Protein 5IS2 (pdb70)

Foldseek 3Di:
DAFKKKKKKKDFDDPPLVVQQVVLCVVFQKDWLDWDWDADPRIIIIMTMIDGDPVGLVDCSSVCSNQCSRPVVPIDMDMDTDRPDDRDDDFFFKKKKKKAPACDPVLVVQLVVLCVVQVKAFPDKDWQEPPPITMIMTGIHGDPPCVVVSLVSNVVSCVVRVIWMFMGGPDPVLQLFAEEEEEPAVAFWDHDLLLLLLVVLVRSPVLVLVVCVQLPVDFPVVSLLVSLLSQAFAFLVVLVVSLVVIDTQAANLLQLVVSVVSNHQYEYEYQAACSSVVVVCVVSVHDYYHYWHFDDDPRGTRSGTDDDGCFLVNSLVRVVVVCVVVVHDQLSYEYEYAGLRPQNNQLSHNAREHECHRVNNCVRGSTYDNDRHNNVVVVVSVHGPVNSVVVVVVD

B-factor: mean 54.0, std 14.96, range [28.59, 132.75]

Organism: Mycobacterium avium (strain 104) (NCBI:txid243243)

Secondary structure (DSSP, 8-state):
--EEEEEEEEEE--TTHHHHHHHHHHTTT-EEEEEEEEEETTEEEEEEEEEE-HHHHTSHHHHHHHHHHHHHTT-EEEEEE-SSS-SSPPPPSEEEEEEESS--HHHHHHHHHHHHHTT-EEEEEEEEESSSSEEEEEEEEPPTT-HHHHHHHHHHHHHHHT-EEEEEE-STTTT---EEEE-TBTTTBSS-HHHHHHHHTT-TTT--HHHHHHTTSS-HHHHHHHHHHTTTT-BTHHHHHHHTT--BPTTHHHHHHHHHHTT-EEEEEEEEEHHHHHHHHHHTT-SEEEEE-EEEETTEEEEEEPSSP--HHHHHHHH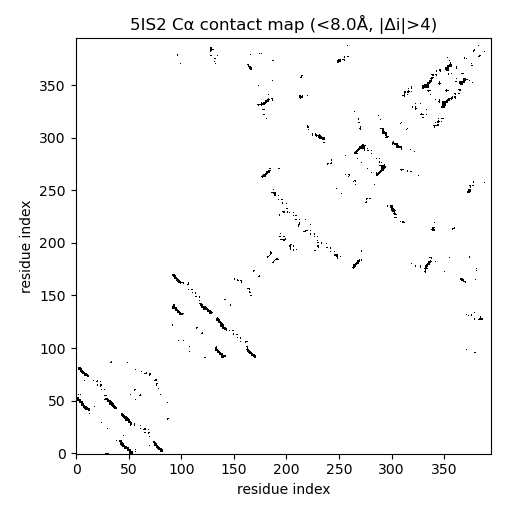HHHHHHHT--GGGEEEEE-SGGGHHHHHHSSEEEEES--HHHHTTSSEEE-SS-TTHHHHHTT--HHHHHHHHHH-

Nearest PDB structures (foldseek):
  5is2-assembly1_A-2  TM=1.001E+00  e=2.371E-85  Mycobacterium avium 104
  5jjb-assembly1_A-2  TM=1.002E+00  e=1.112E-82  Mycobacterium avium 104
  5it4-assembly1_A-2  TM=9.990E-01  e=9.859E-83  Mycobacterium avium 104
  5it0-assembly1_A-2  TM=1.002E+00  e=1.914E-82  Mycobacterium avium 104
  5jlp-assembly1_A  TM=1.000E+00  e=5.276E-81  Mycobacterium avium 104

CATH classification: 3.30.70.260 (+2 more: 3.30.70.260, 3.40.50.1000)

Sequence (395 aa):
PKVSVLITVTGVDQPGVTATLFEVLSRHGVELLNVEQVVIRHRLTLGVLVCCPADVADGPALRHDVEAAIRKVGLDVSIERSDDVPIIREPSTHTIFVLGRPITAAAFGAVAREVAALGVNIDLIRGVSDYPVIGLELRVSVPPGADGALRTALNRVSSEEHVDVAVEDYTLERRAKRLIVFDVDSTLVQGEVIEMLAAKAGAEGQVAITDAAMRGELDFAQSLQQRVATLAGLPATVIDEVAGQLELMPGARTTLRTLRRLGYACGVVSGGFRRIIEPLAEELMLDYVAANELEIVDGTLTGRVVGPIIDRAGKATALREFAQRAGVPMAQTVAVGDGANDIDMLAAAGLGIAFNAKPALREVADASLSHPYLDTVLFLLGVTRGEIEAADAID

Solvent-accessible surface area: 18104 Å² total; per-residue (Å²): 86,166,13,12,4,58,0,41,0,50,24,85,56,59,137,46,9,55,71,54,0,49,57,6,3,85,155,30,35,28,94,91,74,30,62,68,86,80,63,110,216,140,156,3,66,0,18,0,7,0,27,0,36,48,124,26,21,83,25,111,65,5,105,131,34,0,30,52,25,2,136,90,77,59,3,95,14,65,17,54,138,7,93,130,57,107,93,125,153,151,109,17,52,18,4,0,4,0,1,0,158,99,28,61,94,67,0,45,37,24,0,35,58,38,1,72,83,52,53,9,98,62,46,73,81,85,49,4,15,113,42,32,2,71,0,43,5,0,45,0,36,12,47,142,80,18,43,43,52,0,66,93,9,0,89,113,3,25,81,105,49,150,6,6,9,3,7,25,62,44,65,148,134,29,118,48,34,101,0,0,0,1,10,0,17,29,0,1,0,69,41,33,3,10,50,49,0,0,46,114,45,73,21,89,62,63,0,80,52,7,70,27,10,23,44,35,142,108,85,29,24,50,2,2,104,47,12,1,52,41,0,59,55,22,70,23,98,8,6,109,47,2,28,71,55,33,110,32,22,61,25,1,154,26,0,0,79,6,0,92,98,96,62,22,21,4,0,1,0,0,9,9,2,20,95,1,3,95,64,30,7,79,88,12,120,27,79,23,44,12,22,2,73,2,48,56,83,144,45,45,2,33,4,143,25,63,51,118,50,25,52,88,59,15,1,2,80,5,0,126,92,2,3,139,148,45,51,12,74,59,64,19,0,0,0,0,0,16,4,0,20,1,30,49,0,2,72,24,8,33,10,0,0,0,2,67,21,33,104,35,0,73,89,74,17,68,4,26,3,67,26,74,49,0,7,0,0,0,0,3,29,44,12,15,52,46,93,4,90,56,30,42,88,142,143

GO terms:
  GO:0000287 magnesium ion binding (F, IDA)

Structure (mmCIF, N/CA/C/O backbone):
data_5IS2
#
_entry.id   5IS2
#
_cell.length_a   66.476
_cell.length_b   109.494
_cell.length_c   133.412
_cell.angle_alpha   90.000
_cell.angle_beta   90.000
_cell.angle_gamma   90.000
#
_symmetry.space_group_name_H-M   'I 2 2 2'
#
loop_
_entity.id
_entity.type
_entity.pdbx_description
1 polymer 'Phosphoserine phosphatase'
2 non-polymer 'MAGNESIUM ION'
3 water water
#
loop_
_atom_site.group_PDB
_atom_site.id
_atom_site.type_symbol
_atom_site.label_atom_id
_atom_site.label_alt_id
_atom_site.label_comp_id
_atom_site.label_asym_id
_atom_site.label_entity_id
_atom_site.label_seq_id
_atom_site.pdbx_PDB_ins_code
_atom_site.Cartn_x
_atom_site.Cartn_y
_atom_site.Cartn_z
_atom_site.occupancy
_atom_site.B_iso_or_equiv
_atom_site.auth_seq_id
_atom_site.auth_comp_id
_atom_site.auth_asym_id
_atom_site.auth_atom_id
_atom_site.pdbx_PDB_model_num
ATOM 1 N N . PRO A 1 1 ? 21.433 18.819 -17.365 1.00 110.62 5 PRO A N 1
ATOM 2 C CA . PRO A 1 1 ? 21.386 17.395 -17.714 1.00 108.01 5 PRO A CA 1
ATOM 3 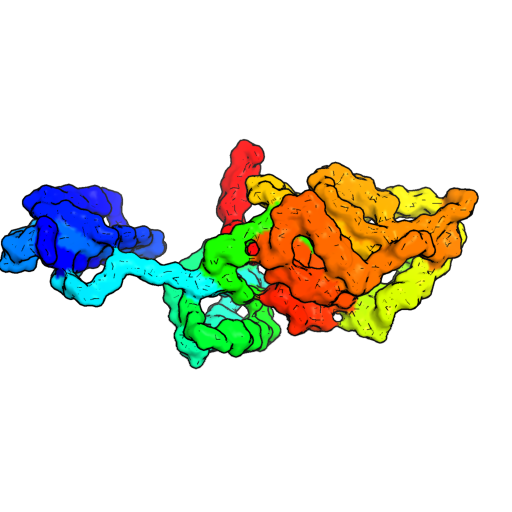C C . PRO A 1 1 ? 22.758 16.731 -17.617 1.00 106.30 5 PRO A C 1
ATOM 4 O O . PRO A 1 1 ? 23.682 17.121 -18.330 1.00 115.34 5 PRO A O 1
ATOM 8 N N . LYS A 1 2 ? 22.889 15.744 -16.738 1.00 95.20 6 LYS A N 1
ATOM 9 C CA . LYS A 1 2 ? 24.144 15.015 -16.609 1.00 87.62 6 LYS A CA 1
ATOM 10 C C . LYS A 1 2 ? 23.916 13.620 -16.027 1.00 83.52 6 LYS A C 1
ATOM 11 O O . LYS A 1 2 ? 24.599 12.669 -16.405 1.00 90.36 6 LYS A O 1
ATOM 17 N N . VAL A 1 3 ? 22.948 13.493 -15.122 1.00 67.95 7 VAL A N 1
ATOM 18 C CA . VAL A 1 3 ? 22.639 12.185 -14.545 1.00 66.61 7 VAL A CA 1
ATOM 19 C C . VAL A 1 3 ? 21.162 11.808 -14.729 1.00 64.20 7 VAL A C 1
ATOM 20 O O . VAL A 1 3 ? 20.290 12.673 -14.829 1.00 62.47 7 VAL A O 1
ATOM 24 N N . SER A 1 4 ? 20.889 10.507 -14.781 1.00 60.51 8 SER A N 1
ATOM 25 C CA . SER A 1 4 ? 19.564 10.019 -15.136 1.00 55.60 8 SER A CA 1
ATOM 26 C C . SER A 1 4 ? 18.711 9.590 -13.941 1.00 56.71 8 SER A C 1
ATOM 27 O O . SER A 1 4 ? 19.175 8.873 -13.058 1.00 58.21 8 SER A O 1
ATOM 30 N N . VAL A 1 5 ? 17.453 10.024 -13.940 1.00 51.48 9 VAL A N 1
ATOM 31 C CA . VAL A 1 5 ? 16.535 9.772 -12.840 1.00 49.07 9 VAL A CA 1
ATOM 32 C C . VAL A 1 5 ? 15.235 9.153 -13.333 1.00 48.06 9 VAL A C 1
ATOM 33 O O . VAL A 1 5 ? 14.636 9.637 -14.296 1.00 45.51 9 VAL A O 1
ATOM 37 N N . LEU A 1 6 ? 14.797 8.087 -12.674 1.00 46.35 10 LEU A N 1
ATOM 38 C CA . LEU A 1 6 ? 13.534 7.453 -13.022 1.00 44.05 10 LEU A CA 1
ATOM 39 C C . LEU A 1 6 ? 12.438 7.739 -11.992 1.00 43.02 10 LEU A C 1
ATOM 40 O O . LEU A 1 6 ? 12.607 7.520 -10.778 1.00 42.91 10 LEU A O 1
ATOM 45 N N . ILE A 1 7 ? 11.309 8.221 -12.497 1.00 37.93 11 ILE A N 1
ATOM 46 C CA . ILE A 1 7 ? 10.150 8.548 -11.689 1.00 37.62 11 ILE A CA 1
ATOM 47 C C . ILE A 1 7 ? 8.966 7.683 -12.096 1.00 45.34 11 ILE A C 1
ATOM 48 O O . ILE A 1 7 ? 8.551 7.684 -13.261 1.00 43.18 11 ILE A O 1
ATOM 53 N N . THR A 1 8 ? 8.427 6.937 -11.136 1.00 36.83 12 THR A N 1
ATOM 54 C CA . THR A 1 8 ? 7.326 6.028 -11.421 1.00 44.04 12 THR A CA 1
ATOM 55 C C . THR A 1 8 ? 6.125 6.344 -10.536 1.00 41.83 12 THR A C 1
ATOM 56 O O . THR A 1 8 ? 6.204 6.300 -9.298 1.00 37.27 12 THR A O 1
ATOM 60 N N . VAL A 1 9 ? 5.028 6.700 -11.193 1.00 38.38 13 VAL A N 1
ATOM 61 C CA . VAL A 1 9 ? 3.78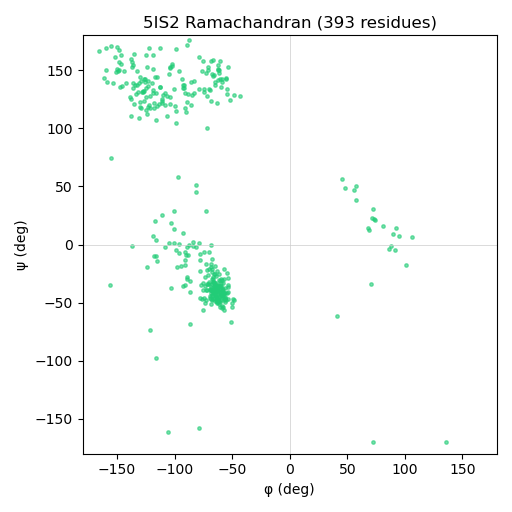0 7.072 -10.545 1.00 38.13 13 VAL A CA 1
ATOM 62 C C . VAL A 1 9 ? 2.723 6.007 -10.806 1.00 44.85 13 VAL A C 1
ATOM 63 O O . VAL A 1 9 ? 2.467 5.657 -11.966 1.00 35.62 13 VAL A O 1
ATOM 67 N N . THR A 1 10 ? 2.126 5.484 -9.733 1.00 36.57 14 THR A N 1
ATOM 68 C CA . THR A 1 10 ? 1.085 4.467 -9.827 1.00 40.19 14 THR A CA 1
ATOM 69 C C . THR A 1 10 ? -0.062 4.720 -8.856 1.00 47.19 14 THR A C 1
ATOM 70 O O . THR A 1 10 ? 0.094 5.429 -7.854 1.00 48.14 14 THR A O 1
ATOM 74 N N . GLY A 1 11 ? -1.216 4.126 -9.144 1.00 42.38 15 GLY A N 1
ATOM 75 C CA . GLY A 1 11 ? -2.369 4.286 -8.274 1.00 48.02 15 GLY A CA 1
ATOM 76 C C . GLY A 1 11 ? -3.628 4.543 -9.073 1.00 52.82 15 GLY A C 1
ATOM 77 O O . GLY A 1 11 ? -3.641 4.415 -10.306 1.00 44.19 15 GLY A O 1
ATOM 78 N N . VAL A 1 12 ? -4.692 4.904 -8.365 1.00 41.32 16 VAL A N 1
ATOM 79 C CA . VAL A 1 12 ? -5.983 5.162 -8.994 1.00 46.46 16 VAL A CA 1
ATOM 80 C C . VAL A 1 12 ? -5.931 6.430 -9.857 1.00 53.82 16 VAL A C 1
ATOM 81 O O . VAL A 1 12 ? -5.590 7.514 -9.370 1.00 49.27 16 VAL A O 1
ATOM 85 N N . ASP A 1 13 ? -6.266 6.285 -11.136 1.00 56.04 17 ASP A N 1
ATOM 86 C CA . ASP A 1 13 ? -6.206 7.399 -12.082 1.00 59.41 17 ASP A CA 1
ATOM 87 C C . ASP A 1 13 ? -7.027 8.608 -11.621 1.00 67.38 17 ASP A C 1
ATOM 88 O O . ASP A 1 13 ? -8.095 8.459 -11.025 1.00 66.38 17 ASP A O 1
ATOM 93 N N . GLN A 1 14 ? -6.508 9.799 -11.899 1.00 64.99 18 GLN A N 1
ATOM 94 C CA . GLN A 1 14 ? -7.189 11.051 -11.587 1.00 63.05 18 GLN A CA 1
ATOM 95 C C . GLN A 1 14 ? -6.828 12.090 -12.633 1.00 64.56 18 GLN A C 1
ATOM 96 O O . GLN A 1 14 ? -5.737 12.044 -13.203 1.00 63.44 18 GLN A O 1
ATOM 102 N N . PRO A 1 15 ? -7.743 13.031 -12.900 1.00 61.53 19 PRO A N 1
ATOM 103 C CA . PRO A 1 15 ? -7.412 14.034 -13.912 1.00 59.30 19 PRO A CA 1
ATOM 104 C C . PRO A 1 15 ? -6.280 14.916 -13.417 1.00 49.01 19 PRO A C 1
ATOM 105 O O . PRO A 1 15 ? -6.206 15.173 -12.215 1.00 54.65 19 PRO A O 1
ATOM 109 N N . GLY A 1 16 ? -5.403 15.339 -14.320 1.00 51.50 20 GLY A N 1
ATOM 110 C CA . GLY A 1 16 ? -4.403 16.332 -13.986 1.00 49.26 20 GLY A CA 1
ATOM 111 C C . GLY A 1 16 ? -3.087 15.774 -13.496 1.00 52.00 20 GLY A C 1
ATOM 112 O O . GLY A 1 16 ? -2.145 16.528 -13.261 1.00 57.39 20 GLY A O 1
ATOM 113 N N . VAL A 1 17 ? -3.013 14.457 -13.337 1.00 50.96 21 VAL A N 1
ATOM 114 C CA . VAL A 1 17 ? -1.814 13.839 -12.780 1.00 57.75 21 VAL A CA 1
ATOM 115 C C . VAL A 1 17 ? -0.606 14.076 -13.670 1.00 49.32 21 VAL A C 1
ATOM 116 O O . VAL A 1 17 ? 0.458 14.479 -13.191 1.00 48.38 21 VAL A O 1
ATOM 120 N N . THR A 1 18 ? -0.788 13.829 -14.965 1.00 43.42 22 THR A N 1
ATOM 121 C CA . THR A 1 18 ? 0.272 13.994 -15.951 1.00 44.58 22 THR A CA 1
ATOM 122 C C . THR A 1 18 ? 0.833 15.402 -15.964 1.00 46.47 22 THR A C 1
ATOM 123 O O . THR A 1 18 ? 2.039 15.593 -15.811 1.00 43.02 22 THR A O 1
ATOM 127 N N . ALA A 1 19 ? -0.045 16.380 -16.175 1.00 46.62 23 ALA A N 1
ATOM 128 C CA . ALA A 1 19 ? 0.347 17.782 -16.153 1.00 50.30 23 ALA A CA 1
ATOM 129 C C . ALA A 1 19 ? 1.067 18.151 -14.855 1.00 46.03 23 ALA A C 1
ATOM 130 O O . ALA A 1 19 ? 2.126 18.780 -14.887 1.00 45.84 23 ALA A O 1
ATOM 132 N N . THR A 1 20 ? 0.501 17.742 -13.722 1.00 41.19 24 THR A N 1
ATOM 133 C CA . THR A 1 20 ? 1.059 18.082 -12.420 1.00 49.21 24 THR A CA 1
ATOM 134 C C . THR A 1 20 ? 2.507 17.626 -12.323 1.00 44.24 24 THR A C 1
ATOM 135 O O . THR A 1 20 ? 3.373 18.393 -11.917 1.00 42.22 24 THR A O 1
ATOM 139 N N . LEU A 1 21 ? 2.775 16.387 -12.727 1.00 43.18 25 LEU A N 1
ATOM 140 C CA . LEU A 1 21 ? 4.118 15.836 -12.589 1.00 39.55 25 LEU A CA 1
ATOM 141 C C . LEU A 1 21 ? 5.148 16.630 -13.397 1.00 49.27 25 LEU A C 1
ATOM 142 O O . LEU A 1 21 ? 6.211 16.977 -12.881 1.00 40.54 25 LEU A O 1
ATOM 147 N N . PHE A 1 22 ? 4.840 16.935 -14.657 1.00 39.70 26 PHE A N 1
ATOM 148 C CA . PHE A 1 22 ? 5.832 17.626 -15.471 1.00 40.18 26 PHE A CA 1
ATOM 149 C C . PHE A 1 22 ? 5.972 19.081 -15.057 1.00 41.75 26 PHE A C 1
ATOM 150 O O . PHE A 1 22 ? 7.040 19.666 -15.210 1.00 44.65 26 PHE A O 1
ATOM 158 N N . GLU A 1 23 ? 4.905 19.657 -14.513 1.00 43.10 27 GLU A N 1
ATOM 159 C CA . GLU A 1 23 ? 4.983 21.008 -13.978 1.00 48.39 27 GLU A CA 1
ATOM 160 C C . GLU A 1 23 ? 5.928 21.026 -12.779 1.00 51.10 27 GLU A C 1
ATOM 161 O O . GLU A 1 23 ? 6.720 21.945 -12.627 1.00 50.70 27 GLU A O 1
ATOM 163 N N . VAL A 1 24 ? 5.860 20.003 -11.935 1.00 44.39 28 VAL A N 1
ATOM 164 C CA . VAL A 1 24 ? 6.782 19.906 -10.796 1.00 44.19 28 VAL A CA 1
ATOM 165 C C . VAL A 1 24 ? 8.213 19.750 -11.302 1.00 49.25 28 VAL A C 1
ATOM 166 O O . VAL A 1 24 ? 9.129 20.429 -10.829 1.00 45.19 28 VAL A O 1
ATOM 170 N N . LEU A 1 25 ? 8.388 18.879 -12.301 1.00 44.80 29 LEU A N 1
ATOM 171 C CA . LEU A 1 25 ? 9.715 18.559 -12.818 1.00 42.87 29 LEU A CA 1
ATOM 172 C C . LEU A 1 25 ? 10.352 19.770 -13.493 1.00 44.08 29 LEU A C 1
ATOM 173 O O . LEU A 1 25 ? 11.579 19.887 -13.568 1.00 51.89 29 LEU A O 1
ATOM 178 N N . SER A 1 26 ? 9.516 20.684 -13.971 1.00 44.59 30 SER A N 1
ATOM 179 C CA . SER A 1 26 ? 10.012 21.877 -14.656 1.00 45.95 30 SER A CA 1
ATOM 180 C C . SER A 1 26 ? 10.710 22.840 -13.691 1.00 52.82 30 SER A C 1
ATOM 181 O O . SER A 1 26 ? 11.512 23.668 -14.115 1.00 54.20 30 SER A O 1
ATOM 184 N N . ARG A 1 27 ? 10.406 22.729 -12.398 1.00 47.62 31 ARG A N 1
ATOM 185 C CA . ARG A 1 27 ? 11.065 23.551 -11.378 1.00 61.28 31 ARG A CA 1
ATOM 186 C C . ARG A 1 27 ? 12.477 23.060 -11.134 1.00 59.66 31 ARG A C 1
ATOM 187 O O . ARG A 1 27 ? 13.244 23.651 -10.381 1.00 66.56 31 ARG A O 1
ATOM 195 N N . HIS A 1 28 ? 12.802 21.946 -11.765 1.00 48.00 32 HIS A N 1
ATOM 196 C CA . HIS A 1 28 ? 14.122 21.374 -11.644 1.00 49.23 32 HIS A CA 1
ATOM 197 C C . HIS A 1 28 ? 14.668 21.293 -13.054 1.00 58.17 32 HIS A C 1
ATOM 198 O O . HIS A 1 28 ? 13.937 21.560 -14.007 1.00 73.61 32 HIS A O 1
ATOM 205 N N . GLY A 1 29 ? 15.949 21.002 -13.211 1.00 62.24 33 GLY A N 1
ATOM 206 C CA . GLY A 1 29 ? 16.561 21.159 -14.524 1.00 56.42 33 GLY A CA 1
ATOM 207 C C . GLY A 1 29 ? 16.297 19.998 -15.466 1.00 53.64 33 GLY A C 1
ATOM 208 O O . GLY A 1 29 ? 17.205 19.534 -16.151 1.00 59.00 33 GLY A O 1
ATOM 209 N N . VAL A 1 30 ? 15.049 19.540 -15.519 1.00 52.62 34 VAL A N 1
ATOM 210 C CA . VAL A 1 30 ? 14.750 18.229 -16.083 1.00 48.21 34 VAL A CA 1
ATOM 211 C C . VAL A 1 30 ? 14.501 18.235 -17.601 1.00 49.93 34 VAL A C 1
ATOM 212 O O . VAL A 1 30 ? 13.721 19.030 -18.122 1.00 44.48 34 VAL A O 1
ATOM 216 N N . GLU A 1 31 ? 15.198 17.344 -18.294 1.00 47.86 35 GLU A N 1
ATOM 217 C CA . GLU A 1 31 ? 14.942 17.064 -19.704 1.00 46.93 35 GLU A CA 1
ATOM 218 C C . GLU A 1 31 ? 14.454 15.618 -19.831 1.00 50.05 35 GLU A C 1
ATOM 219 O O . GLU A 1 31 ? 14.907 14.751 -19.080 1.00 51.82 35 GLU A O 1
ATOM 225 N N . LEU A 1 32 ? 13.525 15.354 -20.752 1.00 40.93 36 LEU A N 1
ATOM 226 C CA . LEU A 1 32 ? 12.889 14.030 -20.821 1.00 39.44 36 LEU A CA 1
ATOM 227 C C . LEU A 1 32 ? 13.595 13.079 -21.779 1.00 47.76 36 LEU A C 1
ATOM 228 O O . LEU A 1 32 ? 13.928 13.458 -22.914 1.00 42.41 36 LEU A O 1
ATOM 233 N N . LEU A 1 33 ? 13.800 11.841 -21.334 1.00 42.12 37 LEU A N 1
ATOM 234 C CA . LEU A 1 33 ? 14.355 10.802 -22.206 1.00 42.87 37 LEU A CA 1
ATOM 235 C C . LEU A 1 33 ? 13.287 9.830 -22.689 1.00 43.42 37 LEU A C 1
ATOM 236 O O . LEU A 1 33 ? 13.328 9.367 -23.830 1.00 43.22 37 LEU A O 1
ATOM 241 N N . ASN A 1 34 ? 12.336 9.499 -21.822 1.00 40.79 38 ASN A N 1
ATOM 242 C CA . ASN A 1 34 ? 11.260 8.592 -22.186 1.00 39.55 38 ASN A CA 1
ATOM 243 C C . ASN A 1 34 ? 10.081 8.779 -21.251 1.00 44.22 38 ASN A C 1
ATOM 244 O O . ASN A 1 34 ? 10.257 8.992 -20.048 1.00 43.13 38 ASN A O 1
ATOM 249 N N . VAL A 1 35 ? 8.884 8.739 -21.818 1.00 33.72 39 VAL A N 1
ATOM 250 C CA . VAL A 1 35 ? 7.653 8.731 -21.044 1.00 37.36 39 VAL A CA 1
ATOM 251 C C . VAL A 1 35 ? 6.793 7.553 -21.478 1.00 39.46 39 VAL A C 1
ATOM 252 O O . VAL A 1 35 ? 6.605 7.325 -22.669 1.00 36.99 39 VAL A O 1
ATOM 256 N N . GLU A 1 36 ? 6.281 6.790 -20.519 1.00 32.08 40 GLU A N 1
ATOM 257 C CA . GLU A 1 36 ? 5.293 5.769 -20.821 1.00 37.02 40 GLU A CA 1
ATOM 258 C C . GLU A 1 36 ? 4.129 5.899 -19.852 1.00 34.65 40 GLU A C 1
ATOM 259 O O . GLU A 1 36 ? 4.326 5.984 -18.642 1.00 36.51 40 GLU A O 1
ATOM 265 N N . GLN A 1 37 ? 2.915 5.912 -20.382 1.00 33.18 41 GLN A N 1
ATOM 266 C CA . GLN A 1 37 ? 1.744 6.023 -19.536 1.00 32.55 41 GLN A CA 1
ATOM 267 C C . GLN A 1 37 ? 0.586 5.233 -20.096 1.00 39.76 41 GLN A C 1
ATOM 268 O O . GLN A 1 37 ? 0.321 5.255 -21.304 1.00 32.54 41 GLN A O 1
ATOM 274 N N . VAL A 1 38 ? -0.102 4.516 -19.220 1.00 32.47 42 VAL A N 1
ATOM 275 C CA . VAL A 1 38 ? -1.361 3.928 -19.610 1.00 30.92 42 VAL A CA 1
ATOM 276 C C . VAL A 1 38 ? -2.299 3.915 -18.426 1.00 39.97 42 VAL A C 1
ATOM 277 O O . VAL A 1 38 ? -1.866 3.984 -17.272 1.00 35.77 42 VAL A O 1
ATOM 281 N N . VAL A 1 39 ? -3.590 3.886 -18.716 1.00 31.87 43 VAL A N 1
ATOM 282 C CA . VAL A 1 39 ? -4.582 3.668 -17.688 1.00 39.61 43 VAL A CA 1
ATOM 283 C C . VAL A 1 39 ? -5.397 2.443 -18.082 1.00 40.28 43 VAL A C 1
ATOM 284 O O . VAL A 1 39 ? -6.002 2.403 -19.153 1.00 34.59 43 VAL A O 1
ATOM 288 N N . ILE A 1 40 ? -5.364 1.439 -17.221 1.00 38.14 44 ILE A N 1
ATOM 289 C CA . ILE A 1 40 ? -6.092 0.194 -17.406 1.00 35.94 44 ILE A CA 1
ATOM 290 C C . ILE A 1 40 ? -7.042 -0.000 -16.217 1.00 38.61 44 ILE A C 1
ATOM 291 O O . ILE A 1 40 ? -6.589 -0.094 -15.064 1.00 35.16 44 ILE A O 1
ATOM 296 N N . ARG A 1 41 ? -8.342 -0.035 -16.500 1.00 35.18 45 ARG A N 1
ATOM 297 C CA . ARG A 1 41 ? -9.370 -0.228 -15.477 1.00 37.81 45 ARG A CA 1
ATOM 298 C C . ARG A 1 41 ? -9.143 0.702 -14.284 1.00 42.78 45 ARG A C 1
ATOM 299 O O . ARG A 1 41 ? -9.123 0.280 -13.114 1.00 38.33 45 ARG A O 1
ATOM 307 N N . HIS A 1 42 ? -8.928 1.968 -14.627 1.00 39.94 46 HIS A N 1
ATOM 308 C CA . HIS A 1 42 ? -8.764 3.079 -13.695 1.00 39.17 46 HIS A CA 1
ATOM 309 C C . HIS A 1 42 ? -7.478 2.988 -12.882 1.00 44.44 46 HIS A C 1
ATOM 310 O O . HIS A 1 42 ? -7.319 3.700 -11.891 1.00 49.86 46 HIS A O 1
ATOM 317 N N . ARG A 1 43 ? -6.554 2.126 -13.297 1.00 40.05 47 ARG A N 1
ATOM 318 C CA . ARG A 1 43 ? -5.237 2.088 -12.665 1.00 36.82 47 ARG A CA 1
ATOM 319 C C . ARG A 1 43 ? -4.194 2.760 -13.557 1.00 35.09 47 ARG A C 1
ATOM 320 O O . ARG A 1 43 ? -3.970 2.345 -14.695 1.00 34.43 47 ARG A O 1
ATOM 328 N N . LEU A 1 44 ? -3.553 3.793 -13.014 1.00 36.51 48 LEU A N 1
ATOM 329 C CA . LEU A 1 44 ? -2.565 4.584 -13.724 1.00 37.81 48 LEU A CA 1
ATOM 330 C C . LEU A 1 44 ? -1.147 4.071 -13.505 1.00 40.80 48 LEU A C 1
ATOM 331 O O . LEU A 1 44 ? -0.774 3.713 -12.395 1.00 35.97 48 LEU A O 1
ATOM 336 N N . THR A 1 45 ? -0.362 4.027 -14.571 1.00 34.75 49 THR A N 1
ATOM 337 C CA . THR A 1 45 ? 1.066 3.807 -14.448 1.00 33.30 49 THR A CA 1
ATOM 338 C C . THR A 1 45 ? 1.752 4.798 -15.367 1.00 32.87 49 THR A C 1
ATOM 339 O O . THR A 1 45 ? 1.517 4.792 -16.571 1.00 36.36 49 THR A O 1
ATOM 343 N N . LEU A 1 46 ? 2.604 5.632 -14.792 1.00 33.34 50 LEU A N 1
ATOM 344 C CA . LEU A 1 46 ? 3.279 6.701 -15.514 1.00 33.26 50 LEU A CA 1
ATOM 345 C C . LEU A 1 46 ? 4.757 6.617 -15.182 1.00 39.48 50 LEU A C 1
ATOM 346 O O . LEU A 1 46 ? 5.165 6.884 -14.045 1.00 39.01 50 LEU A O 1
ATOM 351 N N . GLY A 1 47 ? 5.551 6.192 -16.158 1.00 34.14 51 GLY A N 1
ATOM 352 C CA . GLY A 1 47 ? 6.976 6.024 -15.946 1.00 34.28 51 GLY A CA 1
ATOM 353 C C . GLY A 1 47 ? 7.738 7.058 -16.736 1.00 33.94 51 GLY A C 1
ATOM 354 O O . GLY A 1 47 ? 7.623 7.125 -17.957 1.00 35.06 51 GLY A O 1
ATOM 355 N N . VAL A 1 48 ? 8.524 7.864 -16.036 1.00 34.73 52 VAL A N 1
ATOM 356 C CA . VAL A 1 48 ? 9.205 8.991 -16.649 1.00 37.42 52 VAL A CA 1
ATOM 357 C C . VAL A 1 48 ? 10.711 8.917 -16.399 1.00 41.78 52 VAL A C 1
ATOM 358 O O . VAL A 1 48 ? 11.170 8.974 -15.250 1.00 42.61 52 VAL A O 1
ATOM 362 N N . LEU A 1 49 ? 11.468 8.756 -17.482 1.00 39.53 53 LEU A N 1
ATOM 363 C CA . LEU A 1 49 ? 12.922 8.716 -17.417 1.00 38.65 53 LEU A CA 1
ATOM 364 C C . LEU A 1 49 ? 13.480 10.065 -17.812 1.00 43.45 53 LEU A C 1
ATOM 365 O O . LEU A 1 49 ? 13.261 10.532 -18.943 1.00 42.35 53 LEU A O 1
ATOM 370 N N . VAL A 1 50 ? 14.195 10.703 -16.891 1.00 45.11 54 VAL A N 1
ATOM 371 C CA . VAL A 1 50 ? 14.715 12.031 -17.166 1.00 44.52 54 VAL A CA 1
ATOM 372 C C . VAL A 1 50 ? 16.220 12.155 -16.985 1.00 50.27 54 VAL A C 1
ATOM 373 O O . VAL A 1 50 ? 16.863 11.297 -16.372 1.00 50.03 54 VAL A O 1
ATOM 377 N N . CYS A 1 51 ? 16.760 13.234 -17.552 1.00 48.72 55 CYS A N 1
ATOM 378 C CA . CYS A 1 51 ? 18.116 13.691 -17.295 1.00 49.95 55 CYS A CA 1
ATOM 379 C C . CYS A 1 51 ? 18.016 15.019 -16.555 1.00 53.27 55 CYS A C 1
ATOM 380 O O . CYS A 1 51 ? 17.208 15.875 -16.916 1.00 56.63 55 CYS A O 1
ATOM 383 N N . CYS A 1 52 ? 18.815 15.188 -15.509 1.00 51.51 56 CYS A N 1
ATOM 384 C CA . CYS A 1 52 ? 18.832 16.449 -14.775 1.00 50.15 56 CYS A CA 1
ATOM 385 C C . CYS A 1 52 ? 20.229 16.678 -14.228 1.00 60.06 56 CYS A C 1
ATOM 386 O O . CYS A 1 52 ? 21.049 15.759 -14.260 1.00 65.26 56 CYS A O 1
ATOM 389 N N . PRO A 1 53 ? 20.519 17.906 -13.751 1.00 64.97 57 PRO A N 1
ATOM 390 C CA . PRO A 1 53 ? 21.843 18.173 -13.180 1.00 65.19 57 PRO A CA 1
ATOM 391 C C . PRO A 1 53 ? 22.217 17.220 -12.055 1.00 68.57 57 PRO A C 1
ATOM 392 O O . PRO A 1 53 ? 21.351 16.849 -11.257 1.00 62.47 57 PRO A O 1
ATOM 396 N N . ALA A 1 54 ? 23.488 16.831 -11.997 1.00 75.53 58 ALA A N 1
ATOM 397 C CA . ALA A 1 54 ? 23.993 16.039 -10.880 1.00 79.96 58 ALA A CA 1
ATOM 398 C C . ALA A 1 54 ? 23.748 16.805 -9.581 1.00 77.40 58 ALA A C 1
ATOM 399 O O . ALA A 1 54 ? 23.488 16.212 -8.536 1.00 74.99 58 ALA A O 1
ATOM 401 N N . ASP A 1 55 ? 23.825 18.129 -9.683 1.00 79.05 59 ASP A N 1
ATOM 402 C CA . ASP A 1 55 ? 23.434 19.050 -8.621 1.00 88.42 59 ASP A CA 1
ATOM 403 C C . ASP A 1 55 ? 22.037 18.741 -8.074 1.00 84.46 59 ASP A C 1
ATOM 404 O O . ASP A 1 55 ? 21.845 18.616 -6.862 1.00 80.25 59 ASP A O 1
ATOM 409 N N . VAL A 1 56 ? 21.073 18.606 -8.980 1.00 79.86 60 VAL A N 1
ATOM 410 C CA . VAL A 1 56 ? 19.669 18.443 -8.615 1.00 75.96 60 VAL A CA 1
ATOM 411 C C . VAL A 1 56 ? 19.335 17.041 -8.110 1.00 78.14 60 VAL A C 1
ATOM 412 O O . VAL A 1 56 ? 18.665 16.888 -7.086 1.00 80.20 60 VAL A O 1
ATOM 416 N N . ALA A 1 57 ? 19.804 16.020 -8.824 1.00 76.13 61 ALA A N 1
ATOM 417 C CA . ALA A 1 57 ? 19.449 14.637 -8.502 1.00 75.94 61 ALA A CA 1
ATOM 418 C C . ALA A 1 57 ? 20.120 14.109 -7.227 1.00 85.91 61 ALA A C 1
ATOM 419 O O . ALA A 1 57 ? 19.702 13.085 -6.678 1.00 86.04 61 ALA A O 1
ATOM 421 N N . ASP A 1 58 ? 21.161 14.797 -6.770 1.00 91.22 62 ASP A N 1
ATOM 422 C CA . ASP A 1 58 ? 21.849 14.416 -5.542 1.00 90.25 62 ASP A CA 1
ATOM 423 C C . ASP A 1 58 ? 21.406 15.305 -4.381 1.00 93.52 62 ASP A C 1
ATOM 424 O O . ASP A 1 58 ? 22.166 15.544 -3.440 1.00 94.70 62 ASP A O 1
ATOM 426 N N . GLY A 1 59 ? 20.172 15.796 -4.462 1.00 88.63 63 GLY A N 1
ATOM 427 C CA . GLY A 1 59 ? 19.588 16.615 -3.414 1.00 74.78 63 GLY A CA 1
ATOM 428 C C . GLY A 1 59 ? 18.162 16.178 -3.140 1.00 63.15 63 GLY A C 1
ATOM 429 O O . GLY A 1 59 ? 17.507 15.612 -4.007 1.00 58.10 63 GLY A O 1
ATOM 430 N N . PRO A 1 60 ? 17.671 16.423 -1.920 1.00 54.18 64 PRO A N 1
ATOM 431 C CA . PRO A 1 60 ? 16.316 15.984 -1.576 1.00 54.32 64 PRO A CA 1
ATOM 432 C C . PRO A 1 60 ? 15.203 16.915 -2.064 1.00 49.84 64 PRO A C 1
ATOM 433 O O . PRO A 1 60 ? 14.033 16.594 -1.851 1.00 49.11 64 PRO A O 1
ATOM 437 N N . ALA A 1 61 ? 15.545 18.031 -2.701 1.00 50.34 65 ALA A N 1
ATOM 438 C CA . ALA A 1 61 ? 14.522 18.957 -3.189 1.00 50.06 65 ALA A CA 1
ATOM 439 C C . ALA A 1 61 ? 13.649 18.350 -4.291 1.00 48.45 65 ALA A C 1
ATOM 440 O O . ALA A 1 61 ? 12.420 18.446 -4.243 1.00 51.94 65 ALA A O 1
ATOM 442 N N . LEU A 1 62 ? 14.279 17.752 -5.295 1.00 47.79 66 LEU A N 1
ATOM 443 C CA . LEU A 1 62 ? 13.517 17.093 -6.373 1.00 46.28 66 LEU A CA 1
ATOM 444 C C . LEU A 1 62 ? 12.588 16.042 -5.783 1.00 45.43 66 LEU A C 1
ATOM 445 O O . LEU A 1 62 ? 11.388 16.022 -6.070 1.00 44.68 66 LEU A O 1
ATOM 450 N N . ARG A 1 63 ? 13.140 15.195 -4.925 1.00 45.75 67 ARG A N 1
ATOM 451 C CA . ARG A 1 63 ? 12.349 14.144 -4.286 1.00 45.67 67 ARG A CA 1
ATOM 452 C C . ARG A 1 63 ? 11.156 14.719 -3.517 1.00 45.52 67 ARG A C 1
ATOM 453 O O . ARG A 1 63 ? 10.028 14.258 -3.686 1.00 44.82 67 ARG A O 1
ATOM 461 N N . HIS A 1 64 ? 11.389 15.750 -2.704 1.00 46.77 68 HIS A N 1
ATOM 462 C CA . HIS A 1 64 ? 10.318 16.283 -1.858 1.00 47.35 68 HIS A CA 1
ATOM 463 C C . HIS A 1 64 ? 9.208 16.925 -2.680 1.00 46.85 68 HIS A C 1
ATOM 464 O O . HIS A 1 64 ? 8.033 16.775 -2.373 1.00 48.27 68 HIS A O 1
ATOM 471 N N . ASP A 1 65 ? 9.592 17.673 -3.701 1.00 46.73 69 ASP A N 1
ATOM 472 C CA . ASP A 1 65 ? 8.629 18.315 -4.582 1.00 46.41 69 ASP A CA 1
ATOM 473 C C . ASP A 1 65 ? 7.738 17.264 -5.286 1.00 50.14 69 ASP A C 1
ATOM 474 O O . ASP A 1 65 ? 6.508 17.356 -5.294 1.00 44.92 69 ASP A O 1
ATOM 479 N N . VAL A 1 66 ? 8.370 16.257 -5.864 1.00 44.00 70 VAL A N 1
ATOM 480 C CA . VAL A 1 66 ? 7.611 15.216 -6.580 1.00 42.71 70 VAL A CA 1
ATOM 481 C C . VAL A 1 66 ? 6.744 14.389 -5.630 1.00 44.75 70 VAL A C 1
ATOM 482 O O . VAL A 1 66 ? 5.552 14.182 -5.890 1.00 42.33 70 VAL A O 1
ATOM 486 N N . GLU A 1 67 ? 7.327 13.957 -4.510 1.00 46.45 71 GLU A N 1
ATOM 487 C CA . GLU A 1 67 ? 6.619 13.100 -3.559 1.00 49.80 71 GLU A CA 1
ATOM 488 C C . GLU A 1 67 ? 5.444 13.830 -2.920 1.00 46.82 71 GLU A C 1
ATOM 489 O O . GLU A 1 67 ? 4.358 13.263 -2.780 1.00 45.88 71 GLU A O 1
ATOM 495 N N . ALA A 1 68 ? 5.658 15.086 -2.548 1.00 45.43 72 ALA A N 1
ATOM 496 C CA . ALA A 1 68 ? 4.591 15.889 -1.962 1.00 50.96 72 ALA A CA 1
ATOM 497 C C . ALA A 1 68 ? 3.463 16.122 -2.958 1.00 47.34 72 ALA A C 1
ATOM 498 O O . ALA A 1 68 ? 2.292 15.972 -2.622 1.00 49.17 72 ALA A O 1
ATOM 500 N N . ALA A 1 69 ? 3.804 16.464 -4.198 1.00 47.56 73 ALA A N 1
ATOM 501 C CA . ALA A 1 69 ? 2.775 16.746 -5.183 1.00 50.06 73 ALA A CA 1
ATOM 502 C C . ALA A 1 69 ? 1.963 15.489 -5.530 1.00 52.28 73 ALA A C 1
ATOM 503 O O . ALA A 1 69 ? 0.740 15.545 -5.683 1.00 54.32 73 ALA A O 1
ATOM 505 N N . ILE A 1 70 ? 2.638 14.353 -5.665 1.00 44.89 74 ILE A N 1
ATOM 506 C CA . ILE A 1 70 ? 1.933 13.141 -6.077 1.00 50.84 74 ILE A CA 1
ATOM 507 C C . ILE A 1 70 ? 1.162 12.513 -4.912 1.00 52.74 74 ILE A C 1
ATOM 508 O O . ILE A 1 70 ? -0.002 12.137 -5.060 1.00 51.25 74 ILE A O 1
ATOM 513 N N . ARG A 1 71 ? 1.798 12.402 -3.754 1.00 53.10 75 ARG A N 1
ATOM 514 C CA . ARG A 1 71 ? 1.139 11.740 -2.637 1.00 51.95 75 ARG A CA 1
ATOM 515 C C . ARG A 1 71 ? -0.066 12.529 -2.152 1.00 46.68 75 ARG A C 1
ATOM 516 O O . ARG A 1 71 ? -1.049 11.935 -1.722 1.00 56.51 75 ARG A O 1
ATOM 524 N N . LYS A 1 72 ? -0.014 13.856 -2.257 1.00 50.29 76 LYS A N 1
ATOM 525 C CA . LYS A 1 72 ? -1.099 14.676 -1.710 1.00 64.08 76 LYS A CA 1
ATOM 526 C C . LYS A 1 72 ? -2.430 14.312 -2.356 1.00 66.90 76 LYS A C 1
ATOM 527 O O . LYS A 1 72 ? -3.454 14.247 -1.681 1.00 69.39 76 LYS A O 1
ATOM 529 N N . VAL A 1 73 ? -2.405 14.050 -3.659 1.00 60.64 77 VAL A N 1
ATOM 530 C CA . VAL A 1 73 ? -3.626 13.715 -4.384 1.00 64.56 77 VAL A CA 1
ATOM 531 C C . VAL A 1 73 ? -3.941 12.219 -4.355 1.00 59.40 77 VAL A C 1
ATOM 532 O O . VAL A 1 73 ? -4.938 11.779 -4.925 1.00 65.11 77 VAL A O 1
ATOM 536 N N . GLY A 1 74 ? -3.083 11.437 -3.708 1.00 61.87 78 GLY A N 1
ATOM 537 C CA . GLY A 1 74 ? -3.436 10.071 -3.359 1.00 68.13 78 GLY A CA 1
ATOM 538 C C . GLY A 1 74 ? -2.791 8.951 -4.154 1.00 65.35 78 GLY A C 1
ATOM 539 O O . GLY A 1 74 ? -3.142 7.783 -3.978 1.00 53.91 78 GLY A O 1
ATOM 540 N N . LEU A 1 75 ? -1.848 9.287 -5.025 1.00 49.56 79 LEU A N 1
ATOM 541 C CA . LEU A 1 75 ? -1.137 8.254 -5.769 1.00 46.41 79 LEU A CA 1
ATOM 542 C C . LEU A 1 75 ? 0.206 7.945 -5.126 1.00 49.07 79 LEU A C 1
ATOM 543 O O . LEU A 1 75 ? 0.656 8.665 -4.241 1.00 46.44 79 LEU A O 1
ATOM 548 N N . ASP A 1 76 ? 0.835 6.865 -5.573 1.00 44.80 80 ASP A N 1
ATOM 549 C CA . ASP A 1 76 ? 2.196 6.522 -5.164 1.00 47.17 80 ASP A CA 1
ATOM 550 C C . ASP A 1 76 ? 3.222 7.019 -6.170 1.00 50.21 80 ASP A C 1
ATOM 551 O O . ASP A 1 76 ? 2.941 7.080 -7.372 1.00 40.08 80 ASP A O 1
ATOM 556 N N . VAL A 1 77 ? 4.416 7.350 -5.685 1.00 42.14 81 VAL A N 1
ATOM 557 C CA . VAL A 1 77 ? 5.519 7.671 -6.583 1.00 42.04 81 VAL A CA 1
ATOM 558 C C . VAL A 1 77 ? 6.842 7.128 -6.046 1.00 48.60 81 VAL A C 1
ATOM 559 O O . VAL A 1 77 ? 7.095 7.158 -4.840 1.00 53.20 81 VAL A O 1
ATOM 563 N N . SER A 1 78 ? 7.665 6.591 -6.934 1.00 41.17 82 SER A N 1
ATOM 564 C CA . SER A 1 78 ? 9.035 6.232 -6.589 1.00 48.69 82 SER A CA 1
ATOM 565 C C . SER A 1 78 ? 9.998 7.031 -7.462 1.00 45.74 82 SER A C 1
ATOM 566 O O . SER A 1 78 ? 9.666 7.404 -8.581 1.00 42.02 82 SER A O 1
ATOM 569 N N . ILE A 1 79 ? 11.185 7.293 -6.930 1.00 46.29 83 ILE A N 1
ATOM 570 C CA . ILE A 1 79 ? 12.219 8.067 -7.604 1.00 45.67 83 ILE A CA 1
ATOM 571 C C . ILE A 1 79 ? 13.551 7.388 -7.356 1.00 52.73 83 ILE A C 1
ATOM 572 O O . ILE A 1 79 ? 13.912 7.125 -6.210 1.00 58.64 83 ILE A O 1
ATOM 577 N N . GLU A 1 80 ? 14.285 7.098 -8.416 1.00 49.36 84 GLU A N 1
ATOM 578 C CA . GLU A 1 80 ? 15.549 6.394 -8.261 1.00 59.32 84 GLU A CA 1
ATOM 579 C C . GLU A 1 80 ? 16.537 6.776 -9.351 1.00 63.97 84 GLU A C 1
ATOM 580 O O . GLU A 1 80 ? 16.148 7.126 -10.472 1.00 52.27 84 GLU A O 1
ATOM 582 N N . ARG A 1 81 ? 17.817 6.707 -9.007 1.00 61.76 85 ARG A N 1
ATOM 583 C CA . ARG A 1 81 ? 18.889 6.922 -9.962 1.00 65.64 85 ARG A CA 1
ATOM 584 C C . ARG A 1 81 ? 18.920 5.800 -10.984 1.00 73.69 85 ARG A C 1
ATOM 585 O O . ARG A 1 81 ? 18.607 4.656 -10.664 1.00 79.74 85 ARG A O 1
ATOM 593 N N . SER A 1 82 ? 19.306 6.132 -12.211 1.00 72.80 86 SER A N 1
ATOM 594 C CA . SER A 1 82 ? 19.274 5.181 -13.315 1.00 78.75 86 SER A CA 1
ATOM 595 C C . SER A 1 82 ? 20.668 4.888 -13.864 1.00 89.42 86 SER A C 1
ATOM 596 O O . SER A 1 82 ? 21.392 4.050 -13.321 1.00 92.73 86 SER A O 1
ATOM 599 N N . ASP A 1 83 ? 21.011 5.574 -14.956 1.00 94.40 87 ASP A N 1
ATOM 600 C CA . ASP A 1 83 ? 22.324 5.503 -15.615 1.00 99.48 87 ASP A CA 1
ATOM 601 C C . ASP A 1 83 ? 22.600 4.172 -16.329 1.00 100.61 87 ASP A C 1
ATOM 602 O O . ASP A 1 83 ? 23.264 4.152 -17.367 1.00 104.90 87 ASP A O 1
ATOM 607 N N . ASP A 1 84 ? 22.095 3.069 -15.785 1.00 93.85 88 ASP A N 1
ATOM 608 C CA . ASP A 1 84 ? 22.296 1.757 -16.398 1.00 92.83 88 ASP A CA 1
ATOM 609 C C . ASP A 1 84 ? 21.004 1.219 -17.025 1.00 87.33 88 ASP A C 1
ATOM 610 O O . ASP A 1 84 ? 20.990 0.152 -17.642 1.00 80.77 88 ASP A O 1
ATOM 615 N N . VAL A 1 85 ? 19.930 1.986 -16.871 1.00 83.55 89 VAL A N 1
ATOM 616 C CA . VAL A 1 85 ? 18.585 1.581 -17.273 1.00 73.04 89 VAL A CA 1
ATOM 617 C C . VAL A 1 85 ? 18.321 1.838 -18.765 1.00 63.99 89 VAL A C 1
ATOM 618 O O . VAL A 1 85 ? 18.761 2.847 -19.309 1.00 61.77 89 VAL A O 1
ATOM 622 N N . PRO A 1 86 ? 17.614 0.909 -19.437 1.00 61.84 90 PRO A N 1
ATOM 623 C CA . PRO A 1 86 ? 17.274 1.103 -20.852 1.00 62.49 90 PRO A CA 1
ATOM 624 C C . PRO A 1 86 ? 16.444 2.367 -21.066 1.00 61.59 90 PRO A C 1
ATOM 625 O O . PRO A 1 86 ? 15.516 2.640 -20.303 1.00 55.87 90 PRO A O 1
ATOM 629 N N . ILE A 1 87 ? 16.783 3.144 -22.086 1.00 56.81 91 ILE A N 1
ATOM 630 C CA . ILE A 1 87 ? 16.059 4.382 -22.326 1.00 50.86 91 ILE A CA 1
ATOM 631 C C . ILE A 1 87 ? 14.683 4.082 -22.897 1.00 49.54 91 ILE A C 1
ATOM 632 O O . ILE A 1 87 ? 13.671 4.576 -22.408 1.00 51.53 91 ILE A O 1
ATOM 637 N N . ILE A 1 88 ? 14.647 3.267 -23.940 1.00 43.57 92 ILE A N 1
ATOM 638 C CA . ILE A 1 88 ? 13.393 2.953 -24.586 1.00 46.93 92 ILE A CA 1
ATOM 639 C C . ILE A 1 88 ? 13.337 1.456 -24.869 1.00 44.66 92 ILE A C 1
ATOM 640 O O . ILE A 1 88 ? 14.316 0.861 -25.323 1.00 55.90 92 ILE A O 1
ATOM 645 N N . ARG A 1 89 ? 12.196 0.847 -24.565 1.00 42.90 93 ARG A N 1
ATOM 646 C CA . ARG A 1 89 ? 12.041 -0.599 -24.679 1.00 44.97 93 ARG A CA 1
ATOM 647 C C . ARG A 1 89 ? 12.212 -1.059 -26.129 1.00 52.69 93 ARG A C 1
ATOM 648 O O . ARG A 1 89 ? 11.944 -0.307 -27.067 1.00 47.73 93 ARG A O 1
ATOM 656 N N . GLU A 1 90 ? 12.677 -2.292 -26.298 1.00 50.72 94 GLU A N 1
ATOM 657 C CA . GLU A 1 90 ? 12.809 -2.901 -27.620 1.00 51.70 94 GLU A CA 1
ATOM 658 C C . GLU A 1 90 ? 11.445 -3.230 -28.194 1.00 44.54 94 GLU A C 1
ATOM 659 O O . GLU A 1 90 ? 10.510 -3.515 -27.447 1.00 40.79 94 GLU A O 1
ATOM 665 N N . PRO A 1 91 ? 11.323 -3.207 -29.527 1.00 40.03 95 PRO A N 1
ATOM 666 C CA . PRO A 1 91 ? 10.075 -3.633 -30.158 1.00 34.85 95 PRO A CA 1
ATOM 667 C C . PRO A 1 91 ? 9.808 -5.094 -29.852 1.00 39.34 95 PRO A C 1
ATOM 668 O O . PRO A 1 91 ? 10.755 -5.831 -29.598 1.00 40.28 95 PRO A O 1
ATOM 672 N N . SER A 1 92 ? 8.550 -5.505 -29.880 1.00 38.05 96 SER A N 1
ATOM 673 C CA . SER A 1 92 ? 8.224 -6.923 -29.780 1.00 39.06 96 SER A CA 1
ATOM 674 C C . SER A 1 92 ? 8.638 -7.630 -31.061 1.00 40.11 96 SER A C 1
ATOM 675 O O . SER A 1 92 ? 8.679 -7.020 -32.135 1.00 35.94 96 SER A O 1
ATOM 678 N N . THR A 1 93 ? 8.940 -8.917 -30.962 1.00 38.69 97 THR A N 1
ATOM 679 C CA . THR A 1 93 ? 9.367 -9.683 -32.133 1.00 38.63 97 THR A CA 1
ATOM 680 C C . THR A 1 93 ? 8.180 -10.288 -32.856 1.00 35.94 97 THR A C 1
ATOM 681 O O . THR A 1 93 ? 8.212 -10.488 -34.068 1.00 46.43 97 THR A O 1
ATOM 685 N N . HIS A 1 94 ? 7.130 -10.589 -32.103 1.00 36.63 98 HIS A N 1
ATOM 686 C CA . HIS A 1 94 ? 5.982 -11.330 -32.620 1.00 34.69 98 HIS A CA 1
ATOM 687 C C . HIS A 1 94 ? 4.704 -10.868 -31.967 1.00 31.84 98 HIS A C 1
ATOM 688 O O . HIS A 1 94 ? 4.731 -10.227 -30.917 1.00 32.89 98 HIS A O 1
ATOM 695 N N . THR A 1 95 ? 3.581 -11.208 -32.579 1.00 31.38 99 THR A N 1
ATOM 696 C CA . THR A 1 95 ? 2.311 -10.994 -31.924 1.00 41.81 99 THR A CA 1
ATOM 697 C C . THR A 1 95 ? 1.461 -12.258 -32.035 1.00 37.94 99 THR A C 1
ATOM 698 O O . THR A 1 95 ? 1.581 -13.027 -32.991 1.00 37.01 99 THR A O 1
ATOM 702 N N . ILE A 1 96 ? 0.620 -12.476 -31.031 1.00 32.26 100 ILE A N 1
ATOM 703 C CA . ILE A 1 96 ? -0.198 -13.679 -30.935 1.00 33.23 100 ILE A CA 1
ATOM 704 C C . ILE A 1 96 ? -1.652 -13.271 -30.809 1.00 31.83 100 ILE A C 1
ATOM 705 O O . ILE A 1 96 ? -1.996 -12.456 -29.943 1.00 34.45 100 ILE A O 1
ATOM 710 N N . PHE A 1 97 ? -2.506 -13.812 -31.661 1.00 31.48 101 PHE A N 1
ATOM 711 C CA . PHE A 1 97 ? -3.929 -13.488 -31.603 1.00 33.16 101 PHE A CA 1
ATOM 712 C C . PHE A 1 97 ? -4.680 -14.687 -31.084 1.00 33.90 101 PHE A C 1
ATOM 713 O O . PHE A 1 97 ? -4.479 -15.815 -31.552 1.00 39.55 101 PHE A O 1
ATOM 721 N N . VAL A 1 98 ? -5.530 -14.456 -30.093 1.00 33.62 102 VAL A N 1
ATOM 722 C CA . VAL A 1 98 ? -6.344 -15.529 -29.539 1.00 33.71 102 VAL A CA 1
ATOM 723 C C . VAL A 1 98 ? -7.779 -15.169 -29.780 1.00 34.80 102 VAL A C 1
ATOM 724 O O . VAL A 1 98 ? -8.252 -14.148 -29.283 1.00 36.71 102 VAL A O 1
ATOM 728 N N . LEU A 1 99 ? -8.466 -15.990 -30.553 1.00 37.02 103 LEU A N 1
ATOM 729 C CA . LEU A 1 99 ? -9.863 -15.758 -30.855 1.00 40.32 103 LEU A CA 1
ATOM 730 C C . LEU A 1 99 ? -10.688 -16.929 -30.357 1.00 40.76 103 LEU A C 1
ATOM 731 O O . LEU A 1 99 ? -10.308 -18.093 -30.513 1.00 44.58 103 LEU A O 1
ATOM 736 N N . GLY A 1 100 ? -11.840 -16.633 -29.775 1.00 39.08 104 GLY A N 1
ATOM 737 C CA . GLY A 1 100 ? -12.697 -17.689 -29.284 1.00 47.99 104 GLY A CA 1
ATOM 738 C C . GLY A 1 100 ? -14.088 -17.197 -28.974 1.00 45.14 104 GLY A C 1
ATOM 739 O O . GLY A 1 100 ? -14.336 -15.984 -28.904 1.00 45.46 104 GLY A O 1
ATOM 740 N N . ARG A 1 101 ? -14.983 -18.158 -28.797 1.00 45.39 105 ARG A N 1
ATOM 741 C CA . ARG A 1 101 ? -16.386 -17.916 -28.508 1.00 49.38 105 ARG A CA 1
ATOM 742 C C . ARG A 1 101 ? -16.974 -19.131 -27.789 1.00 46.96 105 ARG A C 1
ATOM 743 O O . ARG A 1 101 ? -17.735 -19.906 -28.370 1.00 47.36 105 ARG A O 1
ATOM 751 N N . PRO A 1 102 ? -16.637 -19.301 -26.510 1.00 52.92 106 PRO A N 1
ATOM 752 C CA . PRO A 1 102 ? -15.858 -18.379 -25.681 1.00 47.73 106 PRO A CA 1
ATOM 753 C C . PRO A 1 102 ? -14.345 -18.606 -25.726 1.00 49.45 106 PRO A C 1
ATOM 754 O O . PRO A 1 102 ? -13.873 -19.595 -26.287 1.00 45.70 106 PRO A O 1
ATOM 758 N N . ILE A 1 103 ? -13.603 -17.680 -25.127 1.00 50.41 107 ILE A N 1
ATOM 759 C CA . ILE A 1 103 ? -12.242 -17.947 -24.675 1.00 45.31 107 ILE A CA 1
ATOM 760 C C . ILE A 1 103 ? -12.284 -18.252 -23.183 1.00 47.40 107 ILE A C 1
ATOM 761 O O . ILE A 1 103 ? -12.443 -17.341 -22.359 1.00 44.80 107 ILE A O 1
ATOM 766 N N . THR A 1 104 ? -12.151 -19.521 -22.820 1.00 49.20 108 THR A N 1
ATOM 767 C CA . THR A 1 104 ? -12.143 -19.878 -21.408 1.00 50.19 108 THR A CA 1
ATOM 768 C C . THR A 1 104 ? -10.877 -19.360 -20.733 1.00 45.07 108 THR A C 1
ATOM 769 O O . THR A 1 104 ? -9.870 -19.086 -21.391 1.00 46.44 108 THR A O 1
ATOM 773 N N . ALA A 1 105 ? -10.933 -19.215 -19.420 1.00 45.97 109 ALA A N 1
ATOM 774 C CA . ALA A 1 105 ? -9.730 -18.918 -18.653 1.00 45.65 109 ALA A CA 1
ATOM 775 C C . ALA A 1 105 ? -8.697 -20.031 -18.824 1.00 47.15 109 ALA A C 1
ATOM 776 O O . ALA A 1 105 ? -7.502 -19.762 -18.885 1.00 46.21 109 ALA A O 1
ATOM 778 N N . ALA A 1 106 ? -9.166 -21.281 -18.874 1.00 49.99 110 ALA A N 1
ATOM 779 C CA . ALA A 1 106 ? -8.301 -22.430 -19.137 1.00 50.63 110 ALA A CA 1
ATOM 780 C C . ALA A 1 106 ? -7.555 -22.292 -20.479 1.00 48.18 110 ALA A C 1
ATOM 781 O O . ALA A 1 106 ? -6.349 -22.522 -20.556 1.00 52.25 110 ALA A O 1
ATOM 783 N N . ALA A 1 107 ? -8.271 -21.907 -21.528 1.00 46.23 111 ALA A N 1
ATOM 784 C CA . ALA A 1 107 ? -7.648 -21.672 -22.832 1.00 53.89 111 ALA A CA 1
ATOM 785 C C . ALA A 1 107 ? -6.547 -20.607 -22.776 1.00 48.54 111 ALA A C 1
ATOM 786 O O . ALA A 1 107 ? -5.407 -20.826 -23.209 1.00 50.53 111 ALA A O 1
ATOM 788 N N . PHE A 1 108 ? -6.883 -19.437 -22.258 1.00 48.25 112 PHE A N 1
ATOM 789 C CA . PHE A 1 108 ? -5.885 -18.379 -22.200 1.00 44.84 112 PHE A CA 1
ATOM 790 C C . PHE A 1 108 ? -4.735 -18.785 -21.293 1.00 49.43 112 PHE A C 1
ATOM 791 O O . PHE A 1 108 ? -3.578 -18.463 -21.565 1.00 42.46 112 PHE A O 1
ATOM 799 N N . GLY A 1 109 ? -5.058 -19.514 -20.226 1.00 46.76 113 GLY A N 1
ATOM 800 C CA . GLY A 1 109 ? -4.052 -19.994 -19.297 1.00 47.90 113 GLY A CA 1
ATOM 801 C C . GLY A 1 109 ? -3.052 -20.898 -19.991 1.00 47.63 113 GLY A C 1
ATOM 802 O O . GLY A 1 109 ? -1.848 -20.785 -19.773 1.00 50.32 113 GLY A O 1
ATOM 803 N N . ALA A 1 110 ? -3.558 -21.788 -20.839 1.00 45.70 114 ALA A N 1
ATOM 804 C CA . ALA A 1 110 ? -2.710 -22.677 -21.624 1.00 54.20 114 ALA A CA 1
ATOM 805 C C . ALA A 1 110 ? -1.793 -21.896 -22.577 1.00 50.59 114 ALA A C 1
ATOM 806 O O . ALA A 1 110 ? -0.629 -22.263 -22.750 1.00 49.81 114 ALA A O 1
ATOM 808 N N . VAL A 1 111 ? -2.305 -20.823 -23.179 1.00 42.66 115 VAL A N 1
ATOM 809 C CA . VAL A 1 111 ? -1.483 -20.015 -24.078 1.00 41.11 115 VAL A CA 1
ATOM 810 C C . VAL A 1 111 ? -0.334 -19.408 -23.293 1.00 44.02 115 VAL A C 1
ATOM 811 O O . VAL A 1 111 ? 0.823 -19.494 -23.704 1.00 49.40 115 VAL A O 1
ATOM 815 N N . ALA A 1 112 ? -0.656 -18.813 -22.146 1.00 45.90 116 ALA A N 1
ATOM 816 C CA . ALA A 1 112 ? 0.343 -18.163 -21.307 1.00 43.43 116 ALA A CA 1
ATOM 817 C C . ALA A 1 112 ? 1.387 -19.152 -20.789 1.00 46.56 116 ALA A C 1
ATOM 818 O O . ALA A 1 112 ? 2.554 -18.796 -20.631 1.00 45.63 116 ALA A O 1
ATOM 820 N N . ARG A 1 113 ? 0.959 -20.383 -20.511 1.00 47.97 117 ARG A N 1
ATOM 821 C CA . ARG A 1 113 ? 1.871 -21.417 -20.020 1.00 56.96 117 ARG A CA 1
ATOM 822 C C . ARG A 1 113 ? 2.875 -21.837 -21.095 1.00 52.65 117 ARG A C 1
ATOM 823 O O . ARG A 1 113 ? 4.076 -21.931 -20.825 1.00 56.42 117 ARG A O 1
ATOM 825 N N . GLU A 1 114 ? 2.379 -22.081 -22.306 1.00 47.87 118 GLU A N 1
ATOM 826 C CA . GLU A 1 114 ? 3.234 -22.477 -23.427 1.00 54.42 118 GLU A CA 1
ATOM 827 C C . GLU A 1 114 ? 4.230 -21.394 -23.764 1.00 58.10 118 GLU A C 1
ATOM 828 O O . GLU A 1 114 ? 5.394 -21.666 -24.061 1.00 57.57 118 GLU A O 1
ATOM 834 N N . VAL A 1 115 ? 3.751 -20.160 -23.712 1.00 56.21 119 VAL A N 1
ATOM 835 C CA . VAL A 1 115 ? 4.582 -18.998 -23.940 1.00 52.89 119 VAL A CA 1
ATOM 836 C C . VAL A 1 115 ? 5.701 -18.919 -22.900 1.00 52.79 119 VAL A C 1
ATOM 837 O O . VAL A 1 115 ? 6.871 -18.744 -23.247 1.00 49.08 119 VAL A O 1
ATOM 841 N N . ALA A 1 116 ? 5.347 -19.071 -21.627 1.00 51.54 120 ALA A N 1
ATOM 842 C CA . ALA A 1 116 ? 6.334 -18.985 -20.553 1.00 56.61 120 ALA A CA 1
ATOM 843 C C . ALA A 1 116 ? 7.323 -20.150 -20.613 1.00 60.23 120 ALA A C 1
ATOM 844 O O . ALA A 1 116 ? 8.489 -20.002 -20.255 1.00 58.51 120 ALA A O 1
ATOM 846 N N . ALA A 1 117 ? 6.849 -21.303 -21.074 1.00 57.59 121 ALA A N 1
ATOM 847 C CA . ALA A 1 117 ? 7.676 -22.498 -21.160 1.00 62.46 121 ALA A CA 1
ATOM 848 C C . ALA A 1 117 ? 8.852 -22.295 -22.105 1.00 69.19 121 ALA A C 1
ATOM 849 O O . ALA A 1 117 ? 9.947 -22.801 -21.860 1.00 64.05 121 ALA A O 1
ATOM 851 N N . LEU A 1 118 ? 8.620 -21.543 -23.180 1.00 69.99 122 LEU A N 1
ATOM 852 C CA . LEU A 1 118 ? 9.631 -21.355 -24.214 1.00 59.66 122 LEU A CA 1
ATOM 853 C C . LEU A 1 118 ? 10.487 -20.116 -24.001 1.00 54.62 122 LEU A C 1
ATOM 854 O O . LEU A 1 118 ? 11.258 -19.735 -24.880 1.00 63.43 122 LEU A O 1
ATOM 859 N N . GLY A 1 119 ? 10.358 -19.493 -22.835 1.00 52.26 123 GLY A N 1
ATOM 860 C CA . GLY A 1 119 ? 11.160 -18.327 -22.508 1.00 54.06 123 GLY A CA 1
ATOM 861 C C . GLY A 1 119 ? 10.713 -17.077 -23.251 1.00 54.71 123 GLY A C 1
ATOM 862 O O . GLY A 1 119 ? 11.473 -16.126 -23.401 1.00 50.84 123 GLY A O 1
ATOM 863 N N . VAL A 1 120 ? 9.470 -17.084 -23.712 1.00 52.51 124 VAL A N 1
ATOM 864 C CA . VAL A 1 120 ? 8.891 -15.940 -24.394 1.00 50.24 124 VAL A CA 1
ATOM 865 C C . VAL A 1 120 ? 8.323 -14.946 -23.387 1.00 50.08 124 VAL A C 1
ATOM 866 O O . VAL A 1 120 ? 7.559 -15.325 -22.509 1.00 47.02 124 VAL A O 1
ATOM 870 N N . ASN A 1 121 ? 8.705 -13.678 -23.509 1.00 44.41 125 ASN A N 1
ATOM 871 C CA . ASN A 1 121 ? 8.198 -12.636 -22.623 1.00 42.68 125 ASN A CA 1
ATOM 872 C C . ASN A 1 121 ? 6.950 -11.978 -23.205 1.00 46.57 125 ASN A C 1
ATOM 873 O O . ASN A 1 121 ? 6.888 -11.695 -24.400 1.00 47.77 125 ASN A O 1
ATOM 878 N N . ILE A 1 122 ? 5.951 -11.739 -22.367 1.00 45.02 126 ILE A N 1
ATOM 879 C CA . ILE A 1 122 ? 4.757 -11.032 -22.808 1.00 39.17 126 ILE A CA 1
ATOM 880 C C . ILE A 1 122 ? 4.943 -9.540 -22.604 1.00 44.85 126 ILE A C 1
ATOM 881 O O . ILE A 1 122 ? 5.045 -9.073 -21.472 1.00 41.94 126 ILE A O 1
ATOM 886 N N . ASP A 1 123 ? 5.000 -8.784 -23.698 1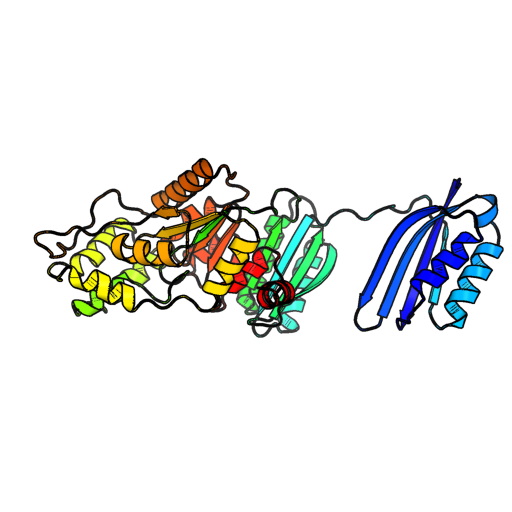.00 35.07 127 ASP A N 1
ATOM 887 C CA . ASP A 1 123 ? 5.255 -7.352 -23.605 1.00 36.31 127 ASP A CA 1
ATOM 888 C C . ASP A 1 123 ? 3.963 -6.564 -23.392 1.00 37.35 127 ASP A C 1
ATOM 889 O O . ASP A 1 123 ? 3.967 -5.535 -22.738 1.00 40.56 127 ASP A O 1
ATOM 894 N N . LEU A 1 124 ? 2.857 -7.052 -23.934 1.00 37.69 128 LEU A N 1
ATOM 895 C CA . LEU A 1 124 ? 1.609 -6.305 -23.885 1.00 38.82 128 LEU A CA 1
ATOM 896 C C . LEU A 1 124 ? 0.436 -7.241 -24.135 1.00 33.97 128 LEU A C 1
ATOM 897 O O . LEU A 1 124 ? 0.545 -8.163 -24.944 1.00 34.46 128 LEU A O 1
ATOM 902 N N . ILE A 1 125 ? -0.691 -7.029 -23.464 1.00 30.50 129 ILE A N 1
ATOM 903 C CA . ILE A 1 125 ? -1.894 -7.751 -23.864 1.00 30.64 129 ILE A CA 1
ATOM 904 C C . ILE A 1 125 ? -3.009 -6.738 -24.030 1.00 31.34 129 ILE A C 1
ATOM 905 O O . ILE A 1 125 ? -3.106 -5.785 -23.254 1.00 30.22 129 ILE A O 1
ATOM 910 N N . ARG A 1 126 ? -3.833 -6.924 -25.054 1.00 31.41 130 ARG A N 1
ATOM 911 C CA . ARG A 1 126 ? -4.994 -6.073 -25.236 1.00 29.80 130 ARG A CA 1
ATOM 912 C C . ARG A 1 126 ? -6.096 -6.807 -25.949 1.00 31.24 130 ARG A C 1
ATOM 913 O O . ARG A 1 126 ? -5.857 -7.830 -26.591 1.00 32.07 130 ARG A O 1
ATOM 921 N N . GLY A 1 127 ? -7.313 -6.289 -25.830 1.00 30.35 131 GLY A N 1
ATOM 922 C CA . GLY A 1 127 ? -8.448 -6.857 -26.514 1.00 30.71 131 GLY A CA 1
ATOM 923 C C . GLY A 1 127 ? -8.492 -6.242 -27.905 1.00 37.59 131 GLY A C 1
ATOM 924 O O . GLY A 1 127 ? -8.206 -5.051 -28.060 1.00 37.96 131 GLY A O 1
ATOM 925 N N . VAL A 1 128 ? -8.813 -7.040 -28.918 1.00 34.50 132 VAL A N 1
ATOM 926 C CA . VAL A 1 128 ? -9.010 -6.473 -30.259 1.00 34.12 132 VAL A CA 1
ATOM 927 C C . VAL A 1 128 ? -10.447 -6.629 -30.722 1.00 36.25 132 VAL A C 1
ATOM 928 O O . VAL A 1 128 ? -10.868 -5.970 -31.670 1.00 43.27 132 VAL A O 1
ATOM 932 N N . SER A 1 129 ? -11.221 -7.467 -30.045 1.00 34.52 133 SER A N 1
ATOM 933 C CA . SER A 1 129 ? -12.637 -7.548 -30.389 1.00 35.90 133 SER A CA 1
ATOM 934 C C . SER A 1 129 ? -13.525 -8.130 -29.290 1.00 42.96 133 SER A C 1
ATOM 935 O O . SER A 1 129 ? -13.090 -8.957 -28.490 1.00 43.27 133 SER A O 1
ATOM 938 N N . ASP A 1 130 ? -14.780 -7.683 -29.280 1.00 44.24 134 ASP A N 1
ATOM 939 C CA . ASP A 1 130 ? -15.831 -8.278 -28.464 1.00 52.06 134 ASP A CA 1
ATOM 940 C C . ASP A 1 130 ? -16.933 -8.874 -29.352 1.00 56.35 134 ASP A C 1
ATOM 941 O O . ASP A 1 130 ? -17.825 -9.569 -28.869 1.00 55.61 134 ASP A O 1
ATOM 946 N N . TYR A 1 131 ? -16.872 -8.583 -30.649 1.00 59.32 135 TYR A N 1
ATOM 947 C CA . TYR A 1 131 ? -17.800 -9.163 -31.624 1.00 55.23 135 TYR A CA 1
ATOM 948 C C . TYR A 1 131 ? -17.103 -9.258 -32.980 1.00 52.14 135 TYR A C 1
ATOM 949 O O . TYR A 1 131 ? -16.242 -8.434 -33.285 1.00 48.44 135 TYR A O 1
ATOM 951 N N . PRO A 1 132 ? -17.455 -10.273 -33.792 1.00 55.10 136 PRO A N 1
ATOM 952 C CA . PRO A 1 132 ? -18.439 -11.336 -33.516 1.00 54.00 136 PRO A CA 1
ATOM 953 C C . PRO A 1 132 ? -17.897 -12.444 -32.610 1.00 52.86 136 PRO A C 1
ATOM 954 O O . PRO A 1 132 ? -18.591 -13.419 -32.319 1.00 55.24 136 PRO A O 1
ATOM 958 N N . VAL A 1 133 ? -16.650 -12.276 -32.195 1.00 50.88 137 VAL A N 1
ATOM 959 C CA . VAL A 1 133 ? -15.875 -13.279 -31.476 1.00 43.85 137 VAL A CA 1
ATOM 960 C C . VAL A 1 133 ? -15.006 -12.527 -30.445 1.00 45.44 137 VAL A C 1
ATOM 961 O O . VAL A 1 133 ? -14.629 -11.380 -30.692 1.00 43.84 137 VAL A O 1
ATOM 965 N N . ILE A 1 134 ? -14.698 -13.133 -29.298 1.00 43.64 138 ILE A N 1
ATOM 966 C CA . ILE A 1 134 ? -13.745 -12.501 -28.385 1.00 42.90 138 ILE A CA 1
ATOM 967 C C . ILE A 1 134 ? -12.336 -12.591 -28.950 1.00 41.82 138 ILE A C 1
ATOM 968 O O . ILE A 1 134 ? -11.868 -13.676 -29.293 1.00 45.96 138 ILE A O 1
ATOM 973 N N . GLY A 1 135 ? -11.659 -11.452 -29.029 1.00 37.52 139 GLY A N 1
ATOM 974 C CA . GLY A 1 135 ? -10.325 -11.406 -29.596 1.00 33.50 139 GLY A CA 1
ATOM 975 C C . GLY A 1 135 ? -9.323 -10.721 -28.695 1.00 35.13 139 GLY A C 1
ATOM 976 O O . GLY A 1 135 ? -9.562 -9.616 -28.215 1.00 34.03 139 GLY A O 1
ATOM 977 N N . LEU A 1 136 ? -8.182 -11.376 -28.492 1.00 34.05 140 LEU A N 1
ATOM 978 C CA . LEU A 1 136 ? -7.143 -10.894 -27.590 1.00 37.41 140 LEU A CA 1
ATOM 979 C C . LEU A 1 136 ? -5.823 -10.950 -28.316 1.00 38.99 140 LEU A C 1
ATOM 980 O O . LEU A 1 136 ? -5.558 -11.911 -29.057 1.00 40.55 140 LEU A O 1
ATOM 985 N N . GLU A 1 137 ? -5.009 -9.915 -28.134 1.00 32.46 141 GLU A N 1
ATOM 986 C CA . GLU A 1 137 ? -3.692 -9.862 -28.745 1.00 34.55 141 GLU A CA 1
ATOM 987 C C . GLU A 1 137 ? -2.621 -9.859 -27.664 1.00 39.54 141 GLU A C 1
ATOM 988 O O . GLU A 1 137 ? -2.704 -9.089 -26.700 1.00 32.37 141 GLU A O 1
ATOM 994 N N . LEU A 1 138 ? -1.626 -10.731 -27.808 1.00 30.66 142 LEU A N 1
ATOM 995 C CA . LEU A 1 138 ? -0.417 -10.621 -26.987 1.00 35.59 142 LEU A CA 1
ATOM 996 C C . LEU A 1 138 ? 0.781 -10.267 -27.878 1.00 40.68 142 LEU A C 1
ATOM 997 O O . LEU A 1 138 ? 1.114 -11.019 -28.807 1.00 36.90 142 LEU A O 1
ATOM 1002 N N . ARG A 1 139 ? 1.430 -9.139 -27.600 1.00 33.13 143 ARG A N 1
ATOM 1003 C CA . ARG A 1 139 ? 2.680 -8.816 -28.280 1.00 32.60 143 ARG A CA 1
ATOM 1004 C C . ARG A 1 139 ? 3.810 -9.369 -27.440 1.00 35.23 143 ARG A C 1
ATOM 1005 O O . ARG A 1 139 ? 3.840 -9.165 -26.224 1.00 36.97 143 ARG A O 1
ATOM 1013 N N . VAL A 1 140 ? 4.723 -10.102 -28.069 1.00 32.68 144 VAL A N 1
ATOM 1014 C CA . VAL A 1 140 ? 5.698 -10.855 -27.289 1.00 40.00 144 VAL A CA 1
ATOM 1015 C C . VAL A 1 140 ? 7.105 -10.729 -27.842 1.00 38.35 144 VAL A C 1
ATOM 1016 O O . VAL A 1 140 ? 7.310 -10.295 -28.979 1.00 42.41 144 VAL A O 1
ATOM 1020 N N . SER A 1 141 ? 8.076 -11.097 -27.017 1.00 38.25 145 SER A N 1
ATOM 1021 C CA . SER A 1 141 ? 9.465 -11.151 -27.448 1.00 43.59 145 SER A CA 1
ATOM 1022 C C . SER A 1 141 ? 9.946 -12.593 -27.380 1.00 47.39 145 SER A C 1
ATOM 1023 O O . SER A 1 141 ? 10.144 -13.142 -26.296 1.00 49.63 145 SER A O 1
ATOM 1026 N N . VAL A 1 142 ? 10.103 -13.206 -28.548 1.00 48.29 146 VAL A N 1
ATOM 1027 C CA . VAL A 1 142 ? 10.472 -14.615 -28.642 1.00 51.85 146 VAL A CA 1
ATOM 1028 C C . VAL A 1 142 ? 11.986 -14.769 -28.735 1.00 58.53 146 VAL A C 1
ATOM 1029 O O . VAL A 1 142 ? 12.636 -14.032 -29.478 1.00 55.12 146 VAL A O 1
ATOM 1033 N N . PRO A 1 143 ? 12.559 -15.711 -27.960 1.00 63.73 147 PRO A N 1
ATOM 1034 C CA . PRO A 1 143 ? 13.993 -15.984 -28.092 1.00 66.02 147 PRO A CA 1
ATOM 1035 C C . PRO A 1 143 ? 14.314 -16.448 -29.507 1.00 68.56 147 PRO A C 1
ATOM 1036 O O . PRO A 1 143 ? 13.512 -17.169 -30.099 1.00 70.66 147 PRO A O 1
ATOM 1040 N N . PRO A 1 144 ? 15.465 -16.027 -30.047 1.00 70.21 148 PRO A N 1
ATOM 1041 C CA . PRO A 1 144 ? 15.822 -16.316 -31.440 1.00 74.39 148 PRO A CA 1
ATOM 1042 C C . PRO A 1 144 ? 15.773 -17.810 -31.757 1.00 74.05 148 PRO A C 1
ATOM 1043 O O . PRO A 1 144 ? 16.336 -18.613 -31.011 1.00 73.77 148 PRO A O 1
ATOM 1047 N N . GLY A 1 145 ? 15.085 -18.168 -32.837 1.00 69.08 149 GLY A N 1
ATOM 1048 C CA . GLY A 1 145 ? 15.011 -19.549 -33.278 1.00 78.14 149 GLY A CA 1
ATOM 1049 C C . GLY A 1 145 ? 13.918 -20.372 -32.619 1.00 86.68 149 GLY A C 1
ATOM 1050 O O . GLY A 1 145 ? 13.713 -21.536 -32.969 1.00 90.07 149 GLY A O 1
ATOM 1051 N N . ALA A 1 146 ? 13.205 -19.768 -31.672 1.00 82.61 150 ALA A N 1
ATOM 1052 C CA . ALA A 1 146 ? 12.203 -20.494 -30.897 1.00 69.85 150 ALA A CA 1
ATOM 1053 C C . ALA A 1 146 ? 10.777 -20.350 -31.435 1.00 64.74 150 ALA A C 1
ATOM 1054 O O . ALA A 1 146 ? 9.866 -21.020 -30.952 1.00 67.71 150 ALA A O 1
ATOM 1056 N N . ASP A 1 147 ? 10.575 -19.491 -32.431 1.00 56.89 151 ASP A N 1
ATOM 1057 C CA . ASP A 1 147 ? 9.221 -19.233 -32.914 1.00 62.40 151 ASP A CA 1
ATOM 1058 C C . ASP A 1 147 ? 8.608 -20.444 -33.612 1.00 64.08 151 ASP A C 1
ATOM 1059 O O . ASP A 1 147 ? 7.387 -20.539 -33.728 1.00 66.79 151 ASP A O 1
ATOM 1064 N N . GLY A 1 148 ? 9.448 -21.366 -34.074 1.00 65.09 152 GLY A N 1
ATOM 1065 C CA . GLY A 1 148 ? 8.958 -22.615 -34.631 1.00 65.30 152 GLY A CA 1
ATOM 1066 C C . GLY A 1 148 ? 8.336 -23.461 -33.533 1.00 64.57 152 GLY A C 1
ATOM 1067 O O . GLY A 1 148 ? 7.201 -23.927 -33.651 1.00 59.33 152 GLY A O 1
ATOM 1068 N N . ALA A 1 149 ? 9.085 -23.642 -32.450 1.00 65.41 153 ALA A N 1
ATOM 1069 C CA . ALA A 1 149 ? 8.607 -24.386 -31.288 1.00 65.71 153 ALA A CA 1
ATOM 1070 C C . ALA A 1 149 ? 7.342 -23.761 -30.702 1.00 68.03 153 ALA A C 1
ATOM 1071 O O . ALA A 1 149 ? 6.492 -24.459 -30.146 1.00 68.25 153 ALA A O 1
ATOM 1073 N N . LEU A 1 150 ? 7.220 -22.443 -30.835 1.00 61.35 154 LEU A N 1
ATOM 1074 C CA . LEU A 1 150 ? 6.091 -21.722 -30.266 1.00 50.64 154 LEU A CA 1
ATOM 1075 C C . LEU A 1 150 ? 4.807 -21.988 -31.036 1.00 52.53 154 LEU A C 1
ATOM 1076 O O . LEU A 1 150 ? 3.770 -22.279 -30.441 1.00 51.63 154 LEU A O 1
ATOM 1081 N N . ARG A 1 151 ? 4.876 -21.898 -32.361 1.00 58.07 155 ARG A N 1
ATOM 1082 C CA . ARG A 1 151 ? 3.703 -22.133 -33.197 1.00 59.81 155 ARG A CA 1
ATOM 1083 C C . ARG A 1 151 ? 3.173 -23.558 -33.005 1.00 61.31 155 ARG A C 1
ATOM 1084 O O . ARG A 1 151 ? 1.963 -23.795 -33.031 1.00 59.00 155 ARG A O 1
ATOM 1092 N N . THR A 1 152 ? 4.082 -24.504 -32.808 1.00 54.55 156 THR A N 1
ATOM 1093 C CA . THR A 1 152 ? 3.679 -25.883 -32.633 1.00 60.62 156 THR A CA 1
ATOM 1094 C C . THR A 1 152 ? 2.933 -26.038 -31.314 1.00 60.31 156 THR A C 1
ATOM 1095 O O . THR A 1 152 ? 1.856 -26.631 -31.265 1.00 67.11 156 THR A O 1
ATOM 1099 N N . ALA A 1 153 ? 3.504 -25.487 -30.250 1.00 55.62 157 ALA A N 1
ATOM 1100 C CA . ALA A 1 153 ? 2.886 -25.570 -28.930 1.00 57.70 157 ALA A CA 1
ATOM 1101 C C . ALA A 1 153 ? 1.500 -24.929 -28.936 1.00 56.95 157 ALA A C 1
ATOM 1102 O O . ALA A 1 153 ? 0.553 -25.481 -28.381 1.00 60.01 157 ALA A O 1
ATOM 1104 N N . LEU A 1 154 ? 1.377 -23.781 -29.592 1.00 53.37 158 LEU A N 1
ATOM 1105 C CA . LEU A 1 154 ? 0.113 -23.053 -29.609 1.00 53.85 158 LEU A CA 1
ATOM 1106 C C . LEU A 1 154 ? -0.911 -23.646 -30.577 1.00 56.35 158 LEU A C 1
ATOM 1107 O O . LEU A 1 154 ? -2.112 -23.427 -30.421 1.00 56.47 158 LEU A O 1
ATOM 1112 N N . ASN A 1 155 ? -0.453 -24.382 -31.584 1.00 56.84 159 ASN A N 1
ATOM 1113 C CA . ASN A 1 155 ? -1.395 -25.109 -32.424 1.00 51.60 159 ASN A CA 1
ATOM 1114 C C . ASN A 1 155 ? -2.023 -26.251 -31.628 1.00 52.30 159 ASN A C 1
ATOM 1115 O O . ASN A 1 155 ? -3.217 -26.529 -31.748 1.00 54.00 159 ASN A O 1
ATOM 1120 N N . ARG A 1 156 ? -1.220 -26.900 -30.795 1.00 52.26 160 ARG A N 1
ATOM 1121 C CA . ARG A 1 156 ? -1.744 -27.929 -29.908 1.00 61.41 160 ARG A CA 1
ATOM 1122 C C . ARG A 1 156 ? -2.728 -27.322 -28.902 1.00 64.87 160 ARG A C 1
ATOM 1123 O O . ARG A 1 156 ? -3.797 -27.878 -28.671 1.00 64.80 160 ARG A O 1
ATOM 1131 N N . VAL A 1 157 ? -2.376 -26.175 -28.319 1.00 62.40 161 VAL A N 1
ATOM 1132 C CA . VAL A 1 157 ? -3.281 -25.485 -27.403 1.00 61.40 161 VAL A CA 1
ATOM 1133 C C . VAL A 1 157 ? -4.593 -25.160 -28.105 1.00 50.11 161 VAL A C 1
ATOM 1134 O O . VAL A 1 157 ? -5.679 -25.379 -27.564 1.00 54.48 161 VAL A O 1
ATOM 1138 N N . SER A 1 158 ? -4.474 -24.666 -29.325 1.00 52.01 162 SER A N 1
ATOM 1139 C CA . SER A 1 158 ? -5.619 -24.274 -30.133 1.00 51.75 162 SER A CA 1
ATOM 1140 C C . SER A 1 158 ? -6.641 -25.402 -30.324 1.00 57.89 162 SER A C 1
ATOM 1141 O O . SER A 1 158 ? -7.841 -25.197 -30.153 1.00 56.56 162 SER A O 1
ATOM 1144 N N . SER A 1 159 ? -6.171 -26.591 -30.679 1.00 58.10 163 SER A N 1
ATOM 1145 C CA . SER A 1 159 ? -7.096 -27.688 -30.969 1.00 66.87 163 SER A CA 1
ATOM 1146 C C . SER A 1 159 ? -7.722 -28.216 -29.682 1.00 68.70 163 SER A C 1
ATOM 1147 O O . SER A 1 159 ? -8.913 -28.524 -29.642 1.00 77.23 163 SER A O 1
ATOM 1150 N N . GLU A 1 160 ? -6.908 -28.289 -28.632 1.00 63.72 164 GLU A N 1
ATOM 1151 C CA . GLU A 1 160 ? -7.327 -28.786 -27.325 1.00 64.91 164 GLU A CA 1
ATOM 1152 C C . GLU A 1 160 ? -8.279 -27.846 -26.589 1.00 65.89 164 GLU A C 1
ATOM 1153 O O . GLU A 1 160 ? -9.158 -28.300 -25.864 1.00 62.04 164 GLU A O 1
ATOM 1159 N N . GLU A 1 161 ? -8.102 -26.538 -26.762 1.00 57.32 165 GLU A N 1
ATOM 1160 C CA . GLU A 1 161 ? -8.870 -25.584 -25.974 1.00 52.93 165 GLU A CA 1
ATOM 1161 C C . GLU A 1 161 ? -9.994 -24.891 -26.741 1.00 53.99 165 GLU A C 1
ATOM 1162 O O . GLU A 1 161 ? -10.687 -24.036 -26.185 1.00 59.21 165 GLU A O 1
ATOM 1168 N N . HIS A 1 162 ? -10.165 -25.253 -28.008 1.00 50.86 166 HIS A N 1
ATOM 1169 C CA . HIS A 1 162 ? -11.207 -24.671 -28.857 1.00 56.95 166 HIS A CA 1
ATOM 1170 C C . HIS A 1 162 ? -11.113 -23.139 -28.968 1.00 54.95 166 HIS A C 1
ATOM 1171 O O . HIS A 1 162 ? -12.094 -22.417 -28.775 1.00 56.15 166 HIS A O 1
ATOM 1178 N N . VAL A 1 163 ? -9.918 -22.654 -29.283 1.00 50.67 167 VAL A N 1
ATOM 1179 C CA . VAL A 1 163 ? -9.733 -21.267 -29.704 1.00 43.64 167 VAL A CA 1
ATOM 1180 C C . VAL A 1 163 ? -8.787 -21.208 -30.890 1.00 44.58 167 VAL A C 1
ATOM 1181 O O . VAL A 1 163 ? -7.971 -22.104 -31.081 1.00 48.70 167 VAL A O 1
ATOM 1185 N N . ASP A 1 164 ? -8.884 -20.138 -31.671 1.00 44.87 168 ASP A N 1
ATOM 1186 C CA . ASP A 1 164 ? -7.903 -19.879 -32.721 1.00 45.16 168 ASP A CA 1
ATOM 1187 C C . ASP A 1 164 ? -6.688 -19.186 -32.104 1.00 47.37 168 ASP A C 1
ATOM 1188 O O . ASP A 1 164 ? -6.829 -18.232 -31.336 1.00 41.78 168 ASP A O 1
ATOM 1193 N N . VAL A 1 165 ? -5.497 -19.693 -32.405 1.00 43.09 169 VAL A N 1
ATOM 1194 C CA . VAL A 1 165 ? -4.264 -19.052 -31.957 1.00 39.68 169 VAL A CA 1
ATOM 1195 C C . VAL A 1 165 ? -3.313 -18.889 -33.142 1.00 39.14 169 VAL A C 1
ATOM 1196 O O . VAL A 1 165 ? -2.899 -19.874 -33.759 1.00 42.71 169 VAL A O 1
ATOM 1200 N N . ALA A 1 166 ? -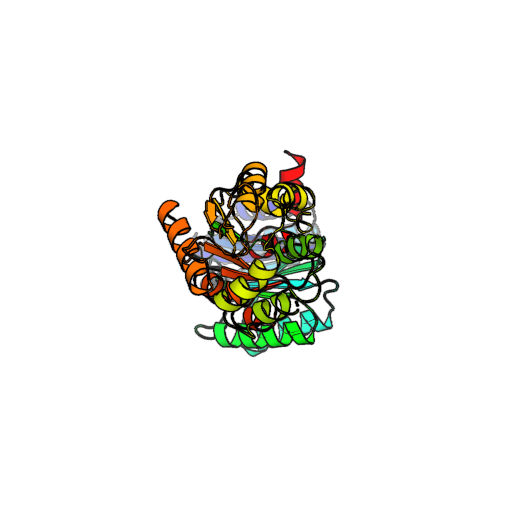2.984 -17.644 -33.459 1.00 35.41 170 ALA A N 1
ATOM 1201 C CA . ALA A 1 166 ? -2.087 -17.320 -34.572 1.00 42.77 170 ALA A CA 1
ATOM 1202 C C . ALA A 1 166 ? -0.869 -16.536 -34.113 1.00 46.88 170 ALA A C 1
ATOM 1203 O O . ALA A 1 166 ? -0.996 -15.510 -33.446 1.00 45.58 170 ALA A O 1
ATOM 1205 N N . VAL A 1 167 ? 0.311 -17.015 -34.483 1.00 41.33 171 VAL A N 1
ATOM 1206 C CA . VAL A 1 167 ? 1.551 -16.307 -34.180 1.00 37.48 171 VAL A CA 1
ATOM 1207 C C . VAL A 1 167 ? 2.065 -15.629 -35.444 1.00 40.76 171 VAL A C 1
ATOM 1208 O O . VAL A 1 167 ? 2.200 -16.288 -36.470 1.00 42.54 171 VAL A O 1
ATOM 1212 N N . GLU A 1 168 ? 2.340 -14.328 -35.374 1.00 40.26 172 GLU A N 1
ATOM 1213 C CA . GLU A 1 168 ? 2.829 -13.574 -36.532 1.00 42.23 172 GLU A CA 1
ATOM 1214 C C . GLU A 1 168 ? 4.076 -12.756 -36.221 1.00 45.19 172 GLU A C 1
ATOM 1215 O O . GLU A 1 168 ? 4.204 -12.206 -35.130 1.00 38.56 172 GLU A O 1
ATOM 1221 N N . ASP A 1 169 ? 4.980 -12.659 -37.197 1.00 42.88 173 ASP A N 1
ATOM 1222 C CA . ASP A 1 169 ? 6.085 -11.701 -37.147 1.00 48.62 173 ASP A CA 1
ATOM 1223 C C . ASP A 1 169 ? 5.550 -10.295 -36.925 1.00 41.44 173 ASP A C 1
ATOM 1224 O O . ASP A 1 169 ? 4.599 -9.883 -37.592 1.00 43.70 173 ASP A O 1
ATOM 1229 N N . TYR A 1 170 ? 6.154 -9.556 -36.001 1.00 35.41 174 TYR A N 1
ATOM 1230 C CA . TYR A 1 170 ? 5.685 -8.212 -35.693 1.00 40.19 174 TYR A CA 1
ATOM 1231 C C . TYR A 1 170 ? 6.687 -7.154 -36.165 1.00 39.76 174 TYR A C 1
ATOM 1232 O O . TYR A 1 170 ? 6.732 -6.053 -35.648 1.00 44.65 174 TYR A O 1
ATOM 1241 N N . THR A 1 171 ? 7.485 -7.496 -37.166 1.00 47.52 175 THR A N 1
ATOM 1242 C CA . THR A 1 171 ? 8.454 -6.559 -37.723 1.00 44.39 175 THR A CA 1
ATOM 1243 C C . THR A 1 171 ? 7.773 -5.510 -38.597 1.00 46.49 175 THR A C 1
ATOM 1244 O O . THR A 1 171 ? 6.679 -5.731 -39.115 1.00 51.21 175 THR A O 1
ATOM 1248 N N . LEU A 1 172 ? 8.445 -4.377 -38.774 1.00 41.51 176 LEU A N 1
ATOM 1249 C CA . LEU A 1 172 ? 7.954 -3.294 -39.620 1.00 44.91 176 LEU A CA 1
ATOM 1250 C C . LEU A 1 172 ? 7.521 -3.797 -40.993 1.00 47.57 176 LEU A C 1
ATOM 1251 O O . LEU A 1 172 ? 6.441 -3.464 -41.487 1.00 52.25 176 LEU A O 1
ATOM 1256 N N . GLU A 1 173 ? 8.367 -4.624 -41.597 1.00 46.07 177 GLU A N 1
ATOM 1257 C CA . GLU A 1 173 ? 8.159 -5.048 -42.969 1.00 54.52 177 GLU A CA 1
ATOM 1258 C C . GLU A 1 173 ? 7.048 -6.080 -43.052 1.00 70.06 177 GLU A C 1
ATOM 1259 O O . GLU A 1 173 ? 6.050 -5.885 -43.756 1.00 61.27 177 GLU A O 1
ATOM 1265 N N . ARG A 1 174 ? 7.210 -7.164 -42.299 1.00 94.08 178 ARG A N 1
ATOM 1266 C CA . ARG A 1 174 ? 6.309 -8.309 -42.382 1.00 97.25 178 ARG A CA 1
ATOM 1267 C C . ARG A 1 174 ? 4.898 -8.029 -41.865 1.00 90.49 178 ARG A C 1
ATOM 1268 O O . ARG A 1 174 ? 4.050 -8.917 -41.901 1.00 102.50 178 ARG A O 1
ATOM 1270 N N . ARG A 1 175 ? 4.630 -6.813 -41.392 1.00 64.44 179 ARG A N 1
ATOM 1271 C CA . ARG A 1 175 ? 3.270 -6.504 -40.967 1.00 59.75 179 ARG A CA 1
ATOM 1272 C C . ARG A 1 175 ? 2.635 -5.363 -41.767 1.00 58.99 179 ARG A C 1
ATOM 1273 O O . ARG A 1 175 ? 1.536 -4.915 -41.454 1.00 65.59 179 ARG A O 1
ATOM 1281 N N . ALA A 1 176 ? 3.306 -4.913 -42.819 1.00 64.98 180 ALA A N 1
ATOM 1282 C CA . ALA A 1 176 ? 2.657 -4.004 -43.761 1.00 59.59 180 ALA A CA 1
ATOM 1283 C C . ALA A 1 176 ? 2.112 -4.763 -44.979 1.00 62.77 180 ALA A C 1
ATOM 1284 O O . ALA A 1 176 ? 2.477 -4.481 -46.117 1.00 52.60 180 ALA A O 1
ATOM 1286 N N . LYS A 1 177 ? 1.239 -5.729 -44.722 1.00 65.36 181 LYS A N 1
ATOM 1287 C CA . LYS A 1 177 ? 0.593 -6.486 -45.789 1.00 58.69 181 LYS A CA 1
ATOM 1288 C C . LYS A 1 177 ? -0.190 -5.548 -46.719 1.00 45.06 181 LYS A C 1
ATOM 1289 O O . LYS A 1 177 ? -0.789 -4.585 -46.254 1.00 47.91 181 LYS A O 1
ATOM 1295 N N . ARG A 1 178 ? -0.183 -5.813 -48.027 1.00 39.03 182 ARG A N 1
ATOM 1296 C CA . ARG A 1 178 ? -0.776 -4.879 -48.983 1.00 45.99 182 ARG A CA 1
ATOM 1297 C C . ARG A 1 178 ? -1.614 -5.561 -50.071 1.00 47.32 182 ARG A C 1
ATOM 1298 O O . ARG A 1 178 ? -2.161 -4.889 -50.960 1.00 43.48 182 ARG A O 1
ATOM 1306 N N . LEU A 1 179 ? -1.678 -6.887 -50.037 1.00 38.43 183 LEU A N 1
ATOM 1307 C CA . LEU A 1 179 ? -2.421 -7.624 -51.071 1.00 42.15 183 LEU A CA 1
ATOM 1308 C C . LEU A 1 179 ? -3.033 -8.888 -50.487 1.00 40.45 183 LEU A C 1
ATOM 1309 O O . LEU A 1 179 ? -2.374 -9.627 -49.753 1.00 35.65 183 LEU A O 1
ATOM 1314 N N . ILE A 1 180 ? -4.287 -9.140 -50.836 1.00 35.57 184 ILE A N 1
ATOM 1315 C CA . ILE A 1 180 ? -4.984 -10.310 -50.315 1.00 35.61 184 ILE A CA 1
ATOM 1316 C C . ILE A 1 180 ? -5.758 -11.010 -51.430 1.00 40.30 184 ILE A C 1
ATOM 1317 O O . ILE A 1 180 ? -6.341 -10.365 -52.305 1.00 35.07 184 ILE A O 1
ATOM 1322 N N . VAL A 1 181 ? -5.714 -12.338 -51.420 1.00 36.08 185 VAL A N 1
ATOM 1323 C CA . VAL A 1 181 ? -6.553 -13.126 -52.316 1.00 35.13 185 VAL A CA 1
ATOM 1324 C C . VAL A 1 181 ? -7.407 -14.073 -51.482 1.00 33.15 185 VAL A C 1
ATOM 1325 O O . VAL A 1 181 ? -6.951 -14.621 -50.454 1.00 34.82 185 VAL A O 1
ATOM 1329 N N . PHE A 1 182 ? -8.656 -14.233 -51.915 1.00 37.96 186 PHE A N 1
ATOM 1330 C CA . PHE A 1 182 ? -9.584 -15.182 -51.316 1.00 38.09 186 PHE A CA 1
ATOM 1331 C C . PHE A 1 182 ? -9.913 -16.297 -52.282 1.00 39.09 186 PHE A C 1
ATOM 1332 O O . PHE A 1 182 ? -10.194 -16.054 -53.455 1.00 39.85 186 PHE A O 1
ATOM 1340 N N . ASP A 1 183 ? -9.907 -17.515 -51.765 1.00 35.07 187 ASP A N 1
ATOM 1341 C CA . ASP A 1 183 ? -10.615 -18.604 -52.400 1.00 38.06 187 ASP A CA 1
ATOM 1342 C C . ASP A 1 183 ? -12.092 -18.196 -52.414 1.00 42.52 187 ASP A C 1
ATOM 1343 O O . ASP A 1 183 ? -12.527 -17.455 -51.549 1.00 39.21 187 ASP A O 1
ATOM 1348 N N . VAL A 1 184 ? -12.864 -18.644 -53.395 1.00 42.57 188 VAL A N 1
ATOM 1349 C CA . VAL A 1 184 ? -14.285 -18.292 -53.415 1.00 42.56 188 VAL A CA 1
ATOM 1350 C C . VAL A 1 184 ? -15.156 -19.255 -52.595 1.00 39.97 188 VAL A C 1
ATOM 1351 O O . VAL A 1 184 ? -15.709 -18.883 -51.562 1.00 43.53 188 VAL A O 1
ATOM 1355 N N . ASP A 1 185 ? -15.276 -20.487 -53.063 1.00 43.12 189 ASP A N 1
ATOM 1356 C CA . ASP A 1 185 ? -16.210 -21.444 -52.474 1.00 42.60 189 ASP A CA 1
ATOM 1357 C C . ASP A 1 185 ? -15.884 -21.778 -51.022 1.00 44.67 189 ASP A C 1
ATOM 1358 O O . ASP A 1 185 ? -14.784 -22.240 -50.730 1.00 44.59 189 ASP A O 1
ATOM 1363 N N . SER A 1 186 ? -16.852 -21.523 -50.138 1.00 41.62 190 SER A N 1
ATOM 1364 C CA . SER A 1 186 ? -16.763 -21.809 -48.696 1.00 47.86 190 SER A CA 1
ATOM 1365 C C . SER A 1 186 ? -15.753 -20.909 -48.001 1.00 45.96 190 SER A C 1
ATOM 1366 O O . SER A 1 186 ? -15.396 -21.137 -46.844 1.00 51.02 190 SER A O 1
ATOM 1369 N N . THR A 1 187 ? -15.307 -19.872 -48.703 1.00 42.43 191 THR A N 1
ATOM 1370 C CA . THR A 1 187 ? -14.453 -18.870 -48.086 1.00 41.43 191 THR A CA 1
ATOM 1371 C C . THR A 1 187 ? -15.134 -17.506 -48.207 1.00 48.28 191 THR A C 1
ATOM 1372 O O . THR A 1 187 ? -15.684 -17.007 -47.228 1.00 43.90 191 THR A O 1
ATOM 1376 N N . LEU A 1 188 ? -15.141 -16.931 -49.408 1.00 41.15 192 LEU A N 1
ATOM 1377 C CA . LEU A 1 188 ? -15.815 -15.655 -49.641 1.00 42.39 192 LEU A CA 1
ATOM 1378 C C . LEU A 1 188 ? -17.325 -15.833 -49.747 1.00 43.06 192 LEU A C 1
ATOM 1379 O O . LEU A 1 188 ? -18.110 -14.967 -49.351 1.00 41.32 192 LEU A O 1
ATOM 1384 N N . VAL A 1 189 ? -17.712 -16.961 -50.324 1.00 41.18 193 VAL A N 1
ATOM 1385 C CA . VAL A 1 189 ? -19.103 -17.295 -50.563 1.00 41.24 193 VAL A CA 1
ATOM 1386 C C . VAL A 1 189 ? -19.488 -18.538 -49.775 1.00 42.52 193 VAL A C 1
ATOM 1387 O O . VAL A 1 189 ? -18.692 -19.469 -49.635 1.00 43.99 193 VAL A O 1
ATOM 1391 N N . GLN A 1 190 ? -20.718 -18.559 -49.280 1.00 41.44 194 GLN A N 1
ATOM 1392 C CA . GLN A 1 190 ? -21.235 -19.728 -48.582 1.00 44.74 194 GLN A CA 1
ATOM 1393 C C . GLN A 1 190 ? -21.465 -20.900 -49.531 1.00 50.32 194 GLN A C 1
ATOM 1394 O O . GLN A 1 190 ? -22.040 -20.735 -50.617 1.00 51.28 194 GLN A O 1
ATOM 1400 N N . GLY A 1 191 ? -21.006 -22.080 -49.124 1.00 45.78 195 GLY A N 1
ATOM 1401 C CA . GLY A 1 191 ? -21.246 -23.299 -49.884 1.00 46.68 195 GLY A CA 1
ATOM 1402 C C . GLY A 1 191 ? -20.444 -23.411 -51.177 1.00 51.96 195 GLY A C 1
ATOM 1403 O O . GLY A 1 191 ? -19.537 -22.614 -51.438 1.00 48.01 195 GLY A O 1
ATOM 1404 N N . GLU A 1 192 ? -20.800 -24.400 -51.993 1.00 50.58 196 GLU A N 1
ATOM 1405 C CA . GLU A 1 192 ? -20.029 -24.759 -53.179 1.00 55.56 196 GLU A CA 1
ATOM 1406 C C . GLU A 1 192 ? -20.824 -24.515 -54.466 1.00 52.52 196 GLU A C 1
ATOM 1407 O O . GLU A 1 192 ? -21.892 -25.093 -54.657 1.00 53.75 196 GLU A O 1
ATOM 1413 N N . VAL A 1 193 ? -20.303 -23.647 -55.331 1.00 47.16 197 VAL A N 1
ATOM 1414 C CA . VAL A 1 193 ? -21.000 -23.293 -56.556 1.00 50.31 197 VAL A CA 1
ATOM 1415 C C . VAL A 1 193 ? -21.300 -24.550 -57.371 1.00 55.55 197 VAL A C 1
ATOM 1416 O O . VAL A 1 193 ? -22.420 -24.753 -57.834 1.00 53.30 197 VAL A O 1
ATOM 1420 N N . ILE A 1 194 ? -20.298 -25.411 -57.494 1.00 47.11 198 ILE A N 1
ATOM 1421 C CA . ILE A 1 194 ? -20.408 -26.597 -58.321 1.00 52.60 198 ILE A CA 1
ATOM 1422 C C . ILE A 1 194 ? -21.478 -27.548 -57.777 1.00 54.84 198 ILE A C 1
ATOM 1423 O O . ILE A 1 194 ? -22.093 -28.308 -58.537 1.00 51.56 198 ILE A O 1
ATOM 1428 N N . GLU A 1 195 ? -21.721 -27.489 -56.467 1.00 49.87 199 GLU A N 1
ATOM 1429 C CA . GLU A 1 195 ? -22.796 -28.276 -55.876 1.00 53.88 199 GLU A CA 1
ATOM 1430 C C . GLU A 1 195 ? -24.147 -27.650 -56.201 1.00 52.09 199 GLU A C 1
ATOM 1431 O O . GLU A 1 195 ? -25.118 -28.357 -56.461 1.00 60.91 199 GLU A O 1
ATOM 1437 N N . MET A 1 196 ? -24.205 -26.320 -56.180 1.00 57.05 200 MET A N 1
ATOM 1438 C CA . MET A 1 196 ? -25.415 -25.617 -56.587 1.00 58.71 200 MET A CA 1
ATOM 1439 C C . MET A 1 196 ? -25.735 -25.886 -58.056 1.00 52.46 200 MET A C 1
ATOM 1440 O O . MET A 1 196 ? -26.896 -26.031 -58.424 1.00 56.81 200 MET A O 1
ATOM 1445 N N . LEU A 1 197 ? -24.701 -25.944 -58.887 1.00 51.69 201 LEU A N 1
ATOM 1446 C CA . LEU A 1 197 ? -24.885 -26.281 -60.305 1.00 56.96 201 LEU A CA 1
ATOM 1447 C C . LEU A 1 197 ? -25.335 -27.731 -60.473 1.00 54.45 201 LEU A C 1
ATOM 1448 O O . LEU A 1 197 ? -26.236 -28.028 -61.264 1.00 55.91 201 LEU A O 1
ATOM 1453 N N . ALA A 1 198 ? -24.715 -28.635 -59.723 1.00 54.50 202 ALA A N 1
ATOM 1454 C CA . ALA A 1 198 ? -25.041 -30.050 -59.843 1.00 60.63 202 ALA A CA 1
ATOM 1455 C C . ALA A 1 198 ? -26.459 -30.320 -59.356 1.00 64.28 202 ALA A C 1
ATOM 1456 O O . ALA A 1 198 ? -27.124 -31.230 -59.852 1.00 59.80 202 ALA A O 1
ATOM 1458 N N . ALA A 1 199 ? -26.927 -29.517 -58.399 1.00 60.11 203 ALA A N 1
ATOM 1459 C CA . ALA A 1 199 ? -28.289 -29.675 -57.885 1.00 62.96 203 ALA A CA 1
ATOM 1460 C C . ALA A 1 199 ? -29.327 -29.469 -58.987 1.00 71.30 203 ALA A C 1
ATOM 1461 O O . ALA A 1 199 ? -30.405 -30.059 -58.959 1.00 72.07 203 ALA A O 1
ATOM 1463 N N . LYS A 1 200 ? -28.991 -28.623 -59.955 1.00 66.77 204 LYS A N 1
ATOM 1464 C CA . LYS A 1 200 ? -29.875 -28.355 -61.078 1.00 67.48 204 LYS A CA 1
ATOM 1465 C C . LYS A 1 200 ? -29.945 -29.551 -62.028 1.00 63.13 204 LYS A C 1
ATOM 1466 O O . LYS A 1 200 ? -30.904 -29.701 -62.782 1.00 65.87 204 LYS A O 1
ATOM 1472 N N . ALA A 1 201 ? -28.928 -30.406 -61.973 1.00 63.82 205 ALA A N 1
ATOM 1473 C CA . ALA A 1 201 ? -28.892 -31.624 -62.777 1.00 63.04 205 ALA A CA 1
ATOM 1474 C C . ALA A 1 201 ? -29.399 -32.822 -61.989 1.00 68.10 205 ALA A C 1
ATOM 1475 O O . ALA A 1 201 ? -29.430 -33.943 -62.498 1.00 67.71 205 ALA A O 1
ATOM 1477 N N . GLY A 1 202 ? -29.788 -32.587 -60.738 1.00 68.30 206 GLY A N 1
ATOM 1478 C CA . GLY A 1 202 ? -30.206 -33.662 -59.860 1.00 66.40 206 GLY A CA 1
ATOM 1479 C C . GLY A 1 202 ? -29.029 -34.518 -59.434 1.00 70.68 206 GLY A C 1
ATOM 1480 O O . GLY A 1 202 ? -29.204 -35.673 -59.048 1.00 77.68 206 GLY A O 1
ATOM 1481 N N . ALA A 1 203 ? -27.828 -33.945 -59.494 1.00 63.89 207 ALA A N 1
ATOM 1482 C CA . ALA A 1 203 ? -26.602 -34.681 -59.193 1.00 63.54 207 ALA A CA 1
ATOM 1483 C C . ALA A 1 203 ? -25.850 -34.143 -57.980 1.00 61.86 207 ALA A C 1
ATOM 1484 O O . ALA A 1 203 ? -24.655 -34.405 -57.828 1.00 61.07 207 ALA A O 1
ATOM 1486 N N . GLU A 1 204 ? -26.534 -33.396 -57.123 1.00 63.96 208 GLU A N 1
ATOM 1487 C CA . GLU A 1 204 ? -25.853 -32.744 -56.004 1.00 63.49 208 GLU A CA 1
ATOM 1488 C C . GLU A 1 204 ? -25.126 -33.767 -55.130 1.00 66.38 208 GLU A C 1
ATOM 1489 O O . GLU A 1 204 ? -23.986 -33.539 -54.714 1.00 73.81 208 GLU A O 1
ATOM 1495 N N . GLY A 1 205 ? -25.783 -34.898 -54.890 1.00 69.32 209 GLY A N 1
ATOM 1496 C CA . GLY A 1 205 ? -25.212 -35.997 -54.131 1.00 74.00 209 GLY A CA 1
ATOM 1497 C C . GLY A 1 205 ? -23.836 -36.441 -54.591 1.00 79.40 209 GLY A C 1
ATOM 1498 O O . GLY A 1 205 ? -22.854 -36.277 -53.858 1.00 78.22 209 GLY A O 1
ATOM 1499 N N . GLN A 1 206 ? -23.770 -37.000 -55.798 1.00 78.40 210 GLN A N 1
ATOM 1500 C CA . GLN A 1 206 ? -22.511 -37.438 -56.404 1.00 75.59 210 GLN A CA 1
ATOM 1501 C C . GLN A 1 206 ? -21.405 -36.376 -56.322 1.00 75.51 210 GLN A C 1
ATOM 1502 O O . GLN A 1 206 ? -20.272 -36.659 -55.920 1.00 79.38 210 GLN A O 1
ATOM 1504 N N . VAL A 1 207 ? -21.746 -35.148 -56.684 1.00 63.88 211 VAL A N 1
ATOM 1505 C CA . VAL A 1 207 ? -20.756 -34.091 -56.797 1.00 57.45 211 VAL A CA 1
ATOM 1506 C C . VAL A 1 207 ? -20.255 -33.621 -55.433 1.00 69.14 211 VAL A C 1
ATOM 1507 O O . VAL A 1 207 ? -19.064 -33.355 -55.266 1.00 63.81 211 VAL A O 1
ATOM 1511 N N . ALA A 1 209 ? -20.068 -35.512 -52.575 1.00 69.21 213 ALA A N 1
ATOM 1512 C CA . ALA A 1 209 ? -19.122 -36.595 -52.322 1.00 72.10 213 ALA A CA 1
ATOM 1513 C C . ALA A 1 209 ? -17.730 -36.237 -52.830 1.00 74.35 213 ALA A C 1
ATOM 1514 O O . ALA A 1 209 ? -16.767 -36.157 -52.062 1.00 68.44 213 ALA A O 1
ATOM 1516 N N . ILE A 1 210 ? -17.632 -36.024 -54.138 1.00 72.71 214 ILE A N 1
ATOM 1517 C CA . ILE A 1 210 ? -16.352 -35.755 -54.761 1.00 67.87 214 ILE A CA 1
ATOM 1518 C C . ILE A 1 210 ? -15.790 -34.400 -54.312 1.00 64.00 214 ILE A C 1
ATOM 1519 O O . ILE A 1 210 ? -14.587 -34.280 -54.094 1.00 67.34 214 ILE A O 1
ATOM 1524 N N . THR A 1 211 ? -16.652 -33.391 -54.166 1.00 53.90 215 THR A N 1
ATOM 1525 C CA . THR A 1 211 ? -16.204 -32.068 -53.729 1.00 76.83 215 THR A CA 1
ATOM 1526 C C . THR A 1 211 ? -15.601 -32.152 -52.322 1.00 84.55 215 THR A C 1
ATOM 1527 O O . THR A 1 211 ? -14.577 -31.522 -52.042 1.00 90.40 215 THR A O 1
ATOM 1531 N N . ASP A 1 212 ? -16.224 -32.933 -51.442 1.00 85.00 216 ASP A N 1
ATOM 1532 C CA . ASP A 1 212 ? -15.682 -33.112 -50.093 1.00 85.43 216 ASP A CA 1
ATOM 1533 C C . ASP A 1 212 ? -14.408 -33.947 -50.169 1.00 86.24 216 ASP A C 1
ATOM 1534 O O . ASP A 1 212 ? -13.465 -33.726 -49.404 1.00 80.78 216 ASP A O 1
ATOM 1536 N N . ALA A 1 213 ? -14.383 -34.892 -51.110 1.00 80.61 217 ALA A N 1
ATOM 1537 C CA . ALA A 1 213 ? -13.202 -35.710 -51.350 1.00 75.28 217 ALA A CA 1
ATOM 1538 C C . ALA A 1 213 ? -12.035 -34.847 -51.836 1.00 80.87 217 ALA A C 1
ATOM 1539 O O . ALA A 1 213 ? -10.904 -35.013 -51.387 1.00 86.57 217 ALA A O 1
ATOM 1541 N N . ALA A 1 214 ? -12.317 -33.916 -52.744 1.00 75.50 218 ALA A N 1
ATOM 1542 C CA . ALA A 1 214 ? -11.275 -33.062 -53.314 1.00 70.98 218 ALA A CA 1
ATOM 1543 C C . ALA A 1 214 ? -10.723 -32.077 -52.283 1.00 75.83 218 ALA A C 1
ATOM 1544 O O . ALA A 1 214 ? -9.508 -31.915 -52.153 1.00 76.72 218 ALA A O 1
ATOM 1546 N N . MET A 1 215 ? -11.626 -31.432 -51.551 1.00 69.41 219 MET A N 1
ATOM 1547 C CA . MET A 1 215 ? -11.266 -30.380 -50.605 1.00 70.00 219 MET A CA 1
ATOM 1548 C C . MET A 1 215 ? -10.470 -30.897 -49.404 1.00 66.36 219 MET A C 1
ATOM 1549 O O . MET A 1 215 ? -9.738 -30.142 -48.769 1.00 64.30 219 MET A O 1
ATOM 1551 N N . ARG A 1 216 ? -10.613 -32.182 -49.091 1.00 73.22 220 ARG A N 1
ATOM 1552 C CA . ARG A 1 216 ? -9.853 -32.768 -47.989 1.00 77.34 220 ARG A CA 1
ATOM 1553 C C . ARG A 1 216 ? -8.502 -33.282 -48.484 1.00 78.21 220 ARG A C 1
ATOM 1554 O O . ARG A 1 216 ? -7.643 -33.654 -47.687 1.00 86.65 220 ARG A O 1
ATOM 1556 N N . GLY A 1 217 ? -8.320 -33.291 -49.802 1.00 67.36 221 GLY A N 1
ATOM 1557 C CA . GLY A 1 217 ? -7.072 -33.730 -50.404 1.00 68.15 221 GLY A CA 1
ATOM 1558 C C . GLY A 1 217 ? -7.039 -35.202 -50.780 1.00 77.11 221 GLY A C 1
ATOM 1559 O O . GLY A 1 217 ? -5.971 -35.745 -51.058 1.00 75.65 221 GLY A O 1
ATOM 1560 N N . GLU A 1 218 ? -8.205 -35.845 -50.793 1.00 95.35 222 GLU A N 1
ATOM 1561 C CA . GLU A 1 218 ? -8.301 -37.271 -51.111 1.00 103.60 222 GLU A CA 1
ATOM 1562 C C . GLU A 1 218 ? -7.931 -37.597 -52.560 1.00 98.90 222 GLU A C 1
ATOM 1563 O O . GLU A 1 218 ? -7.478 -38.709 -52.849 1.00 104.97 222 GLU A O 1
ATOM 1569 N N . LEU A 1 219 ? -8.133 -36.649 -53.472 1.00 84.70 223 LEU A N 1
ATOM 1570 C CA . LEU A 1 219 ? -7.788 -36.887 -54.875 1.00 86.20 223 LEU A CA 1
ATOM 1571 C C . LEU A 1 219 ? -7.343 -35.623 -55.609 1.00 89.63 223 LEU A C 1
ATOM 1572 O O . LEU A 1 219 ? -7.651 -34.500 -55.196 1.00 89.06 223 LEU A O 1
ATOM 1577 N N . ASP A 1 220 ? -6.586 -35.844 -56.683 1.00 89.78 224 ASP A N 1
ATOM 1578 C CA . ASP A 1 220 ? -6.144 -34.823 -57.628 1.00 84.11 224 ASP A CA 1
ATOM 1579 C C . ASP A 1 220 ? -7.252 -33.845 -57.999 1.00 73.43 224 ASP A C 1
ATOM 1580 O O . ASP A 1 220 ? -8.337 -34.259 -58.410 1.00 74.54 224 ASP A O 1
ATOM 1585 N N . PHE A 1 221 ? -6.978 -32.549 -57.861 1.00 64.87 225 PHE A N 1
ATOM 1586 C CA . PHE A 1 221 ? -8.004 -31.543 -58.124 1.00 62.15 225 PHE A CA 1
ATOM 1587 C C . PHE A 1 221 ? -8.565 -31.587 -59.546 1.00 70.73 225 PHE A C 1
ATOM 1588 O O . PHE A 1 221 ? -9.774 -31.482 -59.739 1.00 68.18 225 PHE A O 1
ATOM 1596 N N . ALA A 1 222 ? -7.686 -31.721 -60.533 1.00 76.40 226 ALA A N 1
ATOM 1597 C CA . ALA A 1 222 ? -8.103 -31.684 -61.934 1.00 80.09 226 ALA A CA 1
ATOM 1598 C C . ALA A 1 222 ? -9.054 -32.830 -62.294 1.00 80.45 226 ALA A C 1
ATOM 1599 O O . ALA A 1 222 ? -10.100 -32.605 -62.904 1.00 80.94 226 ALA A O 1
ATOM 1601 N N . GLN A 1 223 ? -8.692 -34.052 -61.913 1.00 74.51 227 GLN A N 1
ATOM 1602 C CA . GLN A 1 223 ? -9.533 -35.219 -62.179 1.00 63.56 227 GLN A CA 1
ATOM 1603 C C . GLN A 1 223 ? -10.857 -35.173 -61.406 1.00 65.88 227 GLN A C 1
ATOM 1604 O O . GLN A 1 223 ? -11.878 -35.656 -61.898 1.00 64.32 227 GLN A O 1
ATOM 1606 N N . SER A 1 224 ? -10.841 -34.601 -60.200 1.00 67.87 228 SER A N 1
ATOM 1607 C CA . SER A 1 224 ? -12.070 -34.448 -59.422 1.00 67.09 228 SER A CA 1
ATOM 1608 C C . SER A 1 224 ? -12.918 -33.370 -60.077 1.00 54.54 228 SER A C 1
ATOM 1609 O O . SER A 1 224 ? -14.146 -33.437 -60.076 1.00 57.52 228 SER A O 1
ATOM 1612 N N . LEU A 1 225 ? -12.249 -32.376 -60.645 1.00 53.35 229 LEU A N 1
ATOM 1613 C CA . LEU A 1 225 ? -12.940 -31.304 -61.341 1.00 53.70 229 LEU A CA 1
ATOM 1614 C C . LEU A 1 225 ? -13.620 -31.845 -62.605 1.00 53.87 229 LEU A C 1
ATOM 1615 O O . LEU A 1 225 ? -14.751 -31.480 -62.923 1.00 53.50 229 LEU A O 1
ATOM 1620 N N . GLN A 1 226 ? -12.934 -32.736 -63.308 1.00 55.15 230 GLN A N 1
ATOM 1621 C CA . GLN A 1 226 ? -13.460 -33.257 -64.558 1.00 57.06 230 GLN A CA 1
ATOM 1622 C C . GLN A 1 226 ? -14.683 -34.136 -64.316 1.00 61.98 230 GLN A C 1
ATOM 1623 O O . GLN A 1 226 ? -15.677 -34.032 -65.038 1.00 58.14 230 GLN A O 1
ATOM 1629 N N . GLN A 1 227 ? -14.617 -34.973 -63.282 1.00 58.43 231 GLN A N 1
ATOM 1630 C CA . GLN A 1 227 ? -15.737 -35.831 -62.907 1.00 65.07 231 GLN A CA 1
ATOM 1631 C C . GLN A 1 227 ? -16.920 -34.998 -62.431 1.00 58.57 231 GLN A C 1
ATOM 1632 O O . GLN A 1 227 ? -18.068 -35.303 -62.724 1.00 59.52 231 GLN A O 1
ATOM 1634 N N . ARG A 1 228 ? -16.640 -33.930 -61.696 1.00 56.67 232 ARG A N 1
ATOM 1635 C CA . ARG A 1 228 ? -17.719 -33.107 -61.180 1.00 55.68 232 ARG A CA 1
ATOM 1636 C C . ARG A 1 228 ? -18.362 -32.246 -62.269 1.00 55.25 232 ARG A C 1
ATOM 1637 O O . ARG A 1 228 ? -19.587 -32.183 -62.368 1.00 57.49 232 ARG A O 1
ATOM 1645 N N . VAL A 1 229 ? -17.558 -31.591 -63.094 1.00 54.48 233 VAL A N 1
ATOM 1646 C CA . VAL A 1 229 ? -18.139 -30.746 -64.122 1.00 54.21 233 VAL A CA 1
ATOM 1647 C C . VAL A 1 229 ? -18.882 -31.611 -65.179 1.00 56.10 233 VAL A C 1
ATOM 1648 O O . VAL A 1 229 ? -19.881 -31.177 -65.755 1.00 56.37 233 VAL A O 1
ATOM 1652 N N . ALA A 1 230 ? -18.425 -32.842 -65.383 1.00 57.54 234 ALA A N 1
ATOM 1653 C CA . ALA A 1 230 ? -19.098 -33.752 -66.327 1.00 59.49 234 ALA A CA 1
ATOM 1654 C C . ALA A 1 230 ? -20.570 -33.972 -65.969 1.00 60.26 234 ALA A C 1
ATOM 1655 O O . ALA A 1 230 ? -21.395 -34.191 -66.850 1.00 61.45 234 ALA A O 1
ATOM 1657 N N . THR A 1 231 ? -20.896 -33.890 -64.679 1.00 61.25 235 THR A N 1
ATOM 1658 C CA . THR A 1 231 ? -22.273 -34.069 -64.213 1.00 65.61 235 THR A CA 1
ATOM 1659 C C . THR A 1 231 ? -23.183 -32.932 -64.679 1.00 59.94 235 THR A C 1
ATOM 1660 O O . THR A 1 231 ? -24.406 -33.028 -64.579 1.00 60.95 235 THR A O 1
ATOM 1664 N N . LEU A 1 232 ? -22.582 -31.860 -65.186 1.00 58.46 236 LEU A N 1
ATOM 1665 C CA . LEU A 1 232 ? -23.337 -30.720 -65.686 1.00 57.98 236 LEU A CA 1
ATOM 1666 C C . LEU A 1 232 ? -23.666 -30.825 -67.187 1.00 59.15 236 LEU A C 1
ATOM 1667 O O . LEU A 1 232 ? -24.396 -29.988 -67.719 1.00 59.16 236 LEU A O 1
ATOM 1672 N N . ALA A 1 233 ? -23.117 -31.839 -67.852 1.00 60.24 237 ALA A N 1
ATOM 1673 C CA . ALA A 1 233 ? -23.342 -32.036 -69.286 1.00 62.64 237 ALA A CA 1
ATOM 1674 C C . ALA A 1 233 ? -24.829 -32.030 -69.602 1.00 63.39 237 ALA A C 1
ATOM 1675 O O . ALA A 1 233 ? -25.599 -32.779 -69.005 1.00 63.87 237 ALA A O 1
ATOM 1677 N N . GLY A 1 234 ? -25.238 -31.158 -70.514 1.00 62.78 238 GLY A N 1
AT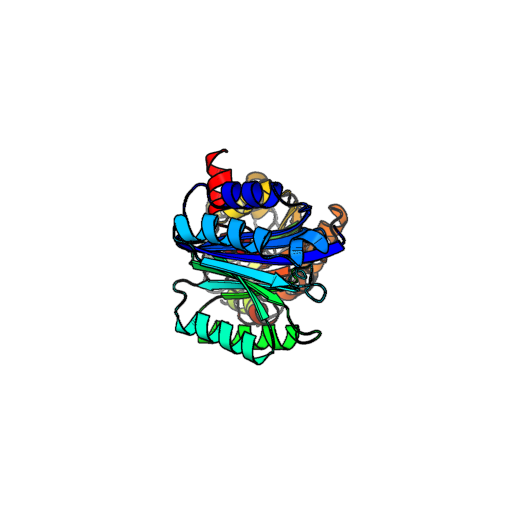OM 1678 C CA . GLY A 1 234 ? -26.625 -31.116 -70.928 1.00 64.20 238 GLY A CA 1
ATOM 1679 C C . GLY A 1 234 ? -27.443 -30.004 -70.305 1.00 63.49 238 GLY A C 1
ATOM 1680 O O . GLY A 1 234 ? -28.518 -29.682 -70.797 1.00 64.61 238 GLY A O 1
ATOM 1681 N N . LEU A 1 235 ? -26.948 -29.421 -69.214 1.00 61.78 239 LEU A N 1
ATOM 1682 C CA . LEU A 1 235 ? -27.610 -28.265 -68.626 1.00 61.07 239 LEU A CA 1
ATOM 1683 C C . LEU A 1 235 ? -27.565 -27.076 -69.570 1.00 60.69 239 LEU A C 1
ATOM 1684 O O . LEU A 1 235 ? -26.548 -26.825 -70.208 1.00 59.94 239 LEU A O 1
ATOM 1689 N N . PRO A 1 236 ? -28.671 -26.330 -69.650 1.00 63.12 240 PRO A N 1
ATOM 1690 C CA . PRO A 1 236 ? -28.689 -25.056 -70.377 1.00 64.82 240 PRO A CA 1
ATOM 1691 C C . PRO A 1 236 ? -27.787 -24.030 -69.686 1.00 65.28 240 PRO A C 1
ATOM 1692 O O . PRO A 1 236 ? -27.689 -24.039 -68.462 1.00 60.61 240 PRO A O 1
ATOM 1696 N N . ALA A 1 237 ? -27.141 -23.165 -70.461 1.00 65.25 241 ALA A N 1
ATOM 1697 C CA . ALA A 1 237 ? -26.212 -22.186 -69.906 1.00 64.78 241 ALA A CA 1
ATOM 1698 C C . ALA A 1 237 ? -26.912 -21.179 -68.995 1.00 67.85 241 ALA A C 1
ATOM 1699 O O . ALA A 1 237 ? -26.268 -20.517 -68.185 1.00 63.44 241 ALA A O 1
ATOM 1701 N N . THR A 1 238 ? -28.231 -21.078 -69.121 1.00 70.86 242 THR A N 1
ATOM 1702 C CA . THR A 1 238 ? -29.035 -20.211 -68.255 1.00 65.37 242 THR A CA 1
ATOM 1703 C C . THR A 1 238 ? -28.802 -20.468 -66.773 1.00 64.57 242 THR A C 1
ATOM 1704 O O . THR A 1 238 ? -28.944 -19.564 -65.939 1.00 63.95 242 THR A O 1
ATOM 1708 N N . VAL A 1 239 ? -28.444 -21.707 -66.447 1.00 63.56 243 VAL A N 1
ATOM 1709 C CA . VAL A 1 239 ? -28.238 -22.109 -65.060 1.00 63.36 243 VAL A CA 1
ATOM 1710 C C . VAL A 1 239 ? -27.134 -21.284 -64.392 1.00 61.11 243 VAL A C 1
ATOM 1711 O O . VAL A 1 239 ? -27.163 -21.040 -63.180 1.00 53.83 243 VAL A O 1
ATOM 1715 N N . ILE A 1 240 ? -26.176 -20.836 -65.195 1.00 52.80 244 ILE A N 1
ATOM 1716 C CA . ILE A 1 240 ? -25.045 -20.071 -64.696 1.00 52.03 244 ILE A CA 1
ATOM 1717 C C . ILE A 1 240 ? -25.509 -18.797 -63.996 1.00 58.56 244 ILE A C 1
ATOM 1718 O O . ILE A 1 240 ? -25.148 -18.557 -62.853 1.00 59.52 244 ILE A O 1
ATOM 1723 N N . ASP A 1 241 ? -26.325 -18.000 -64.677 1.00 65.43 245 ASP A N 1
ATOM 1724 C CA . ASP A 1 241 ? -26.846 -16.758 -64.115 1.00 67.46 245 ASP A CA 1
ATOM 1725 C C . ASP A 1 241 ? -27.756 -17.039 -62.926 1.00 68.14 245 ASP A C 1
ATOM 1726 O O . ASP A 1 241 ? -27.797 -16.269 -61.955 1.00 66.85 245 ASP A O 1
ATOM 1731 N N . GLU A 1 242 ? -28.480 -18.150 -63.011 1.00 57.72 246 GLU A N 1
ATOM 1732 C CA . GLU A 1 242 ? -29.403 -18.552 -61.957 1.00 56.61 246 GLU A CA 1
ATOM 1733 C C . GLU A 1 242 ? -28.659 -18.814 -60.662 1.00 63.97 246 GLU A C 1
ATOM 1734 O O . GLU A 1 242 ? -29.048 -18.309 -59.604 1.00 60.33 246 GLU A O 1
ATOM 1736 N N . VAL A 1 243 ? -27.590 -19.602 -60.746 1.00 63.36 247 VAL A N 1
ATOM 1737 C CA . VAL A 1 243 ? -26.780 -19.907 -59.569 1.00 59.99 247 VAL A CA 1
ATOM 1738 C C . VAL A 1 243 ? -26.072 -18.654 -59.066 1.00 61.02 247 VAL A C 1
ATOM 1739 O O . VAL A 1 243 ? -25.982 -18.434 -57.860 1.00 61.20 247 VAL A O 1
ATOM 1743 N N . ALA A 1 244 ? -25.584 -17.831 -59.993 1.00 56.44 248 ALA A N 1
ATOM 1744 C CA . ALA A 1 244 ? -24.920 -16.581 -59.630 1.00 58.26 248 ALA A CA 1
ATOM 1745 C C . ALA A 1 244 ? -25.810 -15.740 -58.727 1.00 63.68 248 ALA A C 1
ATOM 1746 O O . ALA A 1 244 ? -25.342 -15.155 -57.756 1.00 64.72 248 ALA A O 1
ATOM 1748 N N . GLY A 1 245 ? -27.102 -15.707 -59.034 1.00 69.21 249 GLY A N 1
ATOM 1749 C CA . GLY A 1 245 ? -28.056 -14.939 -58.252 1.00 70.55 249 GLY A CA 1
ATOM 1750 C C . GLY A 1 245 ? -28.475 -15.577 -56.938 1.00 70.76 249 GLY A C 1
ATOM 1751 O O . GLY A 1 245 ? -29.168 -14.953 -56.137 1.00 68.04 249 GLY A O 1
ATOM 1752 N N . GLN A 1 246 ? -28.062 -16.822 -56.717 1.00 72.81 250 GLN A N 1
ATOM 1753 C CA . GLN A 1 246 ? -28.407 -17.543 -55.495 1.00 68.60 250 GLN A CA 1
ATOM 1754 C C . GLN A 1 246 ? -27.264 -17.507 -54.480 1.00 68.12 250 GLN A C 1
ATOM 1755 O O . GLN A 1 246 ? -27.404 -17.993 -53.354 1.00 71.86 250 GLN A O 1
ATOM 1757 N N . LEU A 1 247 ? -26.133 -16.935 -54.885 1.00 58.32 251 LEU A N 1
ATOM 1758 C CA . LEU A 1 247 ? -24.951 -16.914 -54.033 1.00 58.56 251 LEU A CA 1
ATOM 1759 C C . LEU A 1 247 ? -25.149 -16.008 -52.829 1.00 59.62 251 LEU A C 1
ATOM 1760 O O . LEU A 1 247 ? -25.630 -14.882 -52.959 1.00 57.25 251 LEU A O 1
ATOM 1765 N N . GLU A 1 248 ? -24.780 -16.520 -51.660 1.00 54.84 252 GLU A N 1
ATOM 1766 C CA . GLU A 1 248 ? -24.731 -15.722 -50.439 1.00 52.96 252 GLU A CA 1
ATOM 1767 C C . GLU A 1 248 ? -23.283 -15.516 -50.021 1.00 49.89 252 GLU A C 1
ATOM 1768 O O . GLU A 1 248 ? -22.525 -16.483 -49.918 1.00 54.72 252 GLU A O 1
ATOM 1774 N N . LEU A 1 249 ? -22.896 -14.265 -49.784 1.00 44.35 253 LEU A N 1
ATOM 1775 C CA . LEU A 1 249 ? -21.594 -13.972 -49.188 1.00 51.88 253 LEU A CA 1
ATOM 1776 C C . LEU A 1 249 ? -21.465 -14.587 -47.793 1.00 48.00 253 LEU A C 1
ATOM 1777 O O . LEU A 1 249 ? -22.449 -14.716 -47.066 1.00 47.37 253 LEU A O 1
ATOM 1782 N N . MET A 1 250 ? -20.246 -14.985 -47.442 1.00 46.00 254 MET A N 1
ATOM 1783 C CA . MET A 1 250 ? -19.924 -15.433 -46.093 1.00 45.50 254 MET A CA 1
ATOM 1784 C C . MET A 1 250 ? -20.242 -14.296 -45.128 1.00 42.07 254 MET A C 1
ATOM 1785 O O . MET A 1 250 ? -20.011 -13.135 -45.456 1.00 38.76 254 MET A O 1
ATOM 1790 N N . PRO A 1 251 ? -20.814 -14.615 -43.957 1.00 47.22 255 PRO A N 1
ATOM 1791 C CA . PRO A 1 251 ? -20.986 -13.585 -42.924 1.00 48.37 255 PRO A CA 1
ATOM 1792 C C . PRO A 1 251 ? -19.699 -12.811 -42.695 1.00 42.81 255 PRO A C 1
ATOM 1793 O O . PRO A 1 251 ? -18.643 -13.418 -42.511 1.00 43.36 255 PRO A O 1
ATOM 1797 N N . GLY A 1 252 ? -19.781 -11.485 -42.738 1.00 44.57 256 GLY A N 1
ATOM 1798 C CA . GLY A 1 252 ? -18.614 -10.653 -42.530 1.00 42.45 256 GLY A CA 1
ATOM 1799 C C . GLY A 1 252 ? -17.795 -10.345 -43.769 1.00 46.60 256 GLY A C 1
ATOM 1800 O O . GLY A 1 252 ? -16.799 -9.630 -43.686 1.00 38.18 256 GLY A O 1
ATOM 1801 N N . ALA A 1 253 ? -18.198 -10.880 -44.921 1.00 43.66 257 ALA A N 1
ATOM 1802 C CA . ALA A 1 253 ? -17.418 -10.678 -46.139 1.00 40.46 257 ALA A CA 1
ATOM 1803 C C . ALA A 1 253 ? -17.395 -9.217 -46.592 1.00 36.97 257 ALA A C 1
ATOM 1804 O O . ALA A 1 253 ? -16.341 -8.688 -46.960 1.00 39.74 257 ALA A O 1
ATOM 1806 N N . ARG A 1 254 ? -18.554 -8.569 -46.594 1.00 36.16 258 ARG A N 1
ATOM 1807 C CA . ARG A 1 254 ? -18.619 -7.182 -47.038 1.00 38.28 258 ARG A CA 1
ATOM 1808 C C . ARG A 1 254 ? -17.768 -6.298 -46.127 1.00 45.51 258 ARG A C 1
ATOM 1809 O O . ARG A 1 254 ? -16.971 -5.486 -46.606 1.00 40.41 258 ARG A O 1
ATOM 1817 N N . THR A 1 255 ? -17.933 -6.482 -44.816 1.00 42.48 259 THR A N 1
ATOM 1818 C CA . THR A 1 255 ? -17.126 -5.770 -43.828 1.00 45.64 259 THR A CA 1
ATOM 1819 C C . THR A 1 255 ? -15.642 -6.030 -44.066 1.00 39.70 259 THR A C 1
ATOM 1820 O O . THR A 1 255 ? -14.825 -5.119 -44.001 1.00 42.37 259 THR A O 1
ATOM 1824 N N . THR A 1 256 ? -15.298 -7.274 -44.378 1.00 38.29 260 THR A N 1
ATOM 1825 C CA . THR A 1 256 ? -13.901 -7.611 -44.629 1.00 35.05 260 THR A CA 1
ATOM 1826 C C . THR A 1 256 ? -13.336 -6.808 -45.817 1.00 35.14 260 THR A C 1
ATOM 1827 O O . THR A 1 256 ? -12.313 -6.125 -45.698 1.00 32.30 260 THR A O 1
ATOM 1831 N N . LEU A 1 257 ? -14.021 -6.880 -46.955 1.00 36.82 261 LEU A N 1
ATOM 1832 C CA . LEU A 1 257 ? -13.569 -6.186 -48.158 1.00 38.23 261 LEU A CA 1
ATOM 1833 C C . LEU A 1 257 ? -13.568 -4.686 -47.966 1.00 38.73 261 LEU A C 1
ATOM 1834 O O . LEU A 1 257 ? -12.600 -4.015 -48.323 1.00 40.31 261 LEU A O 1
ATOM 1839 N N . ARG A 1 258 ? -14.651 -4.161 -47.397 1.00 39.80 262 ARG A N 1
ATOM 1840 C CA . ARG A 1 258 ? -14.756 -2.729 -47.175 1.00 42.41 262 ARG A CA 1
ATOM 1841 C C . ARG A 1 258 ? -13.577 -2.238 -46.341 1.00 42.60 262 ARG A C 1
ATOM 1842 O O . ARG A 1 258 ? -13.000 -1.198 -46.640 1.00 44.12 262 ARG A O 1
ATOM 1850 N N . THR A 1 259 ? -13.199 -2.997 -45.312 1.00 39.69 263 THR A N 1
ATOM 1851 C CA . THR A 1 259 ? -12.138 -2.550 -44.413 1.00 37.35 263 THR A CA 1
ATOM 1852 C C . THR A 1 259 ? -10.785 -2.668 -45.106 1.00 33.97 263 THR A C 1
ATOM 1853 O O . THR A 1 259 ? -9.918 -1.814 -44.938 1.00 35.21 263 THR A O 1
ATOM 1857 N N . LEU A 1 260 ? -10.617 -3.700 -45.921 1.00 35.00 264 LEU A N 1
ATOM 1858 C CA . LEU A 1 260 ? -9.363 -3.869 -46.658 1.00 34.49 264 LEU A CA 1
ATOM 1859 C C . LEU A 1 260 ? -9.176 -2.745 -47.676 1.00 37.28 264 LEU A C 1
ATOM 1860 O O . LEU A 1 260 ? -8.045 -2.341 -47.976 1.00 39.57 264 LEU A O 1
ATOM 1865 N N . ARG A 1 261 ? -10.284 -2.247 -48.218 1.00 38.57 265 ARG A N 1
ATOM 1866 C CA . ARG A 1 261 ? -10.206 -1.110 -49.129 1.00 44.59 265 ARG A CA 1
ATOM 1867 C C . ARG A 1 261 ? -9.760 0.148 -48.380 1.00 43.97 265 ARG A C 1
ATOM 1868 O O . ARG A 1 261 ? -8.997 0.952 -48.921 1.00 43.99 265 ARG A O 1
ATOM 1876 N N . ARG A 1 262 ? -10.229 0.316 -47.146 1.00 48.01 266 ARG A N 1
ATOM 1877 C CA . ARG A 1 262 ? -9.815 1.460 -46.328 1.00 44.34 266 ARG A CA 1
ATOM 1878 C C . ARG A 1 262 ? -8.311 1.439 -46.140 1.00 46.93 266 ARG A C 1
ATOM 1879 O O . ARG A 1 262 ? -7.654 2.484 -46.141 1.00 47.84 266 ARG A O 1
ATOM 1887 N N . LEU A 1 263 ? -7.767 0.238 -46.001 1.00 39.95 267 LEU A N 1
ATOM 1888 C CA . LEU A 1 263 ? -6.341 0.076 -45.756 1.00 41.15 267 LEU A CA 1
ATOM 1889 C C . LEU A 1 263 ? -5.468 0.087 -46.998 1.00 40.55 267 LEU A C 1
ATOM 1890 O O . LEU A 1 263 ? -4.251 -0.041 -46.887 1.00 46.13 267 LEU A O 1
ATOM 1895 N N . GLY A 1 264 ? -6.081 0.220 -48.175 1.00 43.65 268 GLY A N 1
ATOM 1896 C CA . GLY A 1 264 ? -5.334 0.306 -49.422 1.00 47.55 268 GLY A CA 1
ATOM 1897 C C . GLY A 1 264 ? -4.873 -1.035 -49.980 1.00 45.79 268 GLY A C 1
ATOM 1898 O O . GLY A 1 264 ? -4.002 -1.095 -50.850 1.00 45.59 268 GLY A O 1
ATOM 1899 N N . TYR A 1 265 ? -5.454 -2.120 -49.482 1.00 36.92 269 TYR A N 1
ATOM 1900 C CA . TYR A 1 265 ? -5.161 -3.434 -50.034 1.00 35.93 269 TYR A CA 1
ATOM 1901 C C . TYR A 1 265 ? -5.578 -3.559 -51.490 1.00 36.03 269 TYR A C 1
ATOM 1902 O O . TYR A 1 265 ? -6.634 -3.067 -51.903 1.00 43.92 269 TYR A O 1
ATOM 1911 N N . ALA A 1 266 ? -4.756 -4.254 -52.258 1.00 36.61 270 ALA A N 1
ATOM 1912 C CA . ALA A 1 266 ? -5.246 -4.847 -53.494 1.00 39.24 270 ALA A CA 1
ATOM 1913 C C . ALA A 1 266 ? -5.997 -6.131 -53.129 1.00 40.35 270 ALA A C 1
ATOM 1914 O O . ALA A 1 266 ? -5.496 -6.928 -52.328 1.00 41.88 270 ALA A O 1
ATOM 1916 N N . CYS A 1 267 ? -7.185 -6.335 -53.707 1.00 35.41 271 CYS A N 1
ATOM 1917 C CA . CYS A 1 267 ? -8.017 -7.500 -53.383 1.00 33.03 271 CYS A CA 1
ATOM 1918 C C . CYS A 1 267 ? -8.349 -8.320 -54.623 1.00 41.74 271 CYS A C 1
ATOM 1919 O O . CYS A 1 267 ? -8.715 -7.765 -55.656 1.00 42.41 271 CYS A O 1
ATOM 1922 N N . GLY A 1 268 ? -8.253 -9.636 -54.499 1.00 36.81 272 GLY A N 1
ATOM 1923 C CA . GLY A 1 268 ? -8.559 -10.524 -55.603 1.00 42.54 272 GLY A CA 1
ATOM 1924 C C . GLY A 1 268 ? -9.099 -11.873 -55.167 1.00 40.94 272 GLY A C 1
ATOM 1925 O O . GLY A 1 268 ? -9.074 -12.222 -53.976 1.00 38.71 272 GLY A O 1
ATOM 1926 N N . VAL A 1 269 ? -9.594 -12.635 -56.143 1.00 39.74 273 VAL A N 1
ATOM 1927 C CA . VAL A 1 269 ? -10.034 -14.002 -55.908 1.00 46.36 273 VAL A CA 1
ATOM 1928 C C . VAL A 1 269 ? -9.355 -14.969 -56.875 1.00 42.00 273 VAL A C 1
ATOM 1929 O O . VAL A 1 269 ? -9.117 -14.652 -58.046 1.00 37.72 273 VAL A O 1
ATOM 1933 N N . VAL A 1 270 ? -9.035 -16.147 -56.353 1.00 40.53 274 VAL A N 1
ATOM 1934 C CA . VAL A 1 270 ? -8.437 -17.234 -57.123 1.00 41.84 274 VAL A CA 1
ATOM 1935 C C . VAL A 1 270 ? -9.263 -18.478 -56.862 1.00 49.10 274 VAL A C 1
ATOM 1936 O O . VAL A 1 270 ? -9.345 -18.940 -55.713 1.00 49.03 274 VAL A O 1
ATOM 1940 N N . SER A 1 271 ? -9.882 -19.021 -57.907 1.00 45.72 275 SER A N 1
ATOM 1941 C CA . SER A 1 271 ? -10.837 -20.098 -57.722 1.00 47.52 275 SER A CA 1
ATOM 1942 C C . SER A 1 271 ? 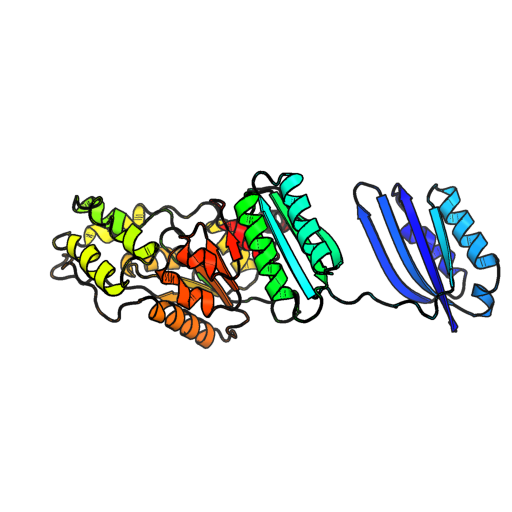-10.695 -21.218 -58.747 1.00 52.35 275 SER A C 1
ATOM 1943 O O . SER A 1 271 ? -10.246 -20.991 -59.871 1.00 48.39 275 SER A O 1
ATOM 1946 N N . GLY A 1 272 ? -11.094 -22.419 -58.341 1.00 54.33 276 GLY A N 1
ATOM 1947 C CA . GLY A 1 272 ? -11.225 -23.539 -59.261 1.00 52.40 276 GLY A CA 1
ATOM 1948 C C . GLY A 1 272 ? -12.626 -23.553 -59.851 1.00 55.67 276 GLY A C 1
ATOM 1949 O O . GLY A 1 272 ? -12.962 -24.406 -60.691 1.00 53.00 276 GLY A O 1
ATOM 1950 N N . GLY A 1 273 ? -13.443 -22.600 -59.402 1.00 53.74 277 GLY A N 1
ATOM 1951 C CA . GLY A 1 273 ? -14.793 -22.419 -59.905 1.00 54.56 277 GLY A CA 1
ATOM 1952 C C . GLY A 1 273 ? -14.793 -21.703 -61.243 1.00 56.22 277 GLY A C 1
ATOM 1953 O O . GLY A 1 273 ? -13.779 -21.674 -61.936 1.00 52.75 277 GLY A O 1
ATOM 1954 N N . PHE A 1 274 ? -15.915 -21.085 -61.592 1.00 51.41 278 PHE A N 1
ATOM 1955 C CA . PHE A 1 274 ? -16.124 -20.669 -62.971 1.00 49.79 278 PHE A CA 1
ATOM 1956 C C . PHE A 1 274 ? -16.293 -19.162 -63.154 1.00 51.19 278 PHE A C 1
ATOM 1957 O O . PHE A 1 274 ? -17.051 -18.506 -62.442 1.00 49.39 278 PHE A O 1
ATOM 1965 N N . ARG A 1 275 ? -15.564 -18.641 -64.133 1.00 51.56 279 ARG A N 1
ATOM 1966 C CA . ARG A 1 275 ? -15.393 -17.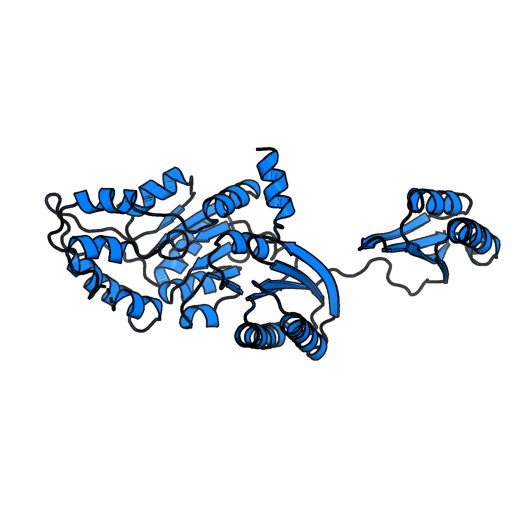203 -64.327 1.00 50.19 279 ARG A CA 1
ATOM 1967 C C . ARG A 1 275 ? -16.716 -16.493 -64.557 1.00 53.25 279 ARG A C 1
ATOM 1968 O O . ARG A 1 275 ? -16.889 -15.348 -64.153 1.00 57.06 279 ARG A O 1
ATOM 1970 N N . ARG A 1 276 ? -17.650 -17.179 -65.205 1.00 52.47 280 ARG A N 1
ATOM 1971 C CA . ARG A 1 276 ? -18.903 -16.544 -65.581 1.00 56.78 280 ARG A CA 1
ATOM 1972 C C . ARG A 1 276 ? -19.757 -16.285 -64.350 1.00 52.68 280 ARG A C 1
ATOM 1973 O O . ARG A 1 276 ? -20.583 -15.376 -64.336 1.00 54.26 280 ARG A O 1
ATOM 1981 N N . ILE A 1 277 ? -19.547 -17.087 -63.312 1.00 51.59 281 ILE A N 1
ATOM 1982 C CA . ILE A 1 277 ? -20.277 -16.938 -62.057 1.00 57.26 281 ILE A CA 1
ATOM 1983 C C . ILE A 1 277 ? -19.558 -15.975 -61.101 1.00 60.73 281 ILE A C 1
ATOM 1984 O O . ILE A 1 277 ? -20.193 -15.296 -60.293 1.00 68.82 281 ILE A O 1
ATOM 1989 N N . ILE A 1 278 ? -18.238 -15.888 -61.234 1.00 50.77 282 ILE A N 1
ATOM 1990 C CA . ILE A 1 278 ? -17.418 -15.123 -60.302 1.00 52.54 282 ILE A CA 1
ATOM 1991 C C . ILE A 1 278 ? -17.182 -13.679 -60.756 1.00 65.22 282 ILE A C 1
ATOM 1992 O O . ILE A 1 278 ? -17.140 -12.762 -59.927 1.00 59.80 282 ILE A O 1
ATOM 1997 N N . GLU A 1 279 ? -17.036 -13.474 -62.063 1.00 69.17 283 GLU A N 1
ATOM 1998 C CA . GLU A 1 279 ? -16.762 -12.136 -62.586 1.00 72.66 283 GLU A CA 1
ATOM 1999 C C . GLU A 1 279 ? -17.918 -11.186 -62.286 1.00 76.56 283 GLU A C 1
ATOM 2000 O O . GLU A 1 279 ? -17.693 -10.027 -61.921 1.00 73.51 283 GLU A O 1
ATOM 2006 N N . PRO A 1 280 ? -19.158 -11.685 -62.403 1.00 82.60 284 PRO A N 1
ATOM 2007 C CA . PRO A 1 280 ? -20.360 -10.932 -62.029 1.00 83.31 284 PRO A CA 1
ATOM 2008 C C . PRO A 1 280 ? -20.298 -10.402 -60.589 1.00 83.83 284 PRO A C 1
ATOM 2009 O O . PRO A 1 280 ? -20.790 -9.313 -60.294 1.00 83.45 284 PRO A O 1
ATOM 2011 N N . LEU A 1 281 ? -19.673 -11.173 -59.708 1.00 82.81 285 LEU A N 1
ATOM 2012 C CA . LEU A 1 281 ? -19.628 -10.859 -58.281 1.00 70.73 285 LEU A CA 1
ATOM 2013 C C . LEU A 1 281 ? -18.403 -10.024 -57.905 1.00 55.61 285 LEU A C 1
ATOM 2014 O O . LEU A 1 281 ? -18.460 -9.177 -57.014 1.00 57.05 285 LEU A O 1
ATOM 2019 N N . ALA A 1 282 ? -17.298 -10.284 -58.593 1.00 50.34 286 ALA A N 1
ATOM 2020 C CA . ALA A 1 282 ? -16.061 -9.540 -58.418 1.00 47.96 286 ALA A CA 1
ATOM 2021 C C . ALA A 1 282 ? -16.199 -8.083 -58.852 1.00 56.23 286 ALA A C 1
ATOM 2022 O O . ALA A 1 282 ? -15.584 -7.193 -58.260 1.00 52.25 286 ALA A O 1
ATOM 2024 N N . GLU A 1 283 ? -16.989 -7.850 -59.897 1.00 55.27 287 GLU A N 1
ATOM 2025 C CA . GLU A 1 283 ? -17.225 -6.495 -60.377 1.00 60.11 287 GLU A CA 1
ATOM 2026 C C . GLU A 1 283 ? -18.060 -5.758 -59.341 1.00 61.35 287 GLU A C 1
ATOM 2027 O O . GLU A 1 283 ? -17.761 -4.617 -58.987 1.00 62.58 287 GLU A O 1
ATOM 2029 N N . GLU A 1 284 ? -19.093 -6.426 -58.838 1.00 58.40 288 GLU A N 1
ATOM 2030 C CA . GLU A 1 284 ? -19.910 -5.868 -57.764 1.00 64.31 288 GLU A CA 1
ATOM 2031 C C . GLU A 1 284 ? -19.086 -5.556 -56.516 1.00 66.04 288 GLU A C 1
ATOM 2032 O O . GLU A 1 284 ? -19.255 -4.502 -55.901 1.00 74.91 288 GLU A O 1
ATOM 2035 N N . LEU A 1 285 ? -18.193 -6.468 -56.139 1.00 60.80 289 LEU A N 1
ATOM 2036 C CA . LEU A 1 285 ? -17.375 -6.274 -54.938 1.00 54.76 289 LEU A CA 1
ATOM 2037 C C . LEU A 1 285 ? -16.151 -5.423 -55.239 1.00 55.05 289 LEU A C 1
ATOM 2038 O O . LEU A 1 285 ? -15.320 -5.199 -54.364 1.00 52.47 289 LEU A O 1
ATOM 2043 N N . MET A 1 286 ? -16.042 -4.973 -56.487 1.00 53.64 290 MET A N 1
ATOM 2044 C CA . MET A 1 286 ? -14.963 -4.088 -56.917 1.00 60.57 290 MET A CA 1
ATOM 2045 C C . MET A 1 286 ? -13.574 -4.675 -56.631 1.00 54.90 290 MET A C 1
ATOM 2046 O O . MET A 1 286 ? -12.690 -3.998 -56.103 1.00 54.37 290 MET A O 1
ATOM 2051 N N . LEU A 1 287 ? -13.392 -5.942 -56.988 1.00 47.58 291 LEU A N 1
ATOM 2052 C CA . LEU A 1 287 ? -12.107 -6.614 -56.830 1.00 49.68 291 LEU A CA 1
ATOM 2053 C C . LEU A 1 287 ? -11.128 -6.237 -57.944 1.00 51.31 291 LEU A C 1
ATOM 2054 O O . LEU A 1 287 ? -11.529 -5.757 -59.001 1.00 53.59 291 LEU A O 1
ATOM 2059 N N . ASP A 1 288 ? -9.844 -6.473 -57.699 1.00 46.89 292 ASP A N 1
ATOM 2060 C CA . ASP A 1 288 ? -8.793 -6.056 -58.613 1.00 50.09 292 ASP A CA 1
ATOM 2061 C C . ASP A 1 288 ? -8.330 -7.182 -59.523 1.00 52.80 292 ASP A C 1
ATOM 2062 O O . ASP A 1 288 ? -7.731 -6.939 -60.571 1.00 48.06 292 ASP A O 1
ATOM 2067 N N . TYR A 1 289 ? -8.609 -8.419 -59.129 1.00 44.28 293 TYR A N 1
ATOM 2068 C CA . TYR A 1 289 ? -8.069 -9.563 -59.857 1.00 45.01 293 TYR A CA 1
ATOM 2069 C C . TYR A 1 289 ? -8.955 -10.782 -59.710 1.00 47.29 293 TYR A C 1
ATOM 2070 O O . TYR A 1 289 ? -9.472 -11.064 -58.619 1.00 40.84 293 TYR A O 1
ATOM 2079 N N . VAL A 1 290 ? -9.134 -11.500 -60.815 1.00 43.14 294 VAL A N 1
ATOM 2080 C CA . VAL A 1 290 ? -9.856 -12.761 -60.802 1.00 43.09 294 VAL A CA 1
ATOM 2081 C C . VAL A 1 290 ? -9.098 -13.816 -61.585 1.00 48.73 294 VAL A C 1
ATOM 2082 O O . VAL A 1 290 ? -8.682 -13.576 -62.717 1.00 48.41 294 VAL A O 1
ATOM 2086 N N . ALA A 1 291 ? -8.899 -14.978 -60.970 1.00 45.00 295 ALA A N 1
ATOM 2087 C CA . ALA A 1 291 ? -8.477 -16.173 -61.707 1.00 43.19 295 ALA A CA 1
ATOM 2088 C C . ALA A 1 291 ? -9.474 -17.281 -61.433 1.00 40.25 295 ALA A C 1
ATOM 2089 O O . ALA A 1 291 ? -9.848 -17.513 -60.276 1.00 41.91 295 ALA A O 1
ATOM 2091 N N . ALA A 1 292 ? -9.892 -17.975 -62.480 1.00 47.64 296 ALA A N 1
ATOM 2092 C CA . ALA A 1 292 ? -10.935 -18.971 -62.357 1.00 49.54 296 ALA A CA 1
ATOM 2093 C C . ALA A 1 292 ? -10.893 -19.942 -63.520 1.00 49.46 296 ALA A C 1
ATOM 2094 O O . ALA A 1 292 ? -10.187 -19.728 -64.511 1.00 45.15 296 ALA A O 1
ATOM 2096 N N . ASN A 1 293 ? -11.654 -21.017 -63.408 1.00 48.17 297 ASN A N 1
ATOM 2097 C CA . ASN A 1 293 ? -11.801 -21.912 -64.547 1.00 45.09 297 ASN A CA 1
ATOM 2098 C C . ASN A 1 293 ? -12.954 -21.441 -65.425 1.00 46.96 297 ASN A C 1
ATOM 2099 O O . ASN A 1 293 ? -13.636 -20.473 -65.088 1.00 52.28 297 ASN A O 1
ATOM 2104 N N . GLU A 1 294 ? -13.163 -22.117 -66.550 1.00 49.53 298 GLU A N 1
ATOM 2105 C CA . GLU A 1 294 ? -14.149 -21.690 -67.541 1.00 48.55 298 GLU A CA 1
ATOM 2106 C C . GLU A 1 294 ? -14.924 -22.878 -68.085 1.00 50.27 298 GLU A C 1
ATOM 2107 O O . GLU A 1 294 ? -14.328 -23.831 -68.576 1.00 51.13 298 GLU A O 1
ATOM 2113 N N . LEU A 1 295 ? -16.248 -22.813 -68.005 1.00 49.15 299 LEU A N 1
ATOM 2114 C CA . LEU A 1 295 ? -17.098 -23.884 -68.519 1.00 50.52 299 LEU A CA 1
ATOM 2115 C C . LEU A 1 295 ? -17.172 -23.870 -70.040 1.00 51.82 299 LEU A C 1
ATOM 2116 O O . LEU A 1 295 ? -17.345 -22.817 -70.643 1.00 56.17 299 LEU A O 1
ATOM 2121 N N . GLU A 1 296 ? -17.027 -25.040 -70.649 1.00 53.09 300 GLU A N 1
ATOM 2122 C CA . GLU A 1 296 ? -17.246 -25.184 -72.086 1.00 56.06 300 GLU A CA 1
ATOM 2123 C C . GLU A 1 296 ? -18.734 -25.151 -72.411 1.00 59.67 300 GLU A C 1
ATOM 2124 O O . GLU A 1 296 ? -19.533 -25.861 -71.791 1.00 55.60 300 GLU A O 1
ATOM 2130 N N . ILE A 1 297 ? -19.094 -24.331 -73.397 1.00 59.01 301 ILE A N 1
ATOM 2131 C CA . ILE A 1 297 ? -20.477 -24.191 -73.832 1.00 56.86 301 ILE A CA 1
ATOM 2132 C C . ILE A 1 297 ? -20.593 -24.388 -75.336 1.00 64.02 301 ILE A C 1
ATOM 2133 O O . ILE A 1 297 ? -19.832 -23.800 -76.100 1.00 58.70 301 ILE A O 1
ATOM 2138 N N . VAL A 1 298 ? -21.542 -25.224 -75.745 1.00 59.91 302 VAL A N 1
ATOM 2139 C CA . VAL A 1 298 ? -21.839 -25.449 -77.157 1.00 61.66 302 VAL A CA 1
ATOM 2140 C C . VAL A 1 298 ? -23.335 -25.316 -77.376 1.00 62.71 302 VAL A C 1
ATOM 2141 O O . VAL A 1 298 ? -24.124 -26.026 -76.752 1.00 63.01 302 VAL A O 1
ATOM 2145 N N . ASP A 1 299 ? -23.711 -24.397 -78.265 1.00 75.36 303 ASP A N 1
ATOM 2146 C CA . ASP A 1 299 ? -25.107 -24.161 -78.629 1.00 71.12 303 ASP A CA 1
ATOM 2147 C C . ASP A 1 299 ? -25.931 -23.801 -77.397 1.00 67.28 303 ASP A C 1
ATOM 2148 O O . ASP A 1 299 ? -27.081 -24.216 -77.257 1.00 66.46 303 ASP A O 1
ATOM 2153 N N . GLY A 1 300 ? -25.324 -23.029 -76.503 1.00 62.17 304 GLY A N 1
ATOM 2154 C CA . GLY A 1 300 ? -25.998 -22.557 -75.310 1.00 65.21 304 GLY A CA 1
ATOM 2155 C C . GLY A 1 300 ? -26.208 -23.641 -74.272 1.00 64.35 304 GLY A C 1
ATOM 2156 O O . GLY A 1 300 ? -27.078 -23.531 -73.415 1.00 64.36 304 GLY A O 1
ATOM 2157 N N . THR A 1 301 ? -25.408 -24.697 -74.356 1.00 60.94 305 THR A N 1
ATOM 2158 C CA . THR A 1 301 ? -25.525 -25.815 -73.437 1.00 60.87 305 THR A CA 1
ATOM 2159 C C . THR A 1 301 ? -24.152 -26.191 -72.901 1.00 59.74 305 THR A C 1
ATOM 2160 O O . THR A 1 301 ? -23.173 -26.220 -73.652 1.00 59.54 305 THR A O 1
ATOM 2164 N N . LEU A 1 302 ? -24.081 -26.459 -71.601 1.00 58.62 306 LEU A N 1
ATOM 2165 C CA . LEU A 1 302 ? -22.846 -26.925 -70.994 1.00 57.59 306 LEU A CA 1
ATOM 2166 C C . LEU A 1 302 ? -22.505 -28.278 -71.576 1.00 58.91 306 LEU A C 1
ATOM 2167 O O . LEU A 1 302 ? -23.383 -29.117 -71.728 1.00 60.33 306 LEU A O 1
ATOM 2172 N N . THR A 1 303 ? -21.238 -28.500 -71.896 1.00 58.61 307 THR A N 1
ATOM 2173 C CA . THR A 1 303 ? -20.830 -29.795 -72.428 1.00 60.01 307 THR A CA 1
ATOM 2174 C C . THR A 1 303 ? -20.400 -30.735 -71.318 1.00 60.82 307 THR A C 1
ATOM 2175 O O . THR A 1 303 ? -20.323 -31.943 -71.520 1.00 61.24 307 THR A O 1
ATOM 2179 N N . GLY A 1 304 ? -20.105 -30.174 -70.145 1.00 58.25 308 GLY A N 1
ATOM 2180 C CA . GLY A 1 304 ? -19.596 -30.974 -69.056 1.00 58.08 308 GLY A CA 1
ATOM 2181 C C . GLY A 1 304 ? -18.083 -30.973 -68.987 1.00 57.45 308 GLY A C 1
ATOM 2182 O O . GLY A 1 304 ? -17.493 -31.710 -68.195 1.00 59.80 308 GLY A O 1
ATOM 2183 N N . ARG A 1 305 ? -17.448 -30.143 -69.807 1.00 56.97 309 ARG A N 1
ATOM 2184 C CA . ARG A 1 305 ? -16.005 -29.966 -69.722 1.00 56.38 309 ARG A CA 1
ATOM 2185 C C . ARG A 1 305 ? -15.642 -28.520 -69.382 1.00 57.19 309 ARG A C 1
ATOM 2186 O O . ARG A 1 305 ? -16.474 -27.616 -69.495 1.00 54.03 309 ARG A O 1
ATOM 2194 N N . VAL A 1 306 ? -14.399 -28.323 -68.942 1.00 53.88 310 VAL A N 1
ATOM 2195 C CA . VAL A 1 306 ? -13.839 -26.988 -68.759 1.00 52.44 310 VAL A CA 1
ATOM 2196 C C . VAL A 1 306 ? -12.870 -26.668 -69.893 1.00 55.55 310 VAL A C 1
ATOM 2197 O O . VAL A 1 306 ? -12.271 -27.563 -70.492 1.00 62.81 310 VAL A O 1
ATOM 2201 N N . VAL A 1 307 ? -12.725 -25.382 -70.186 1.00 63.17 311 VAL A N 1
ATOM 2202 C CA . VAL A 1 307 ? -11.782 -24.912 -71.191 1.00 67.40 311 VAL A CA 1
ATOM 2203 C C . VAL A 1 307 ? -10.434 -24.603 -70.546 1.00 76.61 311 VAL A C 1
ATOM 2204 O O . VAL A 1 307 ? -10.349 -23.719 -69.692 1.00 66.94 311 VAL A O 1
ATOM 2208 N N . GLY A 1 308 ? -9.389 -25.326 -70.945 1.00 83.80 312 GLY A N 1
ATOM 2209 C CA . GLY A 1 308 ? -8.072 -25.148 -70.350 1.00 88.97 312 GLY A CA 1
ATOM 2210 C C . GLY A 1 308 ? -7.558 -23.737 -70.556 1.00 84.29 312 GLY A C 1
ATOM 2211 O O . GLY A 1 308 ? -8.007 -23.061 -71.478 1.00 88.53 312 GLY A O 1
ATOM 2212 N N . PRO A 1 309 ? -6.611 -23.283 -69.715 1.00 76.09 313 PRO A N 1
ATOM 2213 C CA . PRO A 1 309 ? -5.922 -23.998 -68.631 1.00 72.89 313 PRO A CA 1
ATOM 2214 C C . PRO A 1 309 ? -6.748 -24.196 -67.360 1.00 69.81 313 PRO A C 1
ATOM 2215 O O . PRO A 1 309 ? -7.593 -23.371 -67.014 1.00 66.82 313 PRO A O 1
ATOM 2219 N N . ILE A 1 310 ? -6.479 -25.294 -66.662 1.00 68.22 314 ILE A N 1
ATOM 2220 C CA . ILE A 1 310 ? -7.149 -25.581 -65.403 1.00 59.62 314 ILE A CA 1
ATOM 2221 C C . ILE A 1 310 ? -6.394 -24.977 -64.233 1.00 59.89 314 ILE A C 1
ATOM 2222 O O . ILE A 1 310 ? -5.214 -25.256 -64.042 1.00 66.58 314 ILE A O 1
ATOM 2227 N N . ILE A 1 311 ? -7.074 -24.134 -63.465 1.00 50.67 315 ILE A N 1
ATOM 2228 C CA . ILE A 1 311 ? -6.529 -23.647 -62.213 1.00 49.27 315 ILE A CA 1
ATOM 2229 C C . ILE A 1 311 ? -6.535 -24.783 -61.189 1.00 54.96 315 ILE A C 1
ATOM 2230 O O . ILE A 1 311 ? -7.572 -25.087 -60.606 1.00 60.30 315 ILE A O 1
ATOM 2235 N N . ASP A 1 312 ? -5.387 -25.421 -60.984 1.00 55.13 316 ASP A N 1
ATOM 2236 C CA . ASP A 1 312 ? -5.292 -26.508 -60.009 1.00 50.79 316 ASP A CA 1
ATOM 2237 C C . ASP A 1 312 ? -4.543 -26.007 -58.773 1.00 48.15 316 ASP A C 1
ATOM 2238 O O . ASP A 1 312 ? -4.444 -24.795 -58.562 1.00 44.85 316 ASP A O 1
ATOM 2243 N N . ARG A 1 313 ? -4.018 -26.918 -57.955 1.00 47.89 317 ARG A N 1
ATOM 2244 C CA . ARG A 1 313 ? -3.343 -26.494 -56.724 1.00 46.19 317 ARG A CA 1
ATOM 2245 C C . ARG A 1 313 ? -2.134 -25.605 -57.044 1.00 46.00 317 ARG A C 1
ATOM 2246 O O . ARG A 1 313 ? -2.004 -24.509 -56.509 1.00 45.99 317 ARG A O 1
ATOM 2254 N N . ALA A 1 314 ? -1.262 -26.072 -57.932 1.00 50.09 318 ALA A N 1
ATOM 2255 C CA . ALA A 1 314 ? -0.102 -25.281 -58.334 1.00 51.54 318 ALA A CA 1
ATOM 2256 C C . ALA A 1 314 ? -0.539 -23.996 -59.025 1.00 51.68 318 ALA A C 1
ATOM 2257 O O . ALA A 1 314 ? 0.080 -22.943 -58.846 1.00 47.95 318 ALA A O 1
ATOM 2259 N N . GLY A 1 315 ? -1.613 -24.097 -59.803 1.00 50.57 319 GLY A N 1
ATOM 2260 C CA . GLY A 1 315 ? -2.163 -22.960 -60.518 1.00 45.55 319 GLY A CA 1
ATOM 2261 C C . GLY A 1 315 ? -2.615 -21.807 -59.636 1.00 48.71 319 GLY A C 1
ATOM 2262 O O . GLY A 1 315 ? -2.470 -20.644 -60.011 1.00 46.22 319 GLY A O 1
ATOM 2263 N N . LYS A 1 316 ? -3.164 -22.113 -58.463 1.00 45.91 320 LYS A N 1
ATOM 2264 C CA . LYS A 1 316 ? -3.619 -21.057 -57.562 1.00 46.14 320 LYS A CA 1
ATOM 2265 C C . LYS A 1 316 ? -2.445 -20.241 -57.054 1.00 47.83 320 LYS A C 1
ATOM 2266 O O . LYS A 1 316 ? -2.537 -19.012 -56.925 1.00 43.92 320 LYS A O 1
ATOM 2272 N N . ALA A 1 317 ? -1.333 -20.918 -56.783 1.00 46.51 321 ALA A N 1
ATOM 2273 C CA . ALA A 1 317 ? -0.122 -20.226 -56.350 1.00 48.91 321 ALA A CA 1
ATOM 2274 C C . ALA A 1 317 ? 0.428 -19.400 -57.503 1.00 44.23 321 ALA A C 1
ATOM 2275 O O . ALA A 1 317 ? 0.913 -18.290 -57.315 1.00 46.52 321 ALA A O 1
ATOM 2277 N N . THR A 1 318 ? 0.354 -19.957 -58.701 1.00 45.68 322 THR A N 1
ATOM 2278 C CA . THR A 1 318 ? 0.811 -19.253 -59.890 1.00 53.90 322 THR A CA 1
ATOM 2279 C C . THR A 1 318 ? 0.024 -17.962 -60.106 1.00 52.23 322 THR A C 1
ATOM 2280 O O . THR A 1 318 ? 0.602 -16.924 -60.427 1.00 50.73 322 THR A O 1
ATOM 2284 N N . ALA A 1 319 ? -1.290 -18.026 -59.912 1.00 44.59 323 ALA A N 1
ATOM 2285 C CA . ALA A 1 319 ? -2.138 -16.842 -60.021 1.00 46.97 323 ALA A CA 1
ATOM 2286 C C . ALA A 1 319 ? -1.787 -15.801 -58.951 1.00 48.56 323 ALA A C 1
ATOM 2287 O O . ALA A 1 319 ? -1.783 -14.600 -59.220 1.00 48.09 323 ALA A O 1
ATOM 2289 N N . LEU A 1 320 ? -1.509 -16.256 -57.736 1.00 43.48 324 LEU A N 1
ATOM 2290 C CA . LEU A 1 320 ? -1.146 -15.320 -56.679 1.00 39.98 324 LEU A CA 1
ATOM 2291 C C . LEU A 1 320 ? 0.121 -14.583 -57.071 1.00 47.64 324 LEU A C 1
ATOM 2292 O O . LEU A 1 320 ? 0.201 -13.357 -56.947 1.00 46.03 324 LEU A O 1
ATOM 2297 N N . ARG A 1 321 ? 1.100 -15.333 -57.569 1.00 45.87 325 ARG A N 1
ATOM 2298 C CA . ARG A 1 321 ? 2.376 -14.753 -57.962 1.00 50.46 325 ARG A CA 1
ATOM 2299 C C . ARG A 1 321 ? 2.168 -13.712 -59.048 1.00 51.33 325 ARG A C 1
ATOM 2300 O O . ARG A 1 321 ? 2.757 -12.631 -59.004 1.00 53.96 325 ARG A O 1
ATOM 2308 N N . GLU A 1 322 ? 1.313 -14.050 -60.008 1.00 47.57 326 GLU A N 1
ATOM 2309 C CA . GLU A 1 322 ? 0.985 -13.176 -61.131 1.00 49.62 326 GLU A CA 1
ATOM 2310 C C . GLU A 1 322 ? 0.402 -11.853 -60.649 1.00 52.79 326 GLU A C 1
ATOM 2311 O O . GLU A 1 322 ? 0.880 -10.776 -61.003 1.00 57.16 326 GLU A O 1
ATOM 2317 N N . PHE A 1 323 ? -0.654 -11.968 -59.853 1.00 45.97 327 PHE A N 1
ATOM 2318 C CA . PHE A 1 323 ? -1.318 -10.842 -59.211 1.00 43.84 327 PHE A CA 1
ATOM 2319 C C . PHE A 1 323 ? -0.316 -9.943 -58.484 1.00 46.37 327 PHE A C 1
ATOM 2320 O O . PHE A 1 323 ? -0.269 -8.738 -58.730 1.00 47.34 327 PHE A O 1
ATOM 2328 N N . ALA A 1 324 ? 0.487 -10.539 -57.604 1.00 43.54 328 ALA A N 1
ATOM 2329 C CA . ALA A 1 324 ? 1.442 -9.782 -56.807 1.00 46.37 328 ALA A CA 1
ATOM 2330 C C . ALA A 1 324 ? 2.461 -9.060 -57.690 1.00 55.54 328 ALA A C 1
ATOM 2331 O O . ALA A 1 324 ? 2.872 -7.939 -57.379 1.00 51.00 328 ALA A O 1
ATOM 2333 N N . GLN A 1 325 ? 2.855 -9.695 -58.792 1.00 54.36 329 GLN A N 1
ATOM 2334 C CA . GLN A 1 325 ? 3.832 -9.100 -59.699 1.00 60.01 329 GLN A CA 1
ATOM 2335 C C . GLN A 1 325 ? 3.259 -7.870 -60.398 1.00 58.37 329 GLN A C 1
ATOM 2336 O O . GLN A 1 325 ? 3.924 -6.836 -60.503 1.00 59.29 329 GLN A O 1
ATOM 2342 N N . ARG A 1 326 ? 2.021 -7.993 -60.863 1.00 52.17 330 ARG A N 1
ATOM 2343 C CA . ARG A 1 326 ? 1.308 -6.905 -61.524 1.00 55.10 330 ARG A CA 1
ATOM 2344 C C . ARG A 1 326 ? 1.053 -5.723 -60.582 1.00 58.23 330 ARG A C 1
ATOM 2345 O O . ARG A 1 326 ? 1.058 -4.565 -61.002 1.00 59.42 330 ARG A O 1
ATOM 2353 N N . ALA A 1 327 ? 0.843 -6.025 -59.307 1.00 52.31 331 ALA A N 1
ATOM 2354 C CA . ALA A 1 327 ? 0.481 -5.015 -58.320 1.00 50.63 331 ALA A CA 1
ATOM 2355 C C . ALA A 1 327 ? 1.709 -4.391 -57.655 1.00 51.92 331 ALA A C 1
ATOM 2356 O O . ALA A 1 327 ? 1.602 -3.406 -56.924 1.00 54.17 331 ALA A O 1
ATOM 2358 N N . GLY A 1 328 ? 2.878 -4.969 -57.913 1.00 52.81 332 GLY A N 1
ATOM 2359 C CA . GLY A 1 328 ? 4.113 -4.498 -57.310 1.00 55.21 332 GLY A CA 1
ATOM 2360 C C . GLY A 1 328 ? 4.242 -4.830 -55.832 1.00 59.93 332 GLY A C 1
ATOM 2361 O O . GLY A 1 328 ? 4.873 -4.092 -55.068 1.00 59.82 332 GLY A O 1
ATOM 2362 N N . VAL A 1 329 ? 3.653 -5.947 -55.416 1.00 45.60 333 VAL A N 1
ATOM 2363 C CA . VAL A 1 329 ? 3.709 -6.334 -54.011 1.00 45.34 333 VAL A CA 1
ATOM 2364 C C . VAL A 1 329 ? 4.577 -7.573 -53.840 1.00 51.81 333 VAL A C 1
ATOM 2365 O O . VAL A 1 329 ? 4.324 -8.601 -54.465 1.00 50.28 333 VAL A O 1
ATOM 2369 N N . PRO A 1 330 ? 5.614 -7.477 -53.001 1.00 55.74 334 PRO A N 1
ATOM 2370 C CA . PRO A 1 330 ? 6.452 -8.647 -52.719 1.00 59.98 334 PRO A CA 1
ATOM 2371 C C . PRO A 1 330 ? 5.627 -9.754 -52.063 1.00 56.05 334 PRO A C 1
ATOM 2372 O O . PRO A 1 330 ? 4.652 -9.459 -51.378 1.00 45.07 334 PRO A O 1
ATOM 2376 N N . MET A 1 331 ? 6.007 -11.007 -52.285 1.00 58.93 335 MET A N 1
ATOM 2377 C CA . MET A 1 331 ? 5.220 -12.128 -51.793 1.00 54.77 335 MET A CA 1
ATOM 2378 C C . MET A 1 331 ? 5.101 -12.110 -50.276 1.00 51.45 335 MET A C 1
ATOM 2379 O O . MET A 1 331 ? 4.079 -12.510 -49.722 1.00 51.00 335 MET A O 1
ATOM 2384 N N . ALA A 1 332 ? 6.129 -11.599 -49.608 1.00 51.07 336 ALA A N 1
ATOM 2385 C CA . ALA A 1 332 ? 6.132 -11.538 -48.153 1.00 57.64 336 ALA A CA 1
ATOM 2386 C C . ALA A 1 332 ? 5.018 -10.636 -47.625 1.00 53.01 336 ALA A C 1
ATOM 2387 O O . ALA A 1 332 ? 4.579 -10.791 -46.485 1.00 52.33 336 ALA A O 1
ATOM 2389 N N . GLN A 1 333 ? 4.544 -9.717 -48.464 1.00 50.45 337 GLN A N 1
ATOM 2390 C CA . GLN A 1 333 ? 3.489 -8.796 -48.050 1.00 48.24 337 GLN A CA 1
ATOM 2391 C C . GLN A 1 333 ? 2.114 -9.183 -48.613 1.00 49.00 337 GLN A C 1
ATOM 2392 O O . GLN A 1 333 ? 1.187 -8.366 -48.645 1.00 44.31 337 GLN A O 1
ATOM 2398 N N . THR A 1 334 ? 1.986 -10.434 -49.046 1.00 47.25 338 THR A N 1
ATOM 2399 C CA . THR A 1 334 ? 0.722 -10.939 -49.565 1.00 38.80 338 THR A CA 1
ATOM 2400 C C . THR A 1 334 ? 0.031 -11.835 -48.545 1.00 37.85 338 THR A C 1
ATOM 2401 O O . THR A 1 334 ? 0.682 -12.473 -47.711 1.00 42.07 338 THR A O 1
ATOM 2405 N N . VAL A 1 335 ? -1.295 -11.871 -48.621 1.00 35.41 339 VAL A N 1
ATOM 2406 C CA . VAL A 1 335 ? -2.128 -12.704 -47.766 1.00 31.93 339 VAL A CA 1
ATOM 2407 C C . VAL A 1 335 ? -3.035 -13.575 -48.650 1.00 34.67 339 VAL A C 1
ATOM 2408 O O . VAL A 1 335 ? -3.516 -13.115 -49.690 1.00 35.16 339 VAL A O 1
ATOM 2412 N N . ALA A 1 336 ? -3.259 -14.819 -48.241 1.00 36.21 340 ALA A N 1
ATOM 2413 C CA . ALA A 1 336 ? -4.155 -15.715 -48.969 1.00 35.98 340 ALA A CA 1
ATOM 2414 C C . ALA A 1 336 ? -5.063 -16.415 -47.984 1.00 38.97 340 ALA A C 1
ATOM 2415 O O . ALA A 1 336 ? -4.621 -16.845 -46.921 1.00 36.35 340 ALA A O 1
ATOM 2417 N N . VAL A 1 337 ? -6.335 -16.517 -48.342 1.00 33.26 341 VAL A N 1
ATOM 2418 C CA . VAL A 1 337 ? -7.351 -17.076 -47.473 1.00 33.56 341 VAL A CA 1
ATOM 2419 C C . VAL A 1 337 ? -8.085 -18.179 -48.215 1.00 37.41 341 VAL A C 1
ATOM 2420 O O . VAL A 1 337 ? -8.626 -17.934 -49.287 1.00 35.73 341 VAL A O 1
ATOM 2424 N N . GLY A 1 338 ? -8.107 -19.388 -47.655 1.00 35.66 342 GLY A N 1
ATOM 2425 C CA . GLY A 1 338 ? -8.746 -20.525 -48.319 1.00 38.09 342 GLY A CA 1
ATOM 2426 C C . GLY A 1 338 ? -9.175 -21.587 -47.321 1.00 46.20 342 GLY A C 1
ATOM 2427 O O . GLY A 1 338 ? -8.811 -21.516 -46.138 1.00 42.01 342 GLY A O 1
ATOM 2428 N N . ASP A 1 339 ? -9.940 -22.573 -47.784 1.00 41.77 343 ASP A N 1
ATOM 2429 C CA . ASP A 1 339 ? -10.477 -23.591 -46.891 1.00 39.89 343 ASP A CA 1
ATOM 2430 C C . ASP A 1 339 ? -10.113 -25.027 -47.273 1.00 49.40 343 ASP A C 1
ATOM 2431 O O . ASP A 1 339 ? -10.209 -25.924 -46.438 1.00 52.43 343 ASP A O 1
ATOM 2436 N N . GLY A 1 340 ? -9.713 -25.255 -48.524 1.00 46.95 344 GLY A N 1
ATOM 2437 C CA . GLY A 1 340 ? -9.528 -26.616 -49.014 1.00 51.15 344 GLY A CA 1
ATOM 2438 C C . GLY A 1 340 ? -8.097 -27.020 -49.325 1.00 50.86 344 GLY A C 1
ATOM 2439 O O . GLY A 1 340 ? -7.201 -26.174 -49.372 1.00 49.20 344 GLY A O 1
ATOM 2440 N N . ALA A 1 341 ? -7.885 -28.318 -49.549 1.00 46.82 345 ALA A N 1
ATOM 2441 C CA . ALA A 1 341 ? -6.561 -28.830 -49.914 1.00 52.08 345 ALA A CA 1
ATOM 2442 C C . ALA A 1 341 ? -6.097 -28.214 -51.230 1.00 53.52 345 ALA A C 1
ATOM 2443 O O . ALA A 1 341 ? -4.902 -28.121 -51.509 1.00 58.69 345 ALA A O 1
ATOM 2445 N N . ASN A 1 342 ? -7.074 -27.803 -52.030 1.00 48.31 346 ASN A N 1
ATOM 2446 C CA . ASN A 1 342 ? -6.856 -27.079 -53.272 1.00 57.57 346 ASN A CA 1
ATOM 2447 C C . ASN A 1 342 ? -6.058 -25.781 -53.083 1.00 54.17 346 ASN A C 1
ATOM 2448 O O . ASN A 1 342 ? -5.455 -25.264 -54.023 1.00 54.52 346 ASN A O 1
ATOM 2453 N N . ASP A 1 343 ? -6.053 -25.268 -51.857 1.00 44.64 347 ASP A N 1
ATOM 2454 C CA . ASP A 1 343 ? -5.434 -23.975 -51.546 1.00 48.31 347 ASP A CA 1
ATOM 2455 C C . ASP A 1 343 ? -4.038 -24.077 -50.912 1.00 42.46 347 ASP A C 1
ATOM 2456 O O . ASP A 1 343 ? -3.422 -23.060 -50.605 1.00 41.68 347 ASP A O 1
ATOM 2461 N N . ILE A 1 344 ? -3.543 -25.296 -50.734 1.00 46.33 348 ILE A N 1
ATOM 2462 C CA . ILE A 1 344 ? -2.285 -25.544 -50.024 1.00 49.26 348 ILE A CA 1
ATOM 2463 C C . ILE A 1 344 ? -1.074 -24.797 -50.598 1.00 47.59 348 ILE A C 1
ATOM 2464 O O . ILE A 1 344 ? -0.297 -24.202 -49.847 1.00 47.00 348 ILE A O 1
ATOM 2469 N N . ASP A 1 345 ? -0.913 -24.805 -51.916 1.00 51.50 349 ASP A N 1
ATOM 2470 C CA . ASP A 1 345 ? 0.240 -24.142 -52.527 1.00 54.21 349 ASP A CA 1
ATOM 2471 C C . ASP A 1 345 ? 0.124 -22.617 -52.457 1.00 48.30 349 ASP A C 1
ATOM 2472 O O . ASP A 1 345 ? 1.108 -21.920 -52.210 1.00 44.44 349 ASP A O 1
ATOM 2477 N N . MET A 1 346 ? -1.086 -22.109 -52.659 1.00 47.75 350 MET A N 1
ATOM 2478 C CA . MET A 1 346 ? -1.335 -20.674 -52.593 1.00 46.46 350 MET A CA 1
ATOM 2479 C C . MET A 1 346 ? -1.049 -20.127 -51.189 1.00 44.54 350 MET A C 1
ATOM 2480 O O . MET A 1 346 ? -0.339 -19.125 -51.028 1.00 42.34 350 MET A O 1
ATOM 2485 N N . LEU A 1 347 ? -1.606 -20.782 -50.173 1.00 41.30 351 LEU A N 1
ATOM 2486 C CA . LEU A 1 347 ? -1.358 -20.364 -48.798 1.00 50.44 351 LEU A CA 1
ATOM 2487 C C . LEU A 1 347 ? 0.131 -20.451 -48.460 1.00 46.55 351 LEU A C 1
ATOM 2488 O O . LEU A 1 347 ? 0.679 -19.561 -47.812 1.00 48.04 351 LEU A O 1
ATOM 2493 N N . ALA A 1 348 ? 0.793 -21.508 -48.920 1.00 43.12 352 ALA A N 1
ATOM 2494 C CA . ALA A 1 348 ? 2.224 -21.656 -48.670 1.00 47.78 352 ALA A CA 1
ATOM 2495 C C . ALA A 1 348 ? 3.034 -20.555 -49.367 1.00 52.16 352 ALA A C 1
ATOM 2496 O O . ALA A 1 348 ? 4.054 -20.101 -48.844 1.00 51.78 352 ALA A O 1
ATOM 2498 N N . ALA A 1 349 ? 2.574 -20.113 -50.534 1.00 53.24 353 ALA A N 1
ATOM 2499 C CA . ALA A 1 349 ? 3.284 -19.076 -51.286 1.00 52.32 353 ALA A CA 1
ATOM 2500 C C . ALA A 1 349 ? 3.099 -17.682 -50.684 1.00 51.27 353 ALA A C 1
ATOM 2501 O O . ALA A 1 349 ? 3.991 -16.838 -50.760 1.00 46.46 353 ALA A O 1
ATOM 2503 N N . ALA A 1 350 ? 1.931 -17.441 -50.102 1.00 45.32 354 ALA A N 1
ATOM 2504 C CA . ALA A 1 350 ? 1.602 -16.132 -49.567 1.00 42.05 354 ALA A CA 1
ATOM 2505 C C . ALA A 1 350 ? 2.492 -15.799 -48.366 1.00 47.15 354 ALA A C 1
ATOM 2506 O O . ALA A 1 350 ? 3.062 -16.698 -47.741 1.00 53.59 354 ALA A O 1
ATOM 2508 N N . GLY A 1 351 ? 2.617 -14.515 -48.058 1.00 44.82 355 GLY A N 1
ATOM 2509 C CA . GLY A 1 351 ? 3.352 -14.080 -46.879 1.00 40.49 355 GLY A CA 1
ATOM 2510 C C . GLY A 1 351 ? 2.656 -14.605 -45.642 1.00 44.10 355 GLY A C 1
ATOM 2511 O O . GLY A 1 351 ? 3.277 -15.160 -44.736 1.00 48.50 355 GLY A O 1
ATOM 2512 N N . LEU A 1 352 ? 1.341 -14.431 -45.622 1.00 41.27 356 LEU A N 1
ATOM 2513 C CA . LEU A 1 352 ? 0.491 -14.962 -44.571 1.00 42.17 356 LEU A CA 1
ATOM 2514 C C . LEU A 1 352 ? -0.592 -15.846 -45.182 1.00 47.47 356 LEU A C 1
ATOM 2515 O O . LEU A 1 352 ? -1.470 -15.347 -45.886 1.00 43.80 356 LEU A O 1
ATOM 2520 N N . GLY A 1 353 ? -0.526 -17.150 -44.917 1.00 47.36 357 GLY A N 1
ATOM 2521 C CA . GLY A 1 353 ? -1.545 -18.080 -45.379 1.00 45.11 357 GLY A CA 1
ATOM 2522 C C . GLY A 1 353 ? -2.556 -18.404 -44.288 1.00 45.85 357 GLY A C 1
ATOM 2523 O O . GLY A 1 353 ? -2.216 -19.007 -43.259 1.00 47.45 357 GLY A O 1
ATOM 2524 N N . ILE A 1 354 ? -3.804 -18.003 -44.512 1.00 35.83 358 ILE A N 1
ATOM 2525 C CA . ILE A 1 354 ? -4.862 -18.185 -43.529 1.00 38.01 358 ILE A CA 1
ATOM 2526 C C . ILE A 1 354 ? -5.858 -19.254 -43.964 1.00 46.06 358 ILE A C 1
ATOM 2527 O O . ILE A 1 354 ? -6.490 -19.126 -45.011 1.00 39.76 358 ILE A O 1
ATOM 2532 N N . ALA A 1 355 ? -5.988 -20.304 -43.152 1.00 40.80 359 ALA A N 1
ATOM 2533 C CA . ALA A 1 355 ? -7.000 -21.335 -43.358 1.00 42.60 359 ALA A CA 1
ATOM 2534 C C . ALA A 1 355 ? -8.306 -20.915 -42.702 1.00 47.69 359 ALA A C 1
ATOM 2535 O O . ALA A 1 355 ? -8.353 -20.683 -41.488 1.00 46.73 359 ALA A O 1
ATOM 2537 N N . PHE A 1 356 ? -9.360 -20.802 -43.502 1.00 39.43 360 PHE A N 1
ATOM 2538 C CA . PHE A 1 356 ? -10.665 -20.384 -42.993 1.00 43.46 360 PHE A CA 1
ATOM 2539 C C . PHE A 1 356 ? -11.645 -21.554 -42.934 1.00 48.66 360 PHE A C 1
ATOM 2540 O O . PHE A 1 356 ? -12.082 -22.061 -43.978 1.00 41.24 360 PHE A O 1
ATOM 2548 N N . ASN A 1 357 ? -11.982 -21.978 -41.712 1.00 43.86 361 ASN A N 1
ATOM 2549 C CA . ASN A 1 357 ? -12.870 -23.124 -41.482 1.00 46.10 361 ASN A CA 1
ATOM 2550 C C . ASN A 1 357 ? -12.502 -24.295 -42.377 1.00 50.41 361 ASN A C 1
ATOM 2551 O O . ASN A 1 357 ? -13.323 -24.803 -43.154 1.00 51.33 361 ASN A O 1
ATOM 2556 N N . ALA A 1 358 ? -11.247 -24.713 -42.273 1.00 49.91 362 ALA A N 1
ATOM 2557 C CA . ALA A 1 358 ? -10.638 -25.510 -43.331 1.00 50.88 362 ALA A CA 1
ATOM 2558 C C . ALA A 1 358 ? -10.551 -26.992 -43.018 1.00 62.13 362 ALA A C 1
ATOM 2559 O O . ALA A 1 358 ? -10.503 -27.396 -41.861 1.00 53.19 362 ALA A O 1
ATOM 2561 N N . LYS A 1 359 ? -10.528 -27.794 -44.079 1.00 69.26 363 LYS A N 1
ATOM 2562 C CA . LYS A 1 359 ? -10.191 -29.204 -43.985 1.00 79.43 363 LYS A CA 1
ATOM 2563 C C . LYS A 1 359 ? -8.838 -29.363 -43.281 1.00 79.13 363 LYS A C 1
ATOM 2564 O O . LYS A 1 359 ? -8.009 -28.452 -43.319 1.00 78.59 363 LYS A O 1
ATOM 2567 N N . PRO A 1 360 ? -8.616 -30.512 -42.620 1.00 67.80 364 PRO A N 1
ATOM 2568 C CA . PRO A 1 360 ? -7.386 -30.697 -41.835 1.00 64.62 364 PRO A CA 1
ATOM 2569 C C . PRO A 1 360 ? -6.108 -30.530 -42.664 1.00 60.90 364 PRO A C 1
ATOM 2570 O O . PRO A 1 360 ? -5.129 -29.957 -42.174 1.00 57.86 364 PRO A O 1
ATOM 2574 N N . ALA A 1 361 ? -6.136 -31.007 -43.908 1.00 57.02 365 ALA A N 1
ATOM 2575 C CA . ALA A 1 361 ? -4.990 -30.913 -44.815 1.00 61.42 365 ALA A CA 1
ATOM 2576 C C . ALA A 1 361 ? -4.439 -29.490 -44.973 1.00 63.34 365 ALA A C 1
ATOM 2577 O O . ALA A 1 361 ? -3.231 -29.295 -45.113 1.00 68.69 365 ALA A O 1
ATOM 2579 N N . LEU A 1 362 ? -5.322 -28.499 -44.972 1.00 60.62 366 LEU A N 1
ATOM 2580 C CA . LEU A 1 362 ? -4.883 -27.117 -45.130 1.00 57.19 366 LEU A CA 1
ATOM 2581 C C . LEU A 1 362 ? -4.512 -26.507 -43.790 1.00 55.43 366 LEU A C 1
ATOM 2582 O O . LEU A 1 362 ? -3.527 -25.782 -43.684 1.00 52.32 366 LEU A O 1
ATOM 2587 N N . ARG A 1 363 ? -5.313 -26.816 -42.775 1.00 59.98 367 ARG A N 1
ATOM 2588 C CA . ARG A 1 363 ? -5.109 -26.336 -41.412 1.00 62.52 367 ARG A CA 1
ATOM 2589 C C . ARG A 1 363 ? -3.717 -26.651 -40.880 1.00 67.14 367 ARG A C 1
ATOM 2590 O O . ARG A 1 363 ? -3.224 -25.971 -39.989 1.00 62.45 367 ARG A O 1
ATOM 2594 N N . GLU A 1 364 ? -3.083 -27.680 -41.432 1.00 73.74 368 GLU A N 1
ATOM 2595 C CA . GLU A 1 364 ? -1.823 -28.173 -40.883 1.00 80.07 368 GLU A CA 1
ATOM 2596 C C . GLU A 1 364 ? -0.595 -27.510 -41.507 1.00 78.93 368 GLU A C 1
ATOM 2597 O O . GLU A 1 364 ? 0.512 -27.634 -40.987 1.00 87.99 368 GLU A O 1
ATOM 2599 N N . VAL A 1 365 ? -0.789 -26.807 -42.616 1.00 69.83 369 VAL A N 1
ATOM 2600 C CA . VAL A 1 365 ? 0.320 -26.154 -43.309 1.00 67.99 369 VAL A CA 1
ATOM 2601 C C . VAL A 1 365 ? 0.137 -24.640 -43.336 1.00 62.70 369 VAL A C 1
ATOM 2602 O O . VAL A 1 365 ? 1.039 -23.890 -43.716 1.00 59.11 369 VAL A O 1
ATOM 2606 N N . ALA A 1 366 ? -1.050 -24.203 -42.940 1.00 55.81 370 ALA A N 1
ATOM 2607 C CA . ALA A 1 366 ? -1.388 -22.794 -42.964 1.00 48.00 370 ALA A CA 1
ATOM 2608 C C . ALA A 1 366 ? -0.657 -22.048 -41.849 1.00 51.59 370 ALA A C 1
ATOM 2609 O O . ALA A 1 366 ? -0.400 -22.600 -40.781 1.00 49.56 370 ALA A O 1
ATOM 2611 N N . ASP A 1 367 ? -0.318 -20.794 -42.113 1.00 50.12 371 ASP A N 1
ATOM 2612 C CA . ASP A 1 367 ? 0.318 -19.953 -41.107 1.00 52.89 371 ASP A CA 1
ATOM 2613 C C . ASP A 1 367 ? -0.628 -19.715 -39.928 1.00 54.47 371 ASP A C 1
ATOM 2614 O O . ASP A 1 367 ? -0.197 -19.663 -38.778 1.00 53.09 371 ASP A O 1
ATOM 2619 N N . ALA A 1 368 ? -1.921 -19.604 -40.220 1.00 46.26 372 ALA A N 1
ATOM 2620 C CA . ALA A 1 368 ? -2.924 -19.331 -39.199 1.00 46.54 372 ALA A CA 1
ATOM 2621 C C . ALA A 1 368 ? -4.250 -19.969 -39.576 1.00 46.97 372 ALA A C 1
ATOM 2622 O O . ALA A 1 368 ? -4.553 -20.114 -40.760 1.00 42.97 372 ALA A O 1
ATOM 2624 N N . SER A 1 369 ? -5.036 -20.363 -38.579 1.00 44.04 373 SER A N 1
ATOM 2625 C CA . SER A 1 369 ? -6.333 -20.977 -38.837 1.00 43.22 373 SER A CA 1
ATOM 2626 C C . SER A 1 369 ? -7.450 -20.247 -38.106 1.00 44.89 373 SER A C 1
ATOM 2627 O O . SER A 1 369 ? -7.287 -19.842 -36.964 1.00 45.71 373 SER A O 1
ATOM 2630 N N . LEU A 1 370 ? -8.584 -20.094 -38.776 1.00 41.91 374 LEU A N 1
ATOM 2631 C CA . LEU A 1 370 ? -9.778 -19.477 -38.205 1.00 38.54 374 LEU A CA 1
ATOM 2632 C C . LEU A 1 370 ? -10.901 -20.497 -38.219 1.00 46.53 374 LEU A C 1
ATOM 2633 O O . LEU A 1 370 ? -11.142 -21.131 -39.255 1.00 50.38 374 LEU A O 1
ATOM 2638 N N . SER A 1 371 ? -11.581 -20.671 -37.081 1.00 41.05 375 SER A N 1
ATOM 2639 C CA . SER A 1 371 ? -12.583 -21.721 -36.951 1.00 47.61 375 SER A CA 1
ATOM 2640 C C . SER A 1 371 ? -13.987 -21.192 -36.728 1.00 45.33 375 SER A C 1
ATOM 2641 O O . SER A 1 371 ? -14.913 -21.965 -36.509 1.00 53.63 375 SER A O 1
ATOM 2644 N N . HIS A 1 372 ? -14.154 -19.880 -36.756 1.00 42.82 376 HIS A N 1
ATOM 2645 C CA . HIS A 1 372 ? -15.483 -19.316 -36.552 1.00 48.59 376 HIS A CA 1
ATOM 2646 C C . HIS A 1 372 ? -16.056 -18.825 -37.877 1.00 46.02 376 HIS A C 1
ATOM 2647 O O . HIS A 1 372 ? -15.309 -18.371 -38.743 1.00 44.04 376 HIS A O 1
ATOM 2654 N N . PRO A 1 373 ? -17.387 -18.918 -38.037 1.00 50.43 377 PRO A N 1
ATOM 2655 C CA . PRO A 1 373 ? -18.025 -18.670 -39.334 1.00 50.60 377 PRO A CA 1
ATOM 2656 C C . PRO A 1 373 ? -18.206 -17.183 -39.590 1.00 46.79 377 PRO A C 1
ATOM 2657 O O . PRO A 1 373 ? -19.304 -16.730 -39.902 1.00 60.56 377 PRO A O 1
ATOM 2661 N N . TYR A 1 374 ? -17.124 -16.433 -39.437 1.00 39.16 378 TYR A N 1
ATOM 2662 C CA . TYR A 1 374 ? -17.128 -15.002 -39.687 1.00 36.28 378 TYR A CA 1
ATOM 2663 C C . TYR A 1 374 ? -15.856 -14.635 -40.417 1.00 38.47 378 TYR A C 1
ATOM 2664 O O . TYR A 1 374 ? -14.771 -14.686 -39.837 1.00 39.47 378 TYR A O 1
ATOM 2673 N N . LEU A 1 375 ? -15.985 -14.267 -41.691 1.00 36.43 379 LEU A N 1
ATOM 2674 C CA . LEU A 1 375 ? -14.810 -13.942 -42.500 1.00 36.76 379 LEU A CA 1
ATOM 2675 C C . LEU A 1 375 ? -14.085 -12.705 -41.986 1.00 34.05 379 LEU A C 1
ATOM 2676 O O . LEU A 1 375 ? -12.878 -12.566 -42.195 1.00 37.20 379 LEU A O 1
ATOM 2681 N N . ASP A 1 376 ? -14.799 -11.813 -41.298 1.00 37.62 380 ASP A N 1
ATOM 2682 C CA . ASP A 1 376 ? -14.132 -10.599 -40.801 1.00 38.25 380 ASP A CA 1
ATOM 2683 C C . ASP A 1 376 ? -13.149 -10.863 -39.667 1.00 38.13 380 ASP A C 1
ATOM 2684 O O . ASP A 1 376 ? -12.413 -9.950 -39.271 1.00 36.31 380 ASP A O 1
ATOM 2689 N N . THR A 1 377 ? -13.086 -12.096 -39.166 1.00 37.16 381 THR A N 1
ATOM 2690 C CA . THR A 1 377 ? -12.045 -12.425 -38.184 1.00 37.80 381 THR A CA 1
ATOM 2691 C C . THR A 1 377 ? -10.678 -12.405 -38.853 1.00 42.81 381 THR A C 1
ATOM 2692 O O . THR A 1 377 ? -9.651 -12.274 -38.177 1.00 37.93 381 THR A O 1
ATOM 2696 N N . VAL A 1 378 ? -10.659 -12.512 -40.183 1.00 31.75 382 VAL A N 1
ATOM 2697 C CA . VAL A 1 378 ? -9.435 -12.250 -40.928 1.00 30.79 382 VAL A CA 1
ATOM 2698 C C . VAL A 1 378 ? -8.860 -10.870 -40.598 1.00 29.68 382 VAL A C 1
ATOM 2699 O O . VAL A 1 378 ? -7.646 -10.708 -40.466 1.00 30.96 382 VAL A O 1
ATOM 2703 N N . LEU A 1 379 ? -9.724 -9.862 -40.498 1.00 31.43 383 LEU A N 1
ATOM 2704 C CA . LEU A 1 379 ? -9.261 -8.508 -40.194 1.00 34.47 383 LEU A CA 1
ATOM 2705 C C . LEU A 1 379 ? -8.450 -8.455 -38.885 1.00 37.28 383 LEU A C 1
ATOM 2706 O O . LEU A 1 379 ? -7.447 -7.744 -38.786 1.00 31.75 383 LEU A O 1
ATOM 2711 N N . PHE A 1 380 ? -8.859 -9.230 -37.896 1.00 31.47 384 PHE A N 1
ATOM 2712 C CA . PHE A 1 380 ? -8.166 -9.194 -36.609 1.00 37.70 384 PHE A CA 1
ATOM 2713 C C . PHE A 1 380 ? -6.736 -9.713 -36.774 1.00 40.08 384 PHE A C 1
ATOM 2714 O O . PHE A 1 380 ? -5.794 -9.184 -36.180 1.00 30.78 384 PHE A O 1
ATOM 2722 N N . LEU A 1 381 ? -6.570 -10.712 -37.637 1.00 33.24 385 LEU A N 1
ATOM 2723 C CA . LEU A 1 381 ? -5.246 -11.250 -37.949 1.00 30.77 385 LEU A CA 1
ATOM 2724 C C . LEU A 1 381 ? -4.384 -10.262 -38.721 1.00 31.22 385 LEU A C 1
ATOM 2725 O O . LEU A 1 381 ? -3.164 -10.420 -38.812 1.00 38.34 385 LEU A O 1
ATOM 2730 N N . LEU A 1 382 ? -5.013 -9.245 -39.292 1.00 29.60 386 LEU A N 1
ATOM 2731 C CA . LEU A 1 382 ? -4.282 -8.246 -40.048 1.00 30.88 386 LEU A CA 1
ATOM 2732 C C . LEU A 1 382 ? -4.053 -6.978 -39.218 1.00 36.01 386 LEU A C 1
ATOM 2733 O O . LEU A 1 382 ? -3.698 -5.934 -39.758 1.00 32.79 386 LEU A O 1
ATOM 2738 N N . GLY A 1 383 ? -4.276 -7.061 -37.908 1.00 34.35 387 GLY A N 1
ATOM 2739 C CA . GLY A 1 383 ? -3.933 -5.953 -37.032 1.00 33.27 387 GLY A CA 1
ATOM 2740 C C . GLY A 1 383 ? -5.041 -4.935 -36.832 1.00 32.40 387 GLY A C 1
ATOM 2741 O O . GLY A 1 383 ? -4.830 -3.892 -36.223 1.00 36.64 387 GLY A O 1
ATOM 2742 N N . VAL A 1 384 ? -6.236 -5.254 -37.310 1.00 34.65 388 VAL A N 1
ATOM 2743 C CA . VAL A 1 384 ? -7.378 -4.361 -37.153 1.00 38.40 388 VAL A CA 1
ATOM 2744 C C . VAL A 1 384 ? -8.161 -4.744 -35.894 1.00 41.02 388 VAL A C 1
ATOM 2745 O O . VAL A 1 384 ? -8.272 -5.936 -35.577 1.00 37.17 388 VAL A O 1
ATOM 2749 N N . THR A 1 385 ? -8.682 -3.752 -35.168 1.00 35.18 389 THR A N 1
ATOM 2750 C CA . THR A 1 385 ? -9.602 -4.029 -34.069 1.00 36.41 389 THR A CA 1
ATOM 2751 C C . THR A 1 385 ? -11.027 -3.746 -34.491 1.00 32.51 389 THR A C 1
ATOM 2752 O O . THR A 1 385 ? -11.284 -2.939 -35.406 1.00 34.91 389 THR A O 1
ATOM 2756 N N . ARG A 1 386 ? -11.959 -4.403 -33.814 1.00 30.86 390 ARG A N 1
ATOM 2757 C CA . ARG A 1 386 ? -13.385 -4.179 -34.032 1.00 34.59 390 ARG A CA 1
ATOM 2758 C C . ARG A 1 386 ? -13.766 -2.711 -33.807 1.00 36.99 390 ARG A C 1
ATOM 2759 O O . ARG A 1 386 ? -14.560 -2.155 -34.565 1.00 37.59 390 ARG A O 1
ATOM 2767 N N . GLY A 1 387 ? -13.205 -2.090 -32.771 1.00 35.56 391 GLY A N 1
ATOM 2768 C CA . GLY A 1 387 ? -13.477 -0.686 -32.500 1.00 32.42 391 GLY A CA 1
ATOM 2769 C C . GLY A 1 387 ? -13.079 0.196 -33.682 1.00 38.89 391 GLY A C 1
ATOM 2770 O O . GLY A 1 387 ? -13.773 1.150 -34.034 1.00 37.38 391 GLY A O 1
ATOM 2771 N N . GLU A 1 388 ? -11.961 -0.139 -34.312 1.00 36.47 392 GLU A N 1
ATOM 2772 C CA . GLU A 1 388 ? -11.467 0.649 -35.440 1.00 37.15 392 GLU A CA 1
ATOM 2773 C C . GLU A 1 388 ? -12.375 0.497 -36.661 1.00 42.58 392 GLU A C 1
ATOM 2774 O O . GLU A 1 388 ? -12.641 1.463 -37.382 1.00 34.59 392 GLU A O 1
ATOM 2780 N N . ILE A 1 389 ? -12.858 -0.721 -36.876 1.00 39.68 393 ILE A N 1
ATOM 2781 C CA . ILE A 1 389 ? -13.806 -0.996 -37.938 1.00 39.73 393 ILE A CA 1
ATOM 2782 C C . ILE A 1 389 ? -15.075 -0.178 -37.748 1.00 42.09 393 ILE A C 1
ATOM 2783 O O . ILE A 1 389 ? -15.552 0.467 -38.680 1.00 43.37 393 ILE A O 1
ATOM 2788 N N . GLU A 1 390 ? -15.605 -0.196 -36.529 1.00 45.52 394 GLU A N 1
ATOM 2789 C CA . GLU A 1 390 ? -16.862 0.480 -36.228 1.00 46.94 394 GLU A CA 1
ATOM 2790 C C . GLU A 1 390 ? -16.719 2.001 -36.310 1.00 49.87 394 GLU A C 1
ATOM 2791 O O . GLU A 1 390 ? -17.634 2.697 -36.748 1.00 57.91 394 GLU A O 1
ATOM 2797 N N . ALA A 1 391 ? -15.564 2.507 -35.892 1.00 45.59 395 ALA A N 1
ATOM 2798 C CA . ALA A 1 391 ? -15.283 3.934 -35.961 1.00 46.11 395 ALA A CA 1
ATOM 2799 C C . ALA A 1 391 ? -15.279 4.417 -37.398 1.00 52.12 395 ALA A C 1
ATOM 2800 O O . ALA A 1 391 ? -15.932 5.406 -37.725 1.00 52.49 395 ALA A O 1
ATOM 2802 N N . ALA A 1 392 ? -14.543 3.714 -38.255 1.00 49.71 396 ALA A N 1
ATOM 2803 C CA . ALA A 1 392 ? -14.407 4.117 -39.645 1.00 48.62 396 ALA A CA 1
ATOM 2804 C C . ALA A 1 392 ? -15.735 3.960 -40.378 1.00 58.91 396 ALA A C 1
ATOM 2805 O O . ALA A 1 392 ? -16.058 4.755 -41.262 1.00 62.73 396 ALA A O 1
ATOM 2807 N N . ASP A 1 393 ? -16.503 2.940 -40.001 1.00 57.62 397 ASP A N 1
ATOM 2808 C CA . ASP A 1 393 ? -17.794 2.676 -40.639 1.00 57.43 397 ASP A CA 1
ATOM 2809 C C . ASP A 1 393 ? -18.843 3.735 -40.292 1.00 67.73 397 ASP A C 1
ATOM 2810 O O . ASP A 1 393 ? -19.717 4.039 -41.104 1.00 70.45 397 ASP A O 1
ATOM 2815 N N . ALA A 1 394 ? -18.752 4.290 -39.086 1.00 68.76 398 ALA A N 1
ATOM 2816 C CA . ALA A 1 394 ? -19.713 5.286 -38.614 1.00 72.22 398 ALA A CA 1
ATOM 2817 C C . ALA A 1 394 ? -19.451 6.674 -39.205 1.00 82.28 398 ALA A C 1
ATOM 2818 O O . ALA A 1 394 ? -20.293 7.569 -39.111 1.00 84.36 398 ALA A O 1
ATOM 2820 N N . ILE A 1 395 ? -18.279 6.843 -39.809 1.00 89.82 399 ILE A N 1
ATOM 2821 C CA . ILE A 1 395 ? -17.903 8.097 -40.454 1.00 94.83 399 ILE A CA 1
ATOM 2822 C C . ILE A 1 395 ? -18.232 8.041 -41.947 1.00 99.34 399 ILE A C 1
ATOM 2823 O O . ILE A 1 395 ? -18.341 9.078 -42.607 1.00 106.43 399 ILE A O 1
ATOM 2828 N N . ASP A 1 396 ? -18.415 6.818 -42.450 1.00 95.68 400 ASP A N 1
ATOM 2829 C CA . ASP A 1 396 ? -18.650 6.524 -43.869 1.00 94.96 400 ASP A CA 1
ATOM 2830 C C . ASP A 1 396 ? -17.398 6.791 -44.696 1.00 92.19 400 ASP A C 1
ATOM 2831 O O . ASP A 1 396 ? -16.657 5.865 -45.029 1.00 89.49 400 ASP A O 1
#

Radius of gyration: 27.4 Å; Cα contacts (8 Å, |Δi|>4): 781; chains: 1; bounding box: 54×61×77 Å

InterPro domains:
  IPR002912 ACT domain [PS51671] (10-88)
  IPR004469 Phosphoserine phosphatase [SFLDF00029] (177-393)
  IPR004469 Phosphoserine phosphatase [TIGR00338] (168-386)
  IPR023214 HAD superfamily [G3DSA:3.40.50.1000] (180-400)
  IPR036412 HAD-like superfamily [SSF56784] (181-388)
  IPR045865 ACT-like domain [SSF55021] (9-87)
  IPR049148 Phosphoserine phosphatase, ACT domain [PF21086] (96-172)
  IPR050582 HAD-like hydrolase superfamily, SerB [PTHR43344] (155-377)